Protein AF-A0A7V7VFS4-F1 (afdb_monomer_lite)

pLDDT: mean 72.61, std 21.03, range [24.39, 92.25]

Sequence (638 aa):
MSKTALDINALDLDYALAGETEIYIVPIVAPILRAGYSRGDAVENFKQILGSAKIVQSFDVTIDHNDDHEPFKIFEDKEYCITDLTSLRNIKENKRLDCNFGLRVYIPSEDEFKLKVINNDVLQEPGMPDLGITDLSKGLSFDKLQPLKDAIFTQIHERNNKNLAQQCSTEIKRKKVKSLHHKDDFSDISNLKDRLYNTLDALVDQVYLDDDNLTFRSIVSEQDYDDNVLPIYQKLEQLTVDNFNQAKRDKLNILQKKREDMIQSIFNQLVSDLWSKNVEADAMRNYKAEDSRYHPSFKEIEQSFQQTLETIPKKVKTETQQLEKAFEEDKQYRADKARRDMAEKIEREERPLLHNRIADYEKSLTNKAKHAYHNQIKVLDAEVKANYDLQLSKIVDDVISNHQQIITKKKADLQAIMEKDTTALLEKRSEDVDKLRHEISKLEQELIQNEKTFNERLDLAVNQKVSDYELKDSQMTDEIHWLRVELEKAKRENVDKNEAIRSKEMELQNNRGQLDRLNQQLEQSNQTSLTISARALEIKQQALSFANHNSNNTQPSEIVSPQNIDINNLLGEDADKAKRYERRKKPTFFTWLGGLLFCAVLGTGTLFGSHVANADEQHTNTDQETHTEQSDKNKASN

Structure (mmCIF, N/CA/C/O backbone):
data_AF-A0A7V7VFS4-F1
#
_entry.id   AF-A0A7V7VFS4-F1
#
loop_
_atom_site.group_PDB
_atom_site.id
_atom_site.type_symbol
_atom_site.label_atom_id
_atom_site.label_alt_id
_atom_site.label_comp_id
_atom_site.label_asym_id
_atom_site.label_entity_id
_atom_site.label_seq_id
_atom_site.pdbx_PDB_ins_code
_atom_site.Cartn_x
_atom_site.Cartn_y
_atom_site.Cartn_z
_atom_site.occupancy
_atom_site.B_iso_or_equiv
_atom_site.auth_seq_id
_atom_site.auth_comp_id
_atom_site.auth_asym_id
_atom_site.auth_atom_id
_atom_site.pdbx_PDB_model_num
ATOM 1 N N . MET A 1 1 ? -21.922 37.553 13.239 1.00 32.28 1 MET A N 1
ATOM 2 C CA . MET A 1 1 ? -21.954 36.076 13.215 1.00 32.28 1 MET A CA 1
ATOM 3 C C . MET A 1 1 ? -20.677 35.601 12.550 1.00 32.28 1 MET A C 1
ATOM 5 O O . MET A 1 1 ? -20.498 35.864 11.370 1.00 32.28 1 MET A O 1
ATOM 9 N N . SER A 1 2 ? -19.764 35.028 13.333 1.00 24.97 2 SER A N 1
ATOM 10 C CA . SER A 1 2 ? -18.497 34.467 12.855 1.00 24.97 2 SER A CA 1
ATOM 11 C C . SER A 1 2 ? -18.803 33.243 11.985 1.00 24.97 2 SER A C 1
ATOM 13 O O . SER A 1 2 ? -19.272 32.233 12.503 1.00 24.97 2 SER A O 1
ATOM 15 N N . LYS A 1 3 ? -18.646 33.366 10.663 1.00 34.81 3 LYS A N 1
ATOM 16 C CA . LYS A 1 3 ? -18.630 32.220 9.750 1.00 34.81 3 LYS A CA 1
ATOM 17 C C . LYS A 1 3 ? -17.175 31.785 9.646 1.00 34.81 3 LYS A C 1
ATOM 19 O O . LYS A 1 3 ? -16.390 32.465 8.996 1.00 34.81 3 LYS A O 1
ATOM 24 N N . THR A 1 4 ? -16.818 30.696 10.310 1.00 36.94 4 THR A N 1
ATOM 25 C CA . THR A 1 4 ? -15.606 29.937 9.995 1.00 36.94 4 THR A CA 1
ATOM 26 C C . THR A 1 4 ? -15.744 29.453 8.554 1.00 36.94 4 THR A C 1
ATOM 28 O O . THR A 1 4 ? -16.502 28.523 8.290 1.00 36.94 4 THR A O 1
ATOM 31 N N . ALA A 1 5 ? -15.114 30.157 7.613 1.00 41.97 5 ALA A N 1
ATOM 32 C CA . ALA A 1 5 ? -14.852 29.612 6.290 1.00 41.97 5 ALA A CA 1
ATOM 33 C C . ALA A 1 5 ? -13.862 28.463 6.499 1.00 41.97 5 ALA A C 1
ATOM 35 O O . ALA A 1 5 ? -12.786 28.680 7.056 1.00 41.97 5 ALA A O 1
ATOM 36 N N . LEU A 1 6 ? -14.298 27.245 6.201 1.00 51.41 6 LEU A N 1
ATOM 37 C CA . LEU A 1 6 ? -13.481 26.047 6.314 1.00 51.41 6 LEU A CA 1
ATOM 38 C C . LEU A 1 6 ? -12.903 25.740 4.936 1.00 51.41 6 LEU A C 1
ATOM 40 O O . LEU A 1 6 ? -13.637 25.742 3.944 1.00 51.41 6 LEU A O 1
ATOM 44 N N . ASP A 1 7 ? -11.598 25.478 4.918 1.00 64.44 7 ASP A N 1
ATOM 45 C CA . ASP A 1 7 ? -10.899 24.898 3.775 1.00 64.44 7 ASP A CA 1
ATOM 46 C C . ASP A 1 7 ? -11.614 23.607 3.351 1.00 64.44 7 ASP A C 1
ATOM 48 O O . ASP A 1 7 ? -12.167 22.898 4.197 1.00 64.44 7 ASP A O 1
ATOM 52 N N . ILE A 1 8 ? -11.648 23.299 2.053 1.00 71.69 8 ILE A N 1
ATOM 53 C CA . ILE A 1 8 ? -12.177 22.016 1.572 1.00 71.69 8 ILE A CA 1
ATOM 54 C C . ILE A 1 8 ? -11.462 20.838 2.256 1.00 71.69 8 ILE A C 1
ATOM 56 O O . ILE A 1 8 ? -12.095 19.829 2.555 1.00 71.69 8 ILE A O 1
ATOM 60 N N . ASN A 1 9 ? -10.188 21.017 2.624 1.00 70.12 9 ASN A N 1
ATOM 61 C CA . ASN A 1 9 ? -9.394 20.054 3.394 1.00 70.12 9 ASN A CA 1
ATOM 62 C C . ASN A 1 9 ? -9.898 19.827 4.830 1.00 70.12 9 ASN A C 1
ATOM 64 O O . ASN A 1 9 ? -9.468 18.890 5.497 1.00 70.12 9 ASN A O 1
ATOM 68 N N . ALA A 1 10 ? -10.778 20.693 5.336 1.00 71.81 10 ALA A N 1
ATOM 69 C CA . ALA A 1 10 ? -11.396 20.552 6.649 1.00 71.81 10 ALA A CA 1
ATOM 70 C C . ALA A 1 10 ? -12.756 19.829 6.603 1.00 71.81 10 ALA A C 1
ATOM 72 O O . ALA A 1 10 ? -13.374 19.643 7.654 1.00 71.81 10 ALA A O 1
ATOM 73 N N . LEU A 1 11 ? -13.234 19.446 5.412 1.00 79.25 11 LEU A N 1
ATOM 74 C CA . LEU A 1 11 ? -14.392 18.568 5.243 1.00 79.25 11 LEU A CA 1
ATOM 75 C C . LEU A 1 11 ? -13.968 17.099 5.389 1.00 79.25 11 LEU A C 1
ATOM 77 O O . LEU A 1 11 ? -12.895 16.712 4.931 1.00 79.25 11 LEU A O 1
ATOM 81 N N . ASP A 1 12 ? -14.833 16.272 5.981 1.00 80.06 12 ASP A N 1
ATOM 82 C CA . ASP A 1 12 ? -14.616 14.824 6.099 1.00 80.06 12 ASP A CA 1
ATOM 83 C C . ASP A 1 12 ? -14.913 14.133 4.754 1.00 80.06 12 ASP A C 1
ATOM 85 O O . ASP A 1 12 ? -16.000 13.593 4.515 1.00 80.06 12 ASP A O 1
ATOM 89 N N . LEU A 1 13 ? -13.971 14.266 3.816 1.00 82.31 13 LEU A N 1
ATOM 90 C CA . LEU A 1 13 ? -14.072 13.760 2.451 1.00 82.31 13 LEU A CA 1
ATOM 91 C C . LEU A 1 13 ? -13.179 12.537 2.260 1.00 82.31 13 LEU A C 1
ATOM 93 O O . LEU A 1 13 ? -11.958 12.603 2.383 1.00 82.31 13 LEU A O 1
ATOM 97 N N . ASP A 1 14 ? -13.804 11.434 1.862 1.00 78.62 14 ASP A N 1
ATOM 98 C CA . ASP A 1 14 ? -13.081 10.267 1.370 1.00 78.62 14 ASP A CA 1
ATOM 99 C C . ASP A 1 14 ? -12.411 10.583 0.022 1.00 78.62 14 ASP A C 1
ATOM 101 O O . ASP A 1 14 ? -12.955 11.328 -0.807 1.00 78.62 14 ASP A O 1
ATOM 105 N N . TYR A 1 15 ? -11.262 9.957 -0.227 1.00 81.94 15 TYR A N 1
ATOM 106 C CA . TYR A 1 15 ? -10.541 10.039 -1.494 1.00 81.94 15 TYR A CA 1
ATOM 107 C C . TYR A 1 15 ? -10.163 8.651 -2.007 1.00 81.94 15 TYR A C 1
ATOM 109 O O . TYR A 1 15 ? -9.989 7.705 -1.238 1.00 81.94 15 TYR A O 1
ATOM 117 N N . ALA A 1 16 ? -9.998 8.541 -3.322 1.00 77.88 16 ALA A N 1
ATOM 118 C CA . ALA A 1 16 ? -9.365 7.399 -3.961 1.00 77.88 16 ALA A CA 1
ATOM 119 C C . ALA A 1 16 ? -8.150 7.860 -4.760 1.00 77.88 16 ALA A C 1
ATOM 121 O O . ALA A 1 16 ? -8.167 8.900 -5.414 1.00 77.88 16 ALA A O 1
ATOM 122 N N . LEU A 1 17 ? -7.097 7.053 -4.724 1.00 73.00 17 LEU A N 1
ATOM 123 C CA . LEU A 1 17 ? -5.915 7.256 -5.552 1.00 73.00 17 LEU A CA 1
ATOM 124 C C . LEU A 1 17 ? -6.167 6.663 -6.931 1.00 73.00 17 LEU A C 1
ATOM 126 O O . LEU A 1 17 ? -6.674 5.551 -7.010 1.00 73.00 17 LEU A O 1
ATOM 130 N N . ALA A 1 18 ? -5.790 7.353 -8.002 1.00 68.56 18 ALA A N 1
ATOM 131 C CA . ALA A 1 18 ? -5.699 6.825 -9.362 1.00 68.56 18 ALA A CA 1
ATOM 132 C C . ALA A 1 18 ? -4.264 7.022 -9.868 1.00 68.56 18 ALA A C 1
ATOM 134 O O . ALA A 1 18 ? -3.895 8.097 -10.336 1.00 68.56 18 ALA A O 1
ATOM 135 N N . GLY A 1 19 ? -3.423 5.994 -9.721 1.00 69.00 19 GLY A N 1
ATOM 136 C CA . GLY A 1 19 ? -1.972 6.162 -9.846 1.00 69.00 19 GLY A CA 1
ATOM 137 C C . GLY A 1 19 ? -1.430 7.026 -8.702 1.00 69.00 19 GLY A C 1
ATOM 138 O O . GLY A 1 19 ? -1.578 6.648 -7.544 1.00 69.00 19 GLY A O 1
ATOM 139 N N . GLU A 1 20 ? -0.840 8.176 -9.032 1.00 68.31 20 GLU A N 1
ATOM 140 C CA . GLU A 1 20 ? -0.333 9.174 -8.068 1.00 68.31 20 GLU A CA 1
ATOM 141 C C . GLU A 1 20 ? -1.330 10.323 -7.810 1.00 68.31 20 GLU A C 1
ATOM 143 O O . GLU A 1 20 ? -1.049 11.224 -7.026 1.00 68.31 20 GLU A O 1
ATOM 148 N N . THR A 1 21 ? -2.494 10.317 -8.470 1.00 72.06 21 THR A N 1
ATOM 149 C CA . THR A 1 21 ? -3.478 11.404 -8.388 1.00 72.06 21 THR A CA 1
ATOM 150 C C . THR A 1 21 ? -4.557 11.111 -7.347 1.00 72.06 21 THR A C 1
ATOM 152 O O . THR A 1 21 ? -5.211 10.069 -7.404 1.00 72.06 21 THR A O 1
ATOM 155 N N . GLU A 1 22 ? -4.787 12.051 -6.431 1.00 80.19 22 GLU A N 1
ATOM 156 C CA . GLU A 1 22 ? -5.880 12.009 -5.454 1.00 80.19 22 GLU A CA 1
ATOM 157 C C . GLU A 1 22 ? -7.192 12.513 -6.072 1.00 80.19 22 GLU A C 1
ATOM 159 O O . GLU A 1 22 ? -7.255 13.605 -6.643 1.00 80.19 22 GLU A O 1
ATOM 164 N N . ILE A 1 23 ? -8.244 11.701 -5.963 1.00 81.00 23 ILE A N 1
ATOM 165 C CA . ILE A 1 23 ? -9.587 11.995 -6.465 1.00 81.00 23 ILE A CA 1
ATOM 166 C C . ILE A 1 23 ? -10.562 11.986 -5.289 1.00 81.00 23 ILE A C 1
ATOM 168 O O . ILE A 1 23 ? -10.772 10.951 -4.655 1.00 81.00 23 ILE A O 1
ATOM 172 N N . TYR A 1 24 ? -11.213 13.118 -5.045 1.00 86.12 24 TYR A N 1
ATOM 173 C CA . TYR A 1 24 ? -12.226 13.279 -4.005 1.00 86.12 24 TYR A CA 1
ATOM 174 C C . TYR A 1 24 ? -13.623 13.292 -4.623 1.00 86.12 24 TYR A C 1
ATOM 176 O O . TYR A 1 24 ? -13.840 13.895 -5.678 1.00 86.12 24 TYR A O 1
ATOM 184 N N . ILE A 1 25 ? -14.592 12.664 -3.951 1.00 87.56 25 ILE A N 1
ATOM 185 C CA . ILE A 1 25 ? -16.009 12.742 -4.331 1.00 87.56 25 ILE A CA 1
ATOM 186 C C . ILE A 1 25 ? -16.734 13.635 -3.328 1.00 87.56 25 ILE A C 1
ATOM 188 O O . ILE A 1 25 ? -16.960 13.255 -2.180 1.00 87.56 25 ILE A O 1
ATOM 192 N N . VAL A 1 26 ? -17.119 14.823 -3.783 1.00 88.88 26 VAL A N 1
ATOM 193 C CA . VAL A 1 26 ? -17.632 15.905 -2.945 1.00 88.88 26 VAL A CA 1
ATOM 194 C C . VAL A 1 26 ? -19.144 16.050 -3.130 1.00 88.88 26 VAL A C 1
ATOM 196 O O . VAL A 1 26 ? -19.606 16.256 -4.258 1.00 88.88 26 VAL A O 1
ATOM 199 N N . PRO A 1 27 ? -19.954 15.948 -2.062 1.00 90.31 27 PRO A N 1
ATOM 200 C CA . PRO A 1 27 ? -21.382 16.190 -2.151 1.00 90.31 27 PRO A CA 1
ATOM 201 C C . PRO A 1 27 ? -21.715 17.688 -2.187 1.00 90.31 27 PRO A C 1
ATOM 203 O O . PRO A 1 27 ? -21.134 18.514 -1.483 1.00 90.31 27 PRO A O 1
ATOM 206 N N . ILE A 1 28 ? -22.721 18.019 -2.995 1.00 90.38 28 ILE A N 1
ATOM 207 C CA . ILE A 1 28 ? -23.282 19.365 -3.136 1.00 90.38 28 ILE A CA 1
ATOM 208 C C . ILE A 1 28 ? -24.776 19.316 -2.860 1.00 90.38 28 ILE A C 1
ATOM 210 O O . ILE A 1 28 ? -25.465 18.382 -3.277 1.00 90.38 28 ILE A O 1
ATOM 214 N N . VAL A 1 29 ? -25.289 20.348 -2.192 1.00 90.75 29 VAL A N 1
ATOM 215 C CA . VAL A 1 29 ? -26.724 20.526 -1.957 1.00 90.75 29 VAL A CA 1
ATOM 216 C C . VAL A 1 29 ? -27.179 21.894 -2.418 1.00 90.75 29 VAL A C 1
ATOM 218 O O . VAL A 1 29 ? -26.560 22.907 -2.106 1.00 90.75 29 VAL A O 1
ATOM 221 N N . ALA A 1 30 ? -28.294 21.913 -3.134 1.00 89.75 30 ALA A N 1
ATOM 222 C CA . ALA A 1 30 ? -28.915 23.106 -3.677 1.00 89.75 30 ALA A CA 1
ATOM 223 C C . ALA A 1 30 ? -30.423 23.143 -3.351 1.00 89.75 30 ALA A C 1
ATOM 225 O O . ALA A 1 30 ? -31.019 22.109 -3.028 1.00 89.75 30 ALA A O 1
ATOM 226 N N . PRO A 1 31 ? -31.077 24.311 -3.447 1.00 88.62 31 PRO A N 1
ATOM 227 C CA . PRO A 1 31 ? -32.524 24.432 -3.317 1.00 88.62 31 PRO A CA 1
ATOM 228 C C . PRO A 1 31 ? -33.255 23.646 -4.410 1.00 88.62 31 PRO A C 1
ATOM 230 O O . PRO A 1 31 ? -32.829 23.621 -5.567 1.00 88.62 31 PRO A O 1
ATOM 233 N N . ILE A 1 32 ? -34.408 23.057 -4.084 1.00 85.62 32 ILE A N 1
ATOM 234 C CA . ILE A 1 32 ? -35.286 22.482 -5.108 1.00 85.62 32 ILE A CA 1
ATOM 235 C C . ILE A 1 32 ? -36.199 23.563 -5.710 1.00 85.62 32 ILE A C 1
ATOM 237 O O . ILE A 1 32 ? -36.891 24.287 -4.994 1.00 85.62 32 ILE A O 1
ATOM 241 N N . LEU A 1 33 ? -36.243 23.663 -7.041 1.00 82.62 33 LEU A N 1
ATOM 242 C CA . LEU A 1 33 ? -37.177 24.551 -7.739 1.00 82.62 33 LEU A CA 1
ATOM 243 C C . LEU A 1 33 ? -38.432 23.769 -8.131 1.00 82.62 33 LEU A C 1
ATOM 245 O O . LEU A 1 33 ? -38.404 22.943 -9.042 1.00 82.62 33 LEU A O 1
ATOM 249 N N . ARG A 1 34 ? -39.543 24.021 -7.432 1.00 77.19 34 ARG A N 1
ATOM 250 C CA . ARG A 1 34 ? -40.852 23.436 -7.757 1.00 77.19 34 ARG A CA 1
ATOM 251 C C . ARG A 1 34 ? -41.662 24.387 -8.630 1.00 77.19 34 ARG A C 1
ATOM 253 O O . ARG A 1 34 ? -41.625 25.602 -8.443 1.00 77.19 34 ARG A O 1
ATOM 260 N N . ALA A 1 35 ? -42.434 23.823 -9.556 1.00 70.44 35 ALA A N 1
ATOM 261 C CA . ALA A 1 35 ? -43.355 24.591 -10.384 1.00 70.44 35 ALA A CA 1
ATOM 262 C C . ALA A 1 35 ? -44.322 25.401 -9.497 1.00 70.44 35 ALA A C 1
ATOM 264 O O . ALA A 1 35 ? -44.997 24.835 -8.639 1.00 70.44 35 ALA A O 1
ATOM 265 N N . GLY A 1 36 ? -44.363 26.722 -9.697 1.00 65.06 36 GLY A N 1
ATOM 266 C CA . GLY A 1 36 ? -45.224 27.644 -8.945 1.00 65.06 36 GLY A CA 1
ATOM 267 C C . GLY A 1 36 ? -44.566 28.380 -7.768 1.00 65.06 36 GLY A C 1
ATOM 268 O O . GLY A 1 36 ? -45.214 29.251 -7.199 1.00 65.06 36 GLY A O 1
ATOM 269 N N . TYR A 1 37 ? -43.303 28.093 -7.427 1.00 70.19 37 TYR A N 1
ATOM 270 C CA . TYR A 1 37 ? -42.547 28.813 -6.389 1.00 70.19 37 TYR A CA 1
ATOM 271 C C . TYR A 1 37 ? -41.499 29.748 -7.001 1.00 70.19 37 TYR A C 1
ATOM 273 O O . TYR A 1 37 ? -40.884 29.416 -8.017 1.00 70.19 37 TYR A O 1
ATOM 281 N N . SER A 1 38 ? -41.276 30.916 -6.385 1.00 79.00 38 SER A N 1
ATOM 282 C CA . SER A 1 38 ? -40.208 31.816 -6.822 1.00 79.00 38 SER A CA 1
ATOM 283 C C . SER A 1 38 ? -38.838 31.272 -6.394 1.00 79.00 38 SER A C 1
ATOM 285 O O . SER A 1 38 ? -38.698 30.633 -5.349 1.00 79.00 38 SER A O 1
ATOM 287 N N . ARG A 1 39 ? -37.800 31.538 -7.197 1.00 81.69 39 ARG A N 1
ATOM 288 C CA . ARG A 1 39 ? -36.413 31.169 -6.861 1.00 81.69 39 ARG A CA 1
ATOM 289 C C . ARG A 1 39 ? -35.974 31.776 -5.524 1.00 81.69 39 ARG A C 1
ATOM 291 O O . ARG A 1 39 ? -35.291 31.104 -4.760 1.00 81.69 39 ARG A O 1
ATOM 298 N N . GLY A 1 40 ? -36.390 33.013 -5.240 1.00 80.69 40 GLY A N 1
ATOM 299 C CA . GLY A 1 40 ? -36.073 33.700 -3.985 1.00 80.69 40 GLY A CA 1
ATOM 300 C C . GLY A 1 40 ? -36.605 32.948 -2.765 1.00 80.69 40 GLY A C 1
ATOM 301 O O . GLY A 1 40 ? -35.842 32.679 -1.839 1.00 80.69 40 GLY A O 1
ATOM 302 N N . ASP A 1 41 ? -37.866 32.512 -2.815 1.00 82.38 41 ASP A N 1
ATOM 303 C CA . ASP A 1 41 ? -38.495 31.764 -1.717 1.00 82.38 41 ASP A CA 1
ATOM 304 C C . ASP A 1 41 ? -37.818 30.402 -1.495 1.00 82.38 41 ASP A C 1
ATOM 306 O O . ASP A 1 41 ? -37.618 29.971 -0.357 1.00 82.38 41 ASP A O 1
ATOM 310 N N . ALA A 1 42 ? -37.427 29.723 -2.581 1.00 83.69 42 ALA A N 1
ATOM 311 C CA . ALA A 1 42 ? -36.718 28.447 -2.506 1.00 83.69 42 ALA A CA 1
ATOM 312 C C . ALA A 1 42 ? -35.335 28.597 -1.848 1.00 83.69 42 ALA A C 1
ATOM 314 O O . ALA A 1 42 ? -34.974 27.803 -0.977 1.00 83.69 42 ALA A O 1
ATOM 315 N N . VAL A 1 43 ? -34.582 29.639 -2.215 1.00 86.25 43 VAL A N 1
ATOM 316 C CA . VAL A 1 43 ? -33.265 29.947 -1.632 1.00 86.25 43 VAL A CA 1
ATOM 317 C C . VAL A 1 43 ? -33.389 30.354 -0.161 1.00 86.25 43 VAL A C 1
ATOM 319 O O . VAL A 1 43 ? -32.557 29.965 0.660 1.00 86.25 43 VAL A O 1
ATOM 322 N N . GLU A 1 44 ? -34.417 31.119 0.207 1.00 84.25 44 GLU A N 1
ATOM 323 C CA . GLU A 1 44 ? -34.638 31.523 1.597 1.00 84.25 44 GLU A CA 1
ATOM 324 C C . GLU A 1 44 ? -35.006 30.329 2.488 1.00 84.25 44 GLU A C 1
ATOM 326 O O . GLU A 1 44 ? -34.403 30.146 3.550 1.00 84.25 44 GLU A O 1
ATOM 331 N N . ASN A 1 45 ? -35.914 29.461 2.029 1.00 85.19 45 ASN A N 1
ATOM 332 C CA . ASN A 1 45 ? -36.242 28.214 2.724 1.00 85.19 45 ASN A CA 1
ATOM 333 C C . ASN A 1 45 ? -35.000 27.314 2.861 1.00 85.19 45 ASN A C 1
ATOM 335 O O . ASN A 1 45 ? -34.719 26.796 3.942 1.00 85.19 45 ASN A O 1
ATOM 339 N N . PHE A 1 46 ? -34.187 27.198 1.807 1.00 88.00 46 PHE A N 1
ATOM 340 C CA . PHE A 1 46 ? -32.932 26.448 1.853 1.00 88.00 46 PHE A CA 1
ATOM 341 C C . PHE A 1 46 ? -31.952 27.005 2.898 1.00 88.00 46 PHE A C 1
ATOM 343 O O . PHE A 1 46 ? -31.427 26.249 3.715 1.00 88.00 46 PHE A O 1
ATOM 350 N N . LYS A 1 47 ? -31.770 28.330 2.970 1.00 85.25 47 LYS A N 1
ATOM 351 C CA . LYS A 1 47 ? -30.934 28.974 4.002 1.00 85.25 47 LYS A CA 1
ATOM 352 C C . LYS A 1 47 ? -31.434 28.693 5.421 1.00 85.25 47 LYS A C 1
ATOM 354 O O . LYS A 1 47 ? -30.616 28.486 6.318 1.00 85.25 47 LYS A O 1
ATOM 359 N N . GLN A 1 48 ? -32.751 28.649 5.635 1.00 84.75 48 GLN A N 1
ATOM 360 C CA . GLN A 1 48 ? -33.332 28.264 6.927 1.00 84.75 48 GLN A CA 1
ATOM 361 C C . GLN A 1 48 ? -33.036 26.796 7.267 1.00 84.75 48 GLN A C 1
ATOM 363 O O . GLN A 1 48 ? -32.673 26.492 8.406 1.00 84.75 48 GLN A O 1
ATOM 368 N N . ILE A 1 49 ? -33.126 25.894 6.283 1.00 84.56 49 ILE A N 1
ATOM 369 C CA . ILE A 1 49 ? -32.779 24.475 6.445 1.00 84.56 49 ILE A CA 1
ATOM 370 C C . ILE A 1 49 ? -31.304 24.335 6.839 1.00 84.56 49 ILE A C 1
ATOM 372 O O . ILE A 1 49 ? -31.022 23.737 7.880 1.00 84.56 49 ILE A O 1
ATOM 376 N N . LEU A 1 50 ? -30.382 24.952 6.090 1.00 83.38 50 LEU A N 1
ATOM 377 C CA . LEU A 1 50 ? -28.943 24.931 6.383 1.00 83.38 50 LEU A CA 1
ATOM 378 C C . LEU A 1 50 ? -28.624 25.495 7.775 1.00 83.38 50 LEU A C 1
ATOM 380 O O . LEU A 1 50 ? -27.877 24.884 8.541 1.00 83.38 50 LEU A O 1
ATOM 384 N N . GLY A 1 51 ? -29.234 26.631 8.132 1.00 78.12 51 GLY A N 1
ATOM 385 C CA . GLY A 1 51 ? -29.052 27.266 9.439 1.00 78.12 51 GLY A CA 1
ATOM 386 C C . GLY A 1 51 ? -29.543 26.403 10.604 1.00 78.12 51 GLY A C 1
ATOM 387 O O . GLY A 1 51 ? -28.945 26.421 11.678 1.00 78.12 51 GLY A O 1
ATOM 388 N N . SER A 1 52 ? -30.596 25.608 10.388 1.00 81.38 52 SER A N 1
ATOM 389 C CA . SER A 1 52 ? -31.126 24.681 11.395 1.00 81.38 52 SER A CA 1
ATOM 390 C C . SER A 1 52 ? -30.325 23.379 11.519 1.00 81.38 52 SER A C 1
ATOM 392 O O . SER A 1 52 ? -30.246 22.820 12.612 1.00 81.38 52 SER A O 1
ATOM 394 N N . ALA A 1 53 ? -29.722 22.909 10.423 1.00 78.88 53 ALA A N 1
ATOM 395 C CA . ALA A 1 53 ? -29.016 21.630 10.343 1.00 78.88 53 ALA A CA 1
ATOM 396 C C . ALA A 1 53 ? -27.530 21.712 10.745 1.00 78.88 53 ALA A C 1
ATOM 398 O O . ALA A 1 53 ? -26.890 20.673 10.866 1.00 78.88 53 ALA A O 1
ATOM 399 N N . LYS A 1 54 ? -26.985 22.920 10.980 1.00 78.25 54 LYS A N 1
ATOM 400 C CA . LYS A 1 54 ? -25.568 23.154 11.338 1.00 78.25 54 LYS A CA 1
ATOM 401 C C . LYS A 1 54 ? -24.599 22.416 10.398 1.00 78.25 54 LYS A C 1
ATOM 403 O O . LYS A 1 54 ? -23.743 21.660 10.844 1.00 78.25 54 LYS A O 1
ATOM 408 N N . ILE A 1 55 ? -24.774 22.619 9.095 1.00 80.31 55 ILE A N 1
ATOM 409 C CA . ILE A 1 55 ? -23.963 21.965 8.061 1.00 80.31 55 ILE A CA 1
ATOM 410 C C . ILE A 1 55 ? -22.567 22.594 8.008 1.00 80.31 55 ILE A C 1
ATOM 412 O O . ILE A 1 55 ? -22.439 23.822 8.022 1.00 80.31 55 ILE A O 1
ATOM 416 N N . VAL A 1 56 ? -21.535 21.753 7.937 1.00 80.06 56 VAL A N 1
ATOM 417 C CA . VAL A 1 56 ? -20.152 22.168 7.686 1.00 80.06 56 VAL A CA 1
ATOM 418 C C . VAL A 1 56 ? -20.009 22.469 6.195 1.00 80.06 56 VAL A C 1
ATOM 420 O O . VAL A 1 56 ? -20.329 21.616 5.378 1.00 80.06 56 VAL A O 1
ATOM 423 N N . GLN A 1 57 ? -19.586 23.675 5.818 1.00 81.06 57 GLN A N 1
ATOM 424 C CA . GLN A 1 57 ? -19.536 24.094 4.412 1.00 81.06 57 GLN A CA 1
ATOM 425 C C . GLN A 1 57 ? -18.160 24.641 4.037 1.00 81.06 57 GLN A C 1
ATOM 427 O O . GLN A 1 57 ? -17.563 25.378 4.828 1.00 81.06 57 GLN A O 1
ATOM 432 N N . SER A 1 58 ? -17.713 24.332 2.821 1.00 78.69 58 SER A N 1
ATOM 433 C CA . SER A 1 58 ? -16.534 24.952 2.212 1.00 78.69 58 SER A CA 1
ATOM 434 C C . SER A 1 58 ? -16.939 26.057 1.232 1.00 78.69 58 SER A C 1
ATOM 436 O O . SER A 1 58 ? -18.002 25.988 0.612 1.00 78.69 58 SER A O 1
ATOM 438 N N . PHE A 1 59 ? -16.092 27.083 1.122 1.00 78.75 59 PHE A N 1
ATOM 439 C CA . PHE A 1 59 ? -16.222 28.190 0.165 1.00 78.75 59 PHE A CA 1
ATOM 440 C C . PHE A 1 59 ? -15.018 28.311 -0.779 1.00 78.75 59 PHE A C 1
ATOM 442 O O . PHE A 1 59 ? -14.993 29.221 -1.606 1.00 78.75 59 PHE A O 1
ATOM 449 N N . ASP A 1 60 ? -14.028 27.429 -0.637 1.00 75.88 60 ASP A N 1
ATOM 450 C CA . ASP A 1 60 ? -12.736 27.552 -1.320 1.00 75.88 60 ASP A CA 1
ATOM 451 C C . ASP A 1 60 ? -12.776 26.963 -2.733 1.00 75.88 60 ASP A C 1
ATOM 453 O O . ASP A 1 60 ? -11.990 27.348 -3.596 1.00 75.88 60 ASP A O 1
ATOM 457 N N . VAL A 1 61 ? -13.750 26.089 -2.987 1.00 81.25 61 VAL A N 1
ATOM 458 C CA . VAL A 1 61 ? -14.041 25.538 -4.308 1.00 81.25 61 VAL A CA 1
ATOM 459 C C . VAL A 1 61 ? -15.453 25.903 -4.747 1.00 81.25 61 VAL A C 1
ATOM 461 O O . VAL A 1 61 ? -16.349 26.098 -3.925 1.00 81.25 61 VAL A O 1
ATOM 464 N N . THR A 1 62 ? -15.659 25.986 -6.057 1.00 85.69 62 THR A N 1
ATOM 465 C CA . THR A 1 62 ? -16.945 26.340 -6.679 1.00 85.69 62 THR A CA 1
ATOM 466 C C . THR A 1 62 ? -17.300 25.357 -7.791 1.00 85.69 62 THR A C 1
ATOM 468 O O . THR A 1 62 ? -16.447 24.612 -8.280 1.00 85.69 62 THR A O 1
ATOM 471 N N . ILE A 1 63 ? -18.573 25.312 -8.183 1.00 85.81 63 ILE A N 1
ATOM 472 C CA . ILE A 1 63 ? -18.986 24.582 -9.390 1.00 85.81 63 ILE A CA 1
ATOM 473 C C . ILE A 1 63 ? -18.575 25.359 -10.644 1.00 85.81 63 ILE A C 1
ATOM 475 O O . ILE A 1 63 ? -18.502 26.588 -10.631 1.00 85.81 63 ILE A O 1
ATOM 479 N N . ASP A 1 64 ? -18.352 24.669 -11.763 1.00 84.50 64 ASP A N 1
ATOM 480 C CA . ASP A 1 64 ? -18.089 25.363 -13.023 1.00 84.50 64 ASP A CA 1
ATOM 481 C C . ASP A 1 64 ? -19.391 25.849 -13.677 1.00 84.50 64 ASP A C 1
ATOM 483 O O . ASP A 1 64 ? -20.087 25.101 -14.361 1.00 84.50 64 ASP A O 1
ATOM 487 N N . HIS A 1 65 ? -19.717 27.134 -13.507 1.00 82.50 65 HIS A N 1
ATOM 488 C CA . HIS A 1 65 ? -20.903 27.751 -14.121 1.00 82.50 65 HIS A CA 1
ATOM 489 C C . HIS A 1 65 ? -20.905 27.722 -15.658 1.00 82.50 65 HIS A C 1
ATOM 491 O O . HIS A 1 65 ? -21.961 27.916 -16.265 1.00 82.50 65 HIS A O 1
ATOM 497 N N . ASN A 1 66 ? -19.744 27.496 -16.282 1.00 81.75 66 ASN A N 1
ATOM 498 C CA . ASN A 1 66 ? -19.611 27.399 -17.734 1.00 81.75 66 ASN A CA 1
ATOM 499 C C . ASN A 1 66 ? -19.809 25.971 -18.268 1.00 81.75 66 ASN A C 1
ATOM 501 O O . ASN A 1 66 ? -19.858 25.802 -19.485 1.00 81.75 66 ASN A O 1
ATOM 505 N N . ASP A 1 67 ? -19.914 24.956 -17.402 1.00 81.69 67 ASP A N 1
ATOM 506 C CA . ASP A 1 67 ? -20.189 23.584 -17.831 1.00 81.69 67 ASP A CA 1
ATOM 507 C C . ASP A 1 67 ? -21.677 23.428 -18.176 1.00 81.69 67 ASP A C 1
ATOM 509 O O . ASP A 1 67 ? -22.582 23.683 -17.371 1.00 81.69 67 ASP A O 1
ATOM 513 N N . ASP A 1 68 ? -21.950 22.982 -19.401 1.00 79.56 68 ASP A N 1
ATOM 514 C CA . ASP A 1 68 ? -23.310 22.752 -19.867 1.00 79.56 68 ASP A CA 1
ATOM 515 C C . ASP A 1 68 ? -24.035 21.663 -19.067 1.00 79.56 68 ASP A C 1
ATOM 517 O O . ASP A 1 68 ? -25.262 21.752 -18.924 1.00 79.56 68 ASP A O 1
ATOM 521 N N . HIS A 1 69 ? -23.287 20.715 -18.493 1.00 81.62 69 HIS A N 1
ATOM 522 C CA . HIS A 1 69 ? -23.789 19.567 -17.736 1.00 81.62 69 HIS A CA 1
ATOM 523 C C . HIS A 1 69 ? -23.905 19.821 -16.228 1.00 81.62 69 HIS A C 1
ATOM 525 O O . HIS A 1 69 ? -24.287 18.909 -15.497 1.00 81.62 69 HIS A O 1
ATOM 531 N N . GLU A 1 70 ? -23.604 21.027 -15.738 1.00 86.38 70 GLU A N 1
ATOM 532 C CA . GLU A 1 70 ? -23.718 21.363 -14.316 1.00 86.38 70 GLU A CA 1
ATOM 533 C C . GLU A 1 70 ? -25.191 21.653 -13.930 1.00 86.38 70 GLU A C 1
ATOM 535 O O . GLU A 1 70 ? -25.723 22.714 -14.284 1.00 86.38 70 GLU A O 1
ATOM 540 N N . PRO A 1 71 ? -25.893 20.755 -13.193 1.00 81.31 71 PRO A N 1
ATOM 541 C CA . PRO A 1 71 ? -27.302 20.943 -12.822 1.00 81.31 71 PRO A CA 1
ATOM 542 C C . PRO A 1 71 ? -27.560 22.174 -11.962 1.00 81.31 71 PRO A C 1
ATOM 544 O O . PRO A 1 71 ? -28.680 22.689 -11.945 1.00 81.31 71 PRO A O 1
ATOM 547 N N . PHE A 1 72 ? -26.562 22.618 -11.202 1.00 86.00 72 PHE A N 1
ATOM 548 C CA . PHE A 1 72 ? -26.703 23.700 -10.239 1.00 86.00 72 PHE A CA 1
ATOM 549 C C . PHE A 1 72 ? -26.191 25.038 -10.771 1.00 86.00 72 PHE A C 1
ATOM 551 O O . PHE A 1 72 ? -26.252 26.023 -10.042 1.00 86.00 72 PHE A O 1
ATOM 558 N N . LYS A 1 73 ? -25.808 25.126 -12.057 1.00 85.00 73 LYS A N 1
ATOM 559 C CA . LYS A 1 73 ? -25.276 26.353 -12.682 1.00 85.00 73 LYS A CA 1
ATOM 560 C C . LYS A 1 73 ? -26.207 27.560 -12.592 1.00 85.00 73 LYS A C 1
ATOM 562 O O . LYS A 1 73 ? -25.764 28.696 -12.721 1.00 85.00 73 LYS A O 1
ATOM 567 N N . ILE A 1 74 ? -27.502 27.306 -12.393 1.00 82.69 74 ILE A N 1
ATOM 568 C CA . ILE A 1 74 ? -28.528 28.333 -12.228 1.00 82.69 74 ILE A CA 1
ATOM 569 C C . ILE A 1 74 ? -28.411 29.088 -10.900 1.00 82.69 74 ILE A C 1
ATOM 571 O O . ILE A 1 74 ? -28.901 30.210 -10.841 1.00 82.69 74 ILE A O 1
ATOM 575 N N . PHE A 1 75 ? -27.815 28.494 -9.863 1.00 85.19 75 PHE A N 1
ATOM 576 C CA . PHE A 1 75 ? -27.658 29.067 -8.523 1.00 85.19 75 PHE A CA 1
ATOM 577 C C . PHE A 1 75 ? -26.326 29.805 -8.408 1.00 85.19 75 PHE A C 1
ATOM 579 O O . PHE A 1 75 ? -25.349 29.376 -9.001 1.00 85.19 75 PHE A O 1
ATOM 586 N N . GLU A 1 76 ? -26.268 30.902 -7.654 1.00 83.75 76 GLU A N 1
ATOM 587 C CA . GLU A 1 76 ? -24.988 31.576 -7.370 1.00 83.75 76 GLU A CA 1
ATOM 588 C C . GLU A 1 76 ? -24.176 30.806 -6.308 1.00 83.75 76 GLU A C 1
ATOM 590 O O . GLU A 1 76 ? -24.752 30.047 -5.529 1.00 83.75 76 GLU A O 1
ATOM 595 N N . ASP A 1 77 ? -22.867 31.064 -6.185 1.00 80.06 77 ASP A N 1
ATOM 596 C CA . ASP A 1 77 ? -21.949 30.407 -5.222 1.00 80.06 77 ASP A CA 1
ATOM 597 C C . ASP A 1 77 ? -22.407 30.417 -3.755 1.00 80.06 77 ASP A C 1
ATOM 599 O O . ASP A 1 77 ? -21.976 29.610 -2.938 1.00 80.06 77 ASP A O 1
ATOM 603 N N . LYS A 1 78 ? -23.302 31.340 -3.391 1.00 78.50 78 LYS A N 1
ATOM 604 C CA . LYS A 1 78 ? -23.864 31.467 -2.033 1.00 78.50 78 LYS A CA 1
ATOM 605 C C . LYS A 1 78 ? -25.244 30.825 -1.877 1.00 78.50 78 LYS A C 1
ATOM 607 O O . LYS A 1 78 ? -25.854 30.938 -0.808 1.00 78.50 78 LYS A O 1
ATOM 612 N N . GLU A 1 79 ? -25.772 30.248 -2.947 1.00 83.12 79 GLU A N 1
ATOM 613 C CA . GLU A 1 79 ? -27.104 29.653 -3.024 1.00 83.12 79 GLU A CA 1
ATOM 614 C C . GLU A 1 79 ? -27.069 28.122 -3.054 1.00 83.12 79 GLU A C 1
ATOM 616 O O . GLU A 1 79 ? -28.110 27.512 -2.835 1.00 83.12 79 GLU A O 1
ATOM 621 N N . TYR A 1 80 ? -25.898 27.510 -3.238 1.00 87.50 80 TYR A N 1
ATOM 622 C CA . TYR A 1 80 ? -25.648 26.087 -3.006 1.00 87.50 80 TYR A CA 1
ATOM 623 C C . TYR A 1 80 ? -24.627 25.896 -1.872 1.00 87.50 80 TYR A C 1
ATOM 625 O O . TYR A 1 80 ? -24.028 26.852 -1.381 1.00 87.50 80 TYR A O 1
ATOM 633 N N . CYS A 1 81 ? -24.479 24.663 -1.395 1.00 87.31 81 CYS A N 1
ATOM 634 C CA . CYS A 1 81 ? -23.596 24.311 -0.288 1.00 87.31 81 CYS A CA 1
ATOM 635 C C . CYS A 1 81 ? -22.742 23.099 -0.664 1.00 87.31 81 CYS A C 1
ATOM 637 O O . CYS A 1 81 ? -23.282 22.048 -1.013 1.00 87.31 81 CYS A O 1
ATOM 639 N N . ILE A 1 82 ? -21.421 23.258 -0.579 1.00 88.12 82 ILE A N 1
ATOM 640 C CA . ILE A 1 82 ? -20.428 22.188 -0.709 1.00 88.12 82 ILE A CA 1
ATOM 641 C C . ILE A 1 82 ? -20.069 21.722 0.697 1.00 88.12 82 ILE A C 1
ATOM 643 O O . ILE A 1 82 ? -19.746 22.544 1.555 1.00 88.12 82 ILE A O 1
ATOM 647 N N . THR A 1 83 ? -20.169 20.424 0.953 1.00 87.62 83 THR A N 1
ATOM 648 C CA . THR A 1 83 ? -20.121 19.871 2.313 1.00 87.62 83 THR A CA 1
ATOM 649 C C . THR A 1 83 ? -19.628 18.424 2.294 1.00 87.62 83 THR A C 1
ATOM 651 O O . THR A 1 83 ? -19.177 17.945 1.259 1.00 87.62 83 THR A O 1
ATOM 654 N N . ASP A 1 84 ? -19.694 17.727 3.425 1.00 87.38 84 ASP A N 1
ATOM 655 C CA . ASP A 1 84 ? -19.429 16.298 3.565 1.00 87.38 84 ASP A CA 1
ATOM 656 C C . ASP A 1 84 ? -20.737 15.500 3.742 1.00 87.38 84 ASP A C 1
ATOM 658 O O . ASP A 1 84 ? -21.808 16.023 4.067 1.00 87.38 84 ASP A O 1
ATOM 662 N N . LEU A 1 85 ? -20.684 14.187 3.494 1.00 85.25 85 LEU A N 1
ATOM 663 C CA . LEU A 1 85 ? -21.874 13.331 3.608 1.00 85.25 85 LEU A CA 1
ATOM 664 C C . LEU A 1 85 ? -22.365 13.200 5.056 1.00 85.25 85 LEU A C 1
ATOM 666 O O . LEU A 1 85 ? -23.557 12.970 5.284 1.00 85.25 85 LEU A O 1
ATOM 670 N N . THR A 1 86 ? -21.467 13.337 6.031 1.00 84.44 86 THR A N 1
ATOM 671 C CA . THR A 1 86 ? -21.766 13.273 7.465 1.00 84.44 86 THR A CA 1
ATOM 672 C C . THR A 1 86 ? -22.627 14.458 7.895 1.00 84.44 86 THR A C 1
ATOM 674 O O . THR A 1 86 ? -23.674 14.243 8.513 1.00 84.44 86 THR A O 1
ATOM 677 N N . SER A 1 87 ? -22.300 15.686 7.480 1.00 84.44 87 SER A N 1
ATOM 678 C CA . SER A 1 87 ? -23.102 16.879 7.782 1.00 84.44 87 SER A CA 1
ATOM 679 C C . SER A 1 87 ? -24.478 16.850 7.130 1.00 84.44 87 SER A C 1
ATOM 681 O O . SER A 1 87 ? -25.450 17.334 7.714 1.00 84.44 87 SER A O 1
ATOM 683 N N . LEU A 1 88 ? -24.613 16.241 5.948 1.00 85.94 88 LEU A N 1
ATOM 684 C CA . LEU A 1 88 ? -25.913 16.128 5.282 1.00 85.94 88 LEU A CA 1
ATOM 685 C C . LEU A 1 88 ? -26.920 15.258 6.035 1.00 85.94 88 LEU A C 1
ATOM 687 O O . LEU A 1 88 ? -28.130 15.476 5.914 1.00 85.94 88 LEU A O 1
ATOM 691 N N . ARG A 1 89 ? -26.454 14.328 6.877 1.00 85.44 89 ARG A N 1
ATOM 692 C CA . ARG A 1 89 ? -27.335 13.527 7.743 1.00 85.44 89 ARG A CA 1
ATOM 693 C C . ARG A 1 89 ? -28.064 14.385 8.782 1.00 85.44 89 ARG A C 1
ATOM 695 O O . ARG A 1 89 ? -29.159 13.999 9.192 1.00 85.44 89 ARG A O 1
ATOM 702 N N . ASN A 1 90 ? -27.532 15.561 9.131 1.00 85.81 90 ASN A N 1
ATOM 703 C CA . ASN A 1 90 ? -28.148 16.495 10.082 1.00 85.81 90 ASN A CA 1
ATOM 704 C C . ASN A 1 90 ? -29.397 17.200 9.522 1.00 85.81 90 ASN A C 1
ATOM 706 O O . ASN A 1 90 ? -30.189 17.763 10.284 1.00 85.81 90 ASN A O 1
ATOM 710 N N . ILE A 1 91 ? -29.618 17.159 8.202 1.00 86.06 91 ILE A N 1
ATOM 711 C CA . ILE A 1 91 ? -30.868 17.633 7.604 1.00 86.06 91 ILE A CA 1
ATOM 712 C C . ILE A 1 91 ? -31.984 16.652 7.973 1.00 86.06 91 ILE A C 1
ATOM 714 O O . ILE A 1 91 ? -31.941 15.473 7.603 1.00 86.06 91 ILE A O 1
ATOM 718 N N . LYS A 1 92 ? -33.016 17.155 8.666 1.00 83.81 92 LYS A N 1
ATOM 719 C CA . LYS A 1 92 ? -34.213 16.376 9.017 1.00 83.81 92 LYS A CA 1
ATOM 720 C C . LYS A 1 92 ? -34.855 15.780 7.765 1.00 83.81 92 LYS A C 1
ATOM 722 O O . LYS A 1 92 ? -35.014 16.470 6.763 1.00 83.81 92 LYS A O 1
ATOM 727 N N . GLU A 1 93 ? -35.278 14.525 7.848 1.00 82.31 93 GLU A N 1
ATOM 728 C CA . GLU A 1 93 ? -35.812 13.750 6.721 1.00 82.31 93 GLU A CA 1
ATOM 729 C C . GLU A 1 93 ? -36.950 14.466 5.973 1.00 82.31 93 GLU A C 1
ATOM 731 O O . GLU A 1 93 ? -36.914 14.599 4.753 1.00 82.31 93 GLU A O 1
ATOM 736 N N . ASN A 1 94 ? -37.892 15.064 6.708 1.00 81.31 94 ASN A N 1
ATOM 737 C CA . ASN A 1 94 ? -39.003 15.834 6.141 1.00 81.31 94 ASN A CA 1
ATOM 738 C C . ASN A 1 94 ? -38.580 17.112 5.392 1.00 81.31 94 ASN A C 1
ATOM 740 O O . ASN A 1 94 ? -39.363 17.645 4.610 1.00 81.31 94 ASN A O 1
ATOM 744 N N . LYS A 1 95 ? -37.367 17.618 5.637 1.00 84.50 95 LYS A N 1
ATOM 745 C CA . LYS A 1 95 ? -36.786 18.786 4.961 1.00 84.50 95 LYS A CA 1
ATOM 746 C C . LYS A 1 95 ? -35.900 18.410 3.777 1.00 84.50 95 LYS A C 1
ATOM 748 O O . LYS A 1 95 ? -35.645 19.264 2.938 1.00 84.50 95 LYS A O 1
ATOM 753 N N . ARG A 1 96 ? -35.489 17.142 3.648 1.00 83.62 96 ARG A N 1
ATOM 754 C CA . ARG A 1 96 ? -34.684 16.668 2.507 1.00 83.62 96 ARG A CA 1
ATOM 755 C C . ARG A 1 96 ? -35.434 16.764 1.178 1.00 83.62 96 ARG A C 1
ATOM 757 O O . ARG A 1 96 ? -34.800 16.953 0.152 1.00 83.62 96 ARG A O 1
ATOM 764 N N . LEU A 1 97 ? -36.768 16.702 1.199 1.00 81.12 97 LEU A N 1
ATOM 765 C CA . LEU A 1 97 ? -37.622 16.876 0.014 1.00 81.12 97 LEU A CA 1
ATOM 766 C C . LEU A 1 97 ? -37.555 18.291 -0.585 1.00 81.12 97 LEU A C 1
ATOM 768 O O . LEU A 1 97 ? -37.923 18.485 -1.746 1.00 81.12 97 LEU A O 1
ATOM 772 N N . ASP A 1 98 ? -37.131 19.279 0.206 1.00 83.81 98 ASP A N 1
ATOM 773 C CA . ASP A 1 98 ? -36.964 20.673 -0.216 1.00 83.81 98 ASP A CA 1
ATOM 774 C C . ASP A 1 98 ? -35.522 20.970 -0.686 1.00 83.81 98 ASP A C 1
ATOM 776 O O . ASP A 1 98 ? -35.204 22.097 -1.069 1.00 83.81 98 ASP A O 1
ATOM 780 N N . CYS A 1 99 ? -34.659 19.950 -0.694 1.00 87.31 99 CYS A N 1
ATOM 781 C CA . CYS A 1 99 ? -33.275 20.024 -1.135 1.00 87.31 99 CYS A CA 1
ATOM 782 C C . CYS A 1 99 ? -33.059 19.149 -2.368 1.00 87.31 99 CYS A C 1
ATOM 784 O O . CYS A 1 99 ? -33.702 18.117 -2.557 1.00 87.31 99 CYS A O 1
ATOM 786 N N . ASN A 1 100 ? -32.101 19.557 -3.185 1.00 88.88 100 ASN A N 1
ATOM 787 C CA . ASN A 1 100 ? -31.593 18.786 -4.295 1.00 88.88 100 ASN A CA 1
ATOM 788 C C . ASN A 1 100 ? -30.119 18.460 -4.048 1.00 88.88 100 ASN A C 1
ATOM 790 O O . ASN A 1 100 ? -29.369 19.342 -3.637 1.00 88.88 100 ASN A O 1
ATOM 794 N N . PHE A 1 101 ? -29.706 17.216 -4.275 1.00 90.19 101 PHE A N 1
ATOM 795 C CA . PHE A 1 101 ? -28.359 16.756 -3.941 1.00 90.19 101 PHE A CA 1
ATOM 796 C C . PHE A 1 101 ? -27.576 16.380 -5.198 1.00 90.19 101 PHE A C 1
ATOM 798 O O . PHE A 1 101 ? -28.156 16.051 -6.226 1.00 90.19 101 PHE A O 1
ATOM 805 N N . GLY A 1 102 ? -26.253 16.405 -5.137 1.00 88.94 102 GLY A N 1
ATOM 806 C CA . GLY A 1 102 ? -25.387 15.965 -6.226 1.00 88.94 102 GLY A CA 1
ATOM 807 C C . GLY A 1 102 ? -24.024 15.532 -5.711 1.00 88.94 102 GLY A C 1
ATOM 808 O O . GLY A 1 102 ? -23.661 15.845 -4.580 1.00 88.94 102 GLY A O 1
ATOM 809 N N . LEU A 1 103 ? -23.277 14.811 -6.544 1.00 89.25 103 LEU A N 1
ATOM 810 C CA . LEU A 1 103 ? -21.878 14.464 -6.300 1.00 89.25 103 LEU A CA 1
ATOM 811 C C . LEU A 1 103 ? -21.005 15.092 -7.387 1.00 89.25 103 LEU A C 1
ATOM 813 O O . LEU A 1 103 ? -21.384 15.103 -8.563 1.00 89.25 103 LEU A O 1
ATOM 817 N N . ARG A 1 104 ? -19.843 15.607 -6.998 1.00 88.56 104 ARG A N 1
ATOM 818 C CA . ARG A 1 104 ? -18.813 16.131 -7.896 1.00 88.56 104 ARG A CA 1
ATOM 819 C C . ARG A 1 104 ? -17.485 15.463 -7.639 1.00 88.56 104 ARG A C 1
ATOM 821 O O . ARG A 1 104 ? -17.249 14.938 -6.557 1.00 88.56 104 ARG A O 1
ATOM 828 N N . VAL A 1 105 ? -16.629 15.509 -8.644 1.00 87.25 105 VAL A N 1
ATOM 829 C CA . VAL A 1 105 ? -15.239 15.091 -8.523 1.00 87.25 105 VAL A CA 1
ATOM 830 C C . VAL A 1 105 ? -14.376 16.324 -8.307 1.00 87.25 105 VAL A C 1
ATOM 832 O O . VAL A 1 105 ? -14.520 17.325 -9.011 1.00 87.25 105 VAL A O 1
ATOM 835 N N . TYR A 1 106 ? -13.487 16.235 -7.327 1.00 85.94 106 TYR A N 1
ATOM 836 C CA . TYR A 1 106 ? -12.459 17.224 -7.059 1.00 85.94 106 TYR A CA 1
ATOM 837 C C . TYR A 1 106 ? -11.090 16.568 -7.192 1.00 85.94 106 TYR A C 1
ATOM 839 O O . TYR A 1 106 ? -10.835 15.520 -6.597 1.00 85.94 106 TYR A O 1
ATOM 847 N N . ILE A 1 107 ? -10.236 17.170 -8.015 1.00 82.44 107 ILE A N 1
ATOM 848 C CA . ILE A 1 107 ? -8.875 16.705 -8.275 1.00 82.44 107 ILE A CA 1
ATOM 849 C C . ILE A 1 107 ? -7.965 17.924 -8.095 1.00 82.44 107 ILE A C 1
ATOM 851 O O . ILE A 1 107 ? -7.837 18.713 -9.035 1.00 82.44 107 ILE A O 1
ATOM 855 N N . PRO A 1 108 ? -7.327 18.085 -6.918 1.00 77.12 108 PRO A N 1
ATOM 856 C CA . PRO A 1 108 ? -6.514 19.264 -6.615 1.00 77.12 108 PRO A CA 1
ATOM 857 C C . PRO A 1 108 ? -5.402 19.505 -7.643 1.00 77.12 108 PRO A C 1
ATOM 859 O O . PRO A 1 108 ? -5.086 20.640 -7.971 1.00 77.12 108 PRO A O 1
ATOM 862 N N . SER A 1 109 ? -4.835 18.424 -8.191 1.00 74.19 109 SER A N 1
ATOM 863 C CA . SER A 1 109 ? -3.756 18.497 -9.186 1.00 74.19 109 SER A CA 1
ATOM 864 C C . SER A 1 109 ? -4.179 19.034 -10.562 1.00 74.19 109 SER A C 1
ATOM 866 O O . SER A 1 109 ? -3.314 19.431 -11.340 1.00 74.19 109 SER A O 1
ATOM 868 N N . GLU A 1 110 ? -5.479 19.041 -10.882 1.00 74.19 110 GLU A N 1
ATOM 869 C CA . GLU A 1 110 ? -5.988 19.548 -12.162 1.00 74.19 110 GLU A CA 1
ATOM 870 C C . GLU A 1 110 ? -6.532 20.975 -12.052 1.00 74.19 110 GLU A C 1
ATOM 872 O O . GLU A 1 110 ? -6.258 21.796 -12.926 1.00 74.19 110 GLU A O 1
ATOM 877 N N . ASP A 1 111 ? -7.329 21.257 -11.019 1.00 76.31 111 ASP A N 1
ATOM 878 C CA . ASP A 1 111 ? -7.882 22.587 -10.751 1.00 76.31 111 ASP A CA 1
ATOM 879 C C . ASP A 1 111 ? -8.158 22.740 -9.248 1.00 76.31 111 ASP A C 1
ATOM 881 O O . ASP A 1 111 ? -9.055 22.099 -8.700 1.00 76.31 111 ASP A O 1
ATOM 885 N N . GLU A 1 112 ? -7.377 23.595 -8.586 1.00 76.75 112 GLU A N 1
ATOM 886 C CA . GLU A 1 112 ? -7.423 23.806 -7.132 1.00 76.75 112 GLU A CA 1
ATOM 887 C C . GLU A 1 112 ? -8.728 24.469 -6.654 1.00 76.75 112 GLU A C 1
ATOM 889 O O . GLU A 1 112 ? -9.040 24.415 -5.469 1.00 76.75 112 GLU A O 1
ATOM 894 N N . PHE A 1 113 ? -9.511 25.089 -7.548 1.00 78.81 113 PHE A N 1
ATOM 895 C CA . PHE A 1 113 ? -10.663 25.917 -7.155 1.00 78.81 113 PHE A CA 1
ATOM 896 C C . PHE A 1 113 ? -12.006 25.437 -7.713 1.00 78.81 113 PHE A C 1
ATOM 898 O O . PHE A 1 113 ? -13.046 26.039 -7.414 1.00 78.81 113 PHE A O 1
ATOM 905 N N . LYS A 1 114 ? -12.025 24.378 -8.533 1.00 83.31 114 LYS A N 1
ATOM 906 C CA . LYS A 1 114 ? -13.238 23.950 -9.242 1.00 83.31 114 LYS A CA 1
ATOM 907 C C . LYS A 1 114 ? -13.596 22.484 -9.054 1.00 83.31 114 LYS A C 1
ATOM 909 O O . LYS A 1 114 ? -12.768 21.582 -9.142 1.00 83.31 114 LYS A O 1
ATOM 914 N N . LEU A 1 115 ? -14.895 22.257 -8.891 1.00 85.50 115 LEU A N 1
ATOM 915 C CA . LEU A 1 115 ? -15.524 20.943 -8.867 1.00 85.50 115 LEU A CA 1
ATOM 916 C C . LEU A 1 115 ? -16.021 20.561 -10.267 1.00 85.50 115 LEU A C 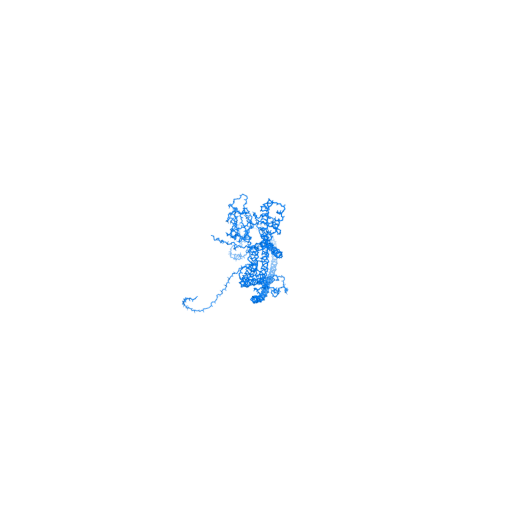1
ATOM 918 O O . LEU A 1 115 ? -16.648 21.372 -10.949 1.00 85.50 115 LEU A O 1
ATOM 922 N N . LYS A 1 116 ? -15.789 19.309 -10.676 1.00 84.12 116 LYS A N 1
ATOM 923 C CA . LYS A 1 116 ? -16.187 18.782 -11.992 1.00 84.12 116 LYS A CA 1
ATOM 924 C C . LYS A 1 116 ? -17.393 17.850 -11.894 1.00 84.12 116 LYS A C 1
ATOM 926 O O . LYS A 1 116 ? -17.530 17.074 -10.941 1.00 84.12 116 LYS A O 1
ATOM 931 N N . VAL A 1 117 ? -18.271 17.907 -12.896 1.00 84.44 117 VAL A N 1
ATOM 932 C CA . VAL A 1 117 ? 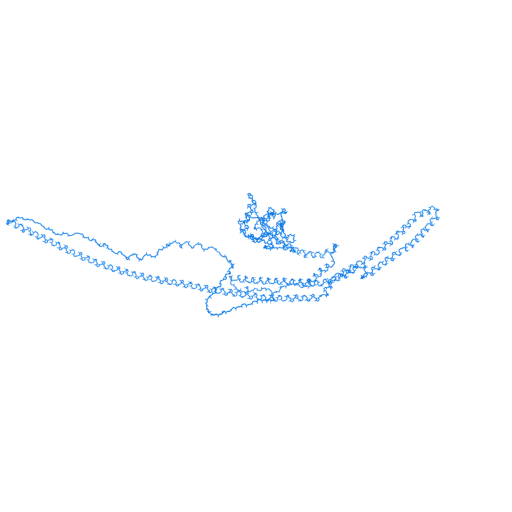-19.424 17.005 -13.016 1.00 84.44 117 VAL A CA 1
ATOM 933 C C . VAL A 1 117 ? -18.944 15.595 -13.366 1.00 84.44 117 VAL A C 1
ATOM 935 O O . VAL A 1 117 ? -18.067 15.405 -14.206 1.00 84.44 117 VAL A O 1
ATOM 938 N N . ILE A 1 118 ? -19.521 14.590 -12.706 1.00 83.44 118 ILE A N 1
ATOM 939 C CA . ILE A 1 118 ? -19.217 13.181 -12.973 1.00 83.44 118 ILE A CA 1
ATOM 940 C C . ILE A 1 118 ? -19.885 12.773 -14.286 1.00 83.44 118 ILE A C 1
ATOM 942 O O . ILE A 1 118 ? -21.087 12.977 -14.458 1.00 83.44 118 ILE A O 1
ATOM 946 N N . ASN A 1 119 ? -19.119 12.176 -15.200 1.00 79.31 119 ASN A N 1
ATOM 947 C CA . ASN A 1 119 ? -19.649 11.706 -16.476 1.00 79.31 119 ASN A CA 1
ATOM 948 C C . ASN A 1 119 ? -20.676 10.572 -16.266 1.00 79.31 119 ASN A C 1
ATOM 950 O O . ASN A 1 119 ? -20.446 9.632 -15.505 1.00 79.31 119 ASN A O 1
ATOM 954 N N . ASN A 1 120 ? -21.794 10.648 -16.990 1.00 79.25 120 ASN A N 1
ATOM 955 C CA . ASN A 1 120 ? -22.854 9.641 -17.011 1.00 79.25 120 ASN A CA 1
ATOM 956 C C . ASN A 1 120 ? -22.381 8.256 -17.469 1.00 79.25 120 ASN A C 1
ATOM 958 O O . ASN A 1 120 ? -23.011 7.263 -17.107 1.00 79.25 120 ASN A O 1
ATOM 962 N N . ASP A 1 121 ? -21.276 8.171 -18.214 1.00 76.12 121 ASP A N 1
ATOM 963 C CA . ASP A 1 121 ? -20.695 6.897 -18.659 1.00 76.12 121 ASP A CA 1
ATOM 964 C C . ASP A 1 121 ? -20.382 5.950 -17.485 1.00 76.12 121 ASP A C 1
ATOM 966 O O . ASP A 1 121 ? -20.509 4.735 -17.626 1.00 76.12 121 ASP A O 1
ATOM 970 N N . VAL A 1 122 ? -20.082 6.500 -16.300 1.00 75.94 122 VAL A N 1
ATOM 971 C CA . VAL A 1 122 ? -19.824 5.742 -15.060 1.00 75.94 122 VAL A CA 1
ATOM 972 C C . VAL A 1 122 ? -21.027 4.878 -14.653 1.00 75.94 122 VAL A C 1
ATOM 974 O O . VAL A 1 122 ? -20.864 3.792 -14.098 1.00 75.94 122 VAL A O 1
ATOM 977 N N . LEU A 1 123 ? -22.250 5.314 -14.975 1.00 76.06 123 LEU A N 1
ATOM 978 C CA . LEU A 1 123 ? -23.474 4.561 -14.684 1.00 76.06 123 LEU A CA 1
ATOM 979 C C . LEU A 1 123 ? -23.646 3.321 -15.574 1.00 76.06 123 LEU A C 1
ATOM 981 O O . LEU A 1 123 ? -24.399 2.420 -15.216 1.00 76.06 123 LEU A O 1
ATOM 985 N N . GLN A 1 124 ? -22.982 3.277 -16.733 1.00 76.50 124 GLN A N 1
ATOM 986 C CA . GLN A 1 124 ? -23.074 2.168 -17.693 1.00 76.50 124 GLN A CA 1
ATOM 987 C C . GLN A 1 124 ? -21.966 1.124 -17.499 1.00 76.50 124 GLN A C 1
ATOM 989 O O . GLN A 1 124 ? -21.891 0.144 -18.245 1.00 76.50 124 GLN A O 1
ATOM 994 N N . GLU A 1 125 ? -21.092 1.319 -16.512 1.00 72.81 125 GLU A N 1
ATOM 995 C CA . GLU A 1 125 ? -19.953 0.443 -16.289 1.00 72.81 125 GLU A CA 1
ATOM 996 C C . GLU A 1 125 ? -20.334 -0.899 -15.643 1.00 72.81 125 GLU A C 1
ATOM 998 O O . GLU A 1 125 ? -21.181 -0.963 -14.745 1.00 72.81 125 GLU A O 1
ATOM 1003 N N . PRO A 1 126 ? -19.683 -2.003 -16.057 1.00 64.56 126 PRO A N 1
ATOM 1004 C CA . PRO A 1 126 ? -19.919 -3.314 -15.467 1.00 64.56 126 PRO A CA 1
ATOM 1005 C C . PRO A 1 126 ? -19.510 -3.321 -13.988 1.00 64.56 126 PRO A C 1
ATOM 1007 O O . PRO A 1 126 ? -18.360 -3.043 -13.660 1.00 64.56 126 PRO A O 1
ATOM 1010 N N . GLY A 1 127 ? -20.452 -3.674 -13.107 1.00 66.38 127 GLY A N 1
ATOM 1011 C CA . GLY A 1 127 ? -20.272 -3.656 -11.649 1.00 66.38 127 GLY A CA 1
ATOM 1012 C C . GLY A 1 127 ? -20.966 -2.486 -10.946 1.00 66.38 127 GLY A C 1
ATOM 1013 O O . GLY A 1 127 ? -21.010 -2.468 -9.719 1.00 66.38 127 GLY A O 1
ATOM 1014 N N . MET A 1 128 ? -21.553 -1.542 -11.693 1.00 76.88 128 MET A N 1
ATOM 1015 C CA . MET A 1 128 ? -22.337 -0.459 -11.104 1.00 76.88 128 MET A CA 1
ATOM 1016 C C . MET A 1 128 ? -23.713 -0.961 -10.621 1.00 76.88 128 MET A C 1
ATOM 1018 O O . MET A 1 128 ? -24.418 -1.618 -11.392 1.00 76.88 128 MET A O 1
ATOM 1022 N N . PRO A 1 129 ? -24.121 -0.694 -9.363 1.00 77.44 129 PRO A N 1
ATOM 1023 C CA . PRO A 1 129 ? -25.438 -1.087 -8.875 1.00 77.44 129 PRO A CA 1
ATOM 1024 C C . PRO A 1 129 ? -26.542 -0.304 -9.597 1.00 77.44 129 PRO A C 1
ATOM 1026 O O . PRO A 1 129 ? -26.407 0.897 -9.839 1.00 77.44 129 PRO A O 1
ATOM 1029 N N . ASP A 1 130 ? -27.664 -0.965 -9.902 1.00 79.94 130 ASP A N 1
ATOM 1030 C CA . ASP A 1 130 ? -28.847 -0.283 -10.435 1.00 79.94 130 ASP A CA 1
ATOM 1031 C C . ASP A 1 130 ? -29.515 0.541 -9.325 1.00 79.94 130 ASP A C 1
ATOM 1033 O O . ASP A 1 130 ? -30.344 0.063 -8.551 1.00 79.94 130 ASP A O 1
ATOM 1037 N N . LEU A 1 131 ? -29.104 1.804 -9.228 1.00 78.44 131 LEU A N 1
ATOM 1038 C CA . LEU A 1 131 ? -29.640 2.779 -8.280 1.00 78.44 131 LEU A CA 1
ATOM 1039 C C . LEU A 1 131 ? -30.866 3.520 -8.847 1.00 78.44 131 LEU A C 1
ATOM 1041 O O . LEU A 1 131 ? -31.340 4.492 -8.244 1.00 78.44 131 LEU A O 1
ATOM 1045 N N . GLY A 1 132 ? -31.369 3.132 -10.028 1.00 74.56 132 GLY A N 1
ATOM 1046 C CA . GLY A 1 132 ? -32.421 3.858 -10.741 1.00 74.56 132 GLY A CA 1
ATOM 1047 C C . GLY A 1 132 ? -32.043 5.320 -11.011 1.00 74.56 132 GLY A C 1
ATOM 1048 O O . GLY A 1 132 ? -32.877 6.216 -10.855 1.00 74.56 132 GLY A O 1
ATOM 1049 N N . ILE A 1 133 ? -30.761 5.583 -11.282 1.00 79.44 133 ILE A N 1
ATOM 1050 C CA . ILE A 1 133 ? -30.227 6.894 -11.668 1.00 79.44 133 ILE A CA 1
ATOM 1051 C C . ILE A 1 133 ? -30.012 6.846 -13.173 1.00 79.44 133 ILE A C 1
ATOM 1053 O O . ILE A 1 133 ? -29.233 6.038 -13.660 1.00 79.44 133 ILE A O 1
ATOM 1057 N N . THR A 1 134 ? -30.711 7.700 -13.910 1.00 73.25 134 THR A N 1
ATOM 1058 C CA . THR A 1 134 ? -30.568 7.768 -15.370 1.00 73.25 134 THR A CA 1
ATOM 1059 C C . THR A 1 134 ? -29.569 8.833 -15.811 1.00 73.25 134 THR A C 1
ATOM 1061 O O . THR A 1 134 ? -29.152 8.823 -16.963 1.00 73.25 134 THR A O 1
ATOM 1064 N N . ASP A 1 135 ? -29.266 9.798 -14.936 1.00 77.06 135 ASP A N 1
ATOM 1065 C CA . ASP A 1 135 ? -28.525 11.010 -15.286 1.00 77.06 135 ASP A CA 1
ATOM 1066 C C . ASP A 1 135 ? -27.948 11.704 -14.033 1.00 77.06 135 ASP A C 1
ATOM 1068 O O . ASP A 1 135 ? -28.703 12.156 -13.171 1.00 77.06 135 ASP A O 1
ATOM 1072 N N . LEU A 1 136 ? -26.618 11.780 -13.936 1.00 76.75 136 LEU A N 1
ATOM 1073 C CA . LEU A 1 136 ? -25.841 12.482 -12.901 1.00 76.75 136 LEU A CA 1
ATOM 1074 C C . LEU A 1 136 ? -25.760 13.993 -13.140 1.00 76.75 136 LEU A C 1
ATOM 1076 O O . LEU A 1 136 ? -25.463 14.743 -12.209 1.00 76.75 136 LEU A O 1
ATOM 1080 N N . SER A 1 137 ? -26.084 14.450 -14.355 1.00 72.44 137 SER A N 1
ATOM 1081 C CA . SER A 1 137 ? -26.263 15.876 -14.658 1.00 72.44 137 SER A CA 1
ATOM 1082 C C . SER A 1 137 ? -27.588 16.424 -14.117 1.00 72.44 137 SER A C 1
ATOM 1084 O O . SER A 1 137 ? -27.945 17.574 -14.360 1.00 72.44 137 SER A O 1
ATOM 1086 N N . LYS A 1 138 ? -28.333 15.609 -13.360 1.00 76.44 138 LYS A N 1
ATOM 1087 C CA . LYS A 1 138 ? -29.543 15.994 -12.641 1.00 76.44 138 LYS A CA 1
ATOM 1088 C C . LYS A 1 138 ? -29.367 15.804 -11.145 1.00 76.44 138 LYS A C 1
ATOM 1090 O O . LYS A 1 138 ? -28.525 15.059 -10.657 1.00 76.44 138 LYS A O 1
ATOM 1095 N N . GLY A 1 139 ? -30.243 16.488 -10.427 1.00 76.75 139 GLY A N 1
ATOM 1096 C CA . GLY A 1 139 ? -30.428 16.313 -9.002 1.00 76.75 139 GLY A CA 1
ATOM 1097 C C . GLY A 1 139 ? -30.649 14.866 -8.564 1.00 76.75 139 GLY A C 1
ATOM 1098 O O . GLY A 1 139 ? -31.488 14.165 -9.130 1.00 76.75 139 GLY A O 1
ATOM 1099 N N . LEU A 1 140 ? -29.933 14.445 -7.529 1.00 84.25 140 LEU A N 1
ATOM 1100 C CA . LEU A 1 140 ? -30.002 13.135 -6.899 1.00 84.25 140 LEU A CA 1
ATOM 1101 C C . LEU A 1 140 ? -30.811 13.197 -5.598 1.00 84.25 140 LEU A C 1
ATOM 1103 O O . LEU A 1 140 ? -30.842 14.204 -4.890 1.00 84.25 140 LEU A O 1
ATOM 1107 N N . SER A 1 141 ? -31.444 12.077 -5.254 1.00 83.94 141 SER A N 1
ATOM 1108 C CA . SER A 1 141 ? -32.050 11.879 -3.936 1.00 83.94 141 SER A CA 1
ATOM 1109 C C . SER A 1 141 ? -30.983 11.532 -2.900 1.00 83.94 141 SER A C 1
ATOM 1111 O O . SER A 1 141 ? -30.060 10.773 -3.200 1.00 83.94 141 SER A O 1
ATOM 1113 N N . PHE A 1 142 ? -31.161 12.005 -1.666 1.00 85.62 142 PHE A N 1
ATOM 1114 C CA . PHE A 1 142 ? -30.219 11.792 -0.563 1.00 85.62 142 PHE A CA 1
ATOM 1115 C C . PHE A 1 142 ? -29.809 10.319 -0.375 1.00 85.62 142 PHE A C 1
ATOM 1117 O O . PHE A 1 142 ? -28.621 10.018 -0.282 1.00 85.62 142 PHE A O 1
ATOM 1124 N N . ASP A 1 143 ? -30.772 9.394 -0.420 1.00 84.31 143 ASP A N 1
ATOM 1125 C CA . ASP A 1 143 ? -30.537 7.963 -0.162 1.00 84.31 143 ASP A CA 1
ATOM 1126 C C . ASP A 1 143 ? -29.633 7.290 -1.207 1.00 84.31 143 ASP A C 1
ATOM 1128 O O . ASP A 1 143 ? -29.097 6.210 -0.974 1.00 84.31 143 ASP A O 1
ATOM 1132 N N . LYS A 1 144 ? -29.436 7.937 -2.363 1.00 84.69 144 LYS A N 1
ATOM 1133 C CA . LYS A 1 144 ? -28.603 7.429 -3.457 1.00 84.69 144 LYS A CA 1
ATOM 1134 C C . LYS A 1 144 ? -27.162 7.934 -3.406 1.00 84.69 144 LYS A C 1
ATOM 1136 O O . LYS A 1 144 ? -26.324 7.376 -4.103 1.00 84.69 144 LYS A O 1
ATOM 1141 N N . LEU A 1 145 ? -26.855 8.950 -2.595 1.00 85.69 145 LEU A N 1
ATOM 1142 C CA . LEU A 1 145 ? -25.529 9.580 -2.569 1.00 85.69 145 LEU A CA 1
ATOM 1143 C C . LEU A 1 145 ? -24.446 8.636 -2.041 1.00 85.69 145 LEU A C 1
ATOM 1145 O O . LEU A 1 145 ? -23.409 8.481 -2.677 1.00 85.69 145 LEU A O 1
ATOM 1149 N N . GLN A 1 146 ? -24.694 7.992 -0.896 1.00 86.56 146 GLN A N 1
ATOM 1150 C CA . GLN A 1 146 ? -23.720 7.090 -0.276 1.00 86.56 146 GLN A CA 1
ATOM 1151 C C . GLN A 1 146 ? -23.472 5.837 -1.141 1.00 86.56 146 GLN A C 1
ATOM 1153 O O . GLN A 1 146 ? -22.314 5.600 -1.476 1.00 86.56 146 GLN A O 1
ATOM 1158 N N . PRO A 1 147 ? -24.505 5.095 -1.604 1.00 85.88 147 PRO A N 1
ATOM 1159 C CA . PRO A 1 147 ? -24.283 3.932 -2.466 1.00 85.88 147 PRO A CA 1
ATOM 1160 C C . PRO A 1 147 ? -23.581 4.277 -3.784 1.00 85.88 147 PRO A C 1
ATOM 1162 O O . PRO A 1 147 ? -22.755 3.504 -4.263 1.00 85.88 147 PRO A O 1
ATOM 1165 N N . LEU A 1 148 ? -23.893 5.440 -4.371 1.00 85.25 148 LEU A N 1
ATOM 1166 C CA . LEU A 1 148 ? -23.241 5.912 -5.591 1.00 85.25 148 LEU A CA 1
ATOM 1167 C C . LEU A 1 148 ? -21.761 6.229 -5.345 1.00 85.25 148 LEU A C 1
ATOM 1169 O O . LEU A 1 148 ? -20.920 5.789 -6.122 1.00 85.25 148 LEU A O 1
ATOM 1173 N N . LYS A 1 149 ? -21.438 6.949 -4.262 1.00 87.56 149 LYS A N 1
ATOM 1174 C CA . LYS A 1 149 ? -20.052 7.262 -3.888 1.00 87.56 149 LYS A CA 1
ATOM 1175 C C . LYS A 1 149 ? -19.221 5.988 -3.718 1.00 87.56 149 LYS A C 1
ATOM 1177 O O . LYS A 1 149 ? -18.158 5.863 -4.323 1.00 87.56 149 LYS A O 1
ATOM 1182 N N . ASP A 1 150 ? -19.729 5.038 -2.939 1.00 85.56 150 ASP A N 1
ATOM 1183 C CA . ASP A 1 150 ? -19.010 3.805 -2.605 1.00 85.56 150 ASP A CA 1
ATOM 1184 C C . ASP A 1 150 ? -18.768 2.941 -3.856 1.00 85.56 150 ASP A C 1
ATOM 1186 O O . ASP A 1 150 ? -17.694 2.358 -4.032 1.00 85.56 150 ASP A O 1
ATOM 1190 N N . ALA A 1 151 ? -19.734 2.913 -4.779 1.00 83.62 151 ALA A N 1
ATOM 1191 C CA . ALA A 1 151 ? -19.598 2.208 -6.048 1.00 83.62 151 ALA A CA 1
ATOM 1192 C C . ALA A 1 151 ? -18.560 2.863 -6.982 1.00 83.62 151 ALA A C 1
ATOM 1194 O O . ALA A 1 151 ? -17.752 2.151 -7.581 1.00 83.62 151 ALA A O 1
ATOM 1195 N N . ILE A 1 152 ? -18.511 4.200 -7.051 1.00 82.75 152 ILE A N 1
ATOM 1196 C CA . ILE A 1 152 ? -17.489 4.921 -7.829 1.00 82.75 152 ILE A CA 1
ATOM 1197 C C . ILE A 1 152 ? -16.089 4.641 -7.264 1.00 82.75 152 ILE A C 1
ATOM 1199 O O . ILE A 1 152 ? -15.171 4.334 -8.026 1.00 82.75 152 ILE A O 1
ATOM 1203 N N . PHE A 1 153 ? -15.910 4.669 -5.939 1.00 83.38 153 PHE A N 1
ATOM 1204 C CA . PHE A 1 153 ? -14.618 4.329 -5.332 1.00 83.38 153 PHE A CA 1
ATOM 1205 C C . PHE A 1 153 ? -14.204 2.884 -5.588 1.00 83.38 153 PHE A C 1
ATOM 1207 O O . PHE A 1 153 ? -13.048 2.625 -5.928 1.00 83.38 153 PHE A O 1
ATOM 1214 N N . THR A 1 154 ? -15.148 1.947 -5.502 1.00 82.81 154 THR A N 1
ATOM 1215 C CA . THR A 1 154 ? -14.888 0.539 -5.821 1.00 82.81 154 THR A CA 1
ATOM 1216 C C . THR A 1 154 ? -14.403 0.389 -7.265 1.00 82.81 154 THR A C 1
ATOM 1218 O O . THR A 1 154 ? -13.413 -0.298 -7.509 1.00 82.81 154 THR A O 1
ATOM 1221 N N . GLN A 1 155 ? -15.013 1.097 -8.221 1.00 78.38 155 GLN A N 1
ATOM 1222 C CA . GLN A 1 155 ? -14.574 1.086 -9.620 1.00 78.38 155 GLN A CA 1
ATOM 1223 C C . GLN A 1 155 ? -13.184 1.693 -9.826 1.00 78.38 155 GLN A C 1
ATOM 1225 O O . GLN A 1 155 ? -12.387 1.138 -10.587 1.00 78.38 155 GLN A O 1
ATOM 1230 N N . ILE A 1 156 ? -12.869 2.808 -9.158 1.00 77.00 156 ILE A N 1
ATOM 1231 C CA . ILE A 1 156 ? -11.534 3.422 -9.224 1.00 77.00 156 ILE A CA 1
ATOM 1232 C C . ILE A 1 156 ? -10.484 2.427 -8.707 1.00 77.00 156 ILE A C 1
ATOM 1234 O O . ILE A 1 156 ? -9.493 2.160 -9.391 1.00 77.00 156 ILE A O 1
ATOM 1238 N N . HIS A 1 157 ? -10.737 1.789 -7.562 1.00 76.00 157 HIS A N 1
ATOM 1239 C CA . HIS A 1 157 ? -9.843 0.772 -7.009 1.00 76.00 157 HIS A CA 1
ATOM 1240 C C . HIS A 1 157 ? -9.712 -0.462 -7.907 1.00 76.00 157 HIS A C 1
ATOM 1242 O O . HIS A 1 157 ? -8.598 -0.927 -8.154 1.00 76.00 157 HIS A O 1
ATOM 1248 N N . GLU A 1 158 ? -10.812 -0.980 -8.455 1.00 76.12 158 GLU A N 1
ATOM 1249 C CA . GLU A 1 158 ? -10.773 -2.108 -9.386 1.00 76.12 158 GLU A CA 1
ATOM 1250 C C . GLU A 1 158 ? -10.003 -1.785 -10.667 1.00 76.12 158 GLU A C 1
ATOM 1252 O O . GLU A 1 158 ? -9.264 -2.636 -11.168 1.00 76.12 158 GLU A O 1
ATOM 1257 N N . ARG A 1 159 ? -10.150 -0.570 -11.205 1.00 69.31 159 ARG A N 1
ATOM 1258 C CA . ARG A 1 159 ? -9.392 -0.116 -12.375 1.00 69.31 159 ARG A CA 1
ATOM 1259 C C . ARG A 1 159 ? -7.913 0.005 -12.079 1.00 69.31 159 ARG A C 1
ATOM 1261 O O . ARG A 1 159 ? -7.120 -0.424 -12.908 1.00 69.31 159 ARG A O 1
ATOM 1268 N N . ASN A 1 160 ? -7.532 0.512 -10.913 1.00 65.62 160 ASN A N 1
ATOM 1269 C CA . ASN A 1 160 ? -6.127 0.542 -10.518 1.00 65.62 160 ASN A CA 1
ATOM 1270 C C . ASN A 1 160 ? -5.560 -0.860 -10.341 1.00 65.62 160 ASN A C 1
ATOM 1272 O O . ASN A 1 160 ? -4.482 -1.137 -10.851 1.00 65.62 160 ASN A O 1
ATOM 1276 N N . ASN A 1 161 ? -6.306 -1.774 -9.722 1.00 62.81 161 ASN A N 1
ATOM 1277 C CA . ASN A 1 161 ? -5.881 -3.162 -9.556 1.00 62.81 161 ASN A CA 1
ATOM 1278 C C . ASN A 1 161 ? -5.782 -3.897 -10.904 1.00 62.81 161 ASN A C 1
ATOM 1280 O O . ASN A 1 161 ? -4.829 -4.641 -11.138 1.00 62.81 161 ASN A O 1
ATOM 1284 N N . LYS A 1 162 ? -6.713 -3.646 -11.835 1.00 60.47 162 LYS A N 1
ATOM 1285 C CA . LYS A 1 162 ? -6.638 -4.140 -13.220 1.00 60.47 162 LYS A CA 1
ATOM 1286 C C . LYS A 1 162 ? -5.480 -3.501 -13.985 1.00 60.47 162 LYS A C 1
ATOM 1288 O O . LYS A 1 162 ? -4.807 -4.225 -14.705 1.00 60.47 162 LYS A O 1
ATOM 1293 N N . ASN A 1 163 ? -5.193 -2.212 -13.792 1.00 52.28 163 ASN A N 1
ATOM 1294 C CA . ASN A 1 163 ? -4.049 -1.516 -14.385 1.00 52.28 163 ASN A CA 1
ATOM 1295 C C . ASN A 1 163 ? -2.712 -1.991 -13.805 1.00 52.28 163 ASN A C 1
ATOM 1297 O O . ASN A 1 163 ? -1.772 -2.128 -14.571 1.00 52.28 163 ASN A O 1
ATOM 1301 N N . LEU A 1 164 ? -2.629 -2.337 -12.520 1.00 51.53 164 LEU A N 1
ATOM 1302 C CA . LEU A 1 164 ? -1.467 -2.976 -11.889 1.00 51.53 164 LEU A CA 1
ATOM 1303 C C . LEU A 1 164 ? -1.267 -4.406 -12.418 1.00 51.53 164 LEU A C 1
ATOM 1305 O O . LEU A 1 164 ? -0.160 -4.785 -12.798 1.00 51.53 164 LEU A O 1
ATOM 1309 N N . ALA A 1 165 ? -2.343 -5.187 -12.561 1.00 45.72 165 ALA A N 1
ATOM 1310 C CA . ALA A 1 165 ? -2.296 -6.521 -13.168 1.00 45.72 165 ALA A CA 1
ATOM 1311 C C . ALA A 1 165 ? -1.987 -6.475 -14.683 1.00 45.72 165 ALA A C 1
ATOM 1313 O O . ALA A 1 165 ? -1.282 -7.343 -15.215 1.00 45.72 165 ALA A O 1
ATOM 1314 N N . GLN A 1 166 ? -2.461 -5.445 -15.395 1.00 46.09 166 GLN A N 1
ATOM 1315 C CA . GLN A 1 166 ? -2.114 -5.165 -16.788 1.00 46.09 166 GLN A CA 1
ATOM 1316 C C . GLN A 1 166 ? -0.726 -4.554 -16.934 1.00 46.09 166 GLN A C 1
ATOM 1318 O O . GLN A 1 166 ? -0.092 -4.857 -17.931 1.00 46.09 166 GLN A O 1
ATOM 1323 N N . GLN A 1 167 ? -0.193 -3.790 -15.982 1.00 44.53 167 GLN A N 1
ATOM 1324 C CA . GLN A 1 167 ? 1.205 -3.344 -15.956 1.00 44.53 167 GLN A CA 1
ATOM 1325 C C . GLN A 1 167 ? 2.132 -4.537 -15.719 1.00 44.53 167 GLN A C 1
ATOM 1327 O O . GLN A 1 167 ? 3.065 -4.725 -16.491 1.00 44.53 167 GLN A O 1
ATOM 1332 N N . CYS A 1 168 ? 1.785 -5.448 -14.809 1.00 35.62 168 CYS A N 1
ATOM 1333 C CA . CYS A 1 168 ? 2.534 -6.686 -14.588 1.00 35.62 168 CYS A CA 1
ATOM 1334 C C . CYS A 1 168 ? 2.537 -7.604 -15.836 1.00 35.62 168 CYS A C 1
ATOM 1336 O O . CYS A 1 168 ? 3.551 -8.203 -16.192 1.00 35.62 168 CYS A O 1
ATOM 1338 N N . SER A 1 169 ? 1.432 -7.661 -16.593 1.00 35.28 169 SER A N 1
ATOM 1339 C CA . SER A 1 169 ? 1.346 -8.457 -17.833 1.00 35.28 169 SER A CA 1
ATOM 1340 C C . SER A 1 169 ? 1.778 -7.713 -19.113 1.00 35.28 169 SER A C 1
ATOM 1342 O O . SER A 1 169 ? 2.213 -8.352 -20.080 1.00 35.28 169 SER A O 1
ATOM 1344 N N . THR A 1 170 ? 1.755 -6.376 -19.137 1.00 37.44 170 THR A N 1
ATOM 1345 C CA . THR A 1 170 ? 2.329 -5.552 -20.215 1.00 37.44 170 THR A CA 1
ATOM 1346 C C . THR A 1 170 ? 3.813 -5.283 -20.025 1.00 37.44 170 THR A C 1
ATOM 1348 O O . THR A 1 170 ? 4.463 -5.070 -21.035 1.00 37.44 170 THR A O 1
ATOM 1351 N N . GLU A 1 171 ? 4.405 -5.404 -18.837 1.00 38.34 171 GLU A N 1
ATOM 1352 C CA . GLU A 1 171 ? 5.865 -5.470 -18.666 1.00 38.34 171 GLU A CA 1
ATOM 1353 C C . GLU A 1 171 ? 6.436 -6.789 -19.196 1.00 38.34 171 GLU A C 1
ATOM 1355 O O . GLU A 1 171 ? 7.466 -6.788 -19.875 1.00 38.34 171 GLU A O 1
ATOM 1360 N N . ILE A 1 172 ? 5.711 -7.903 -19.030 1.00 41.31 172 ILE A N 1
ATOM 1361 C CA . ILE A 1 172 ? 6.074 -9.197 -19.634 1.00 41.31 172 ILE A CA 1
ATOM 1362 C C . ILE A 1 172 ? 5.956 -9.149 -21.171 1.00 41.31 172 ILE A C 1
ATOM 1364 O O . ILE A 1 172 ? 6.776 -9.744 -21.875 1.00 41.31 172 ILE A O 1
ATOM 1368 N N . LYS A 1 173 ? 4.988 -8.400 -21.728 1.00 36.09 173 LYS A N 1
ATOM 1369 C CA . LYS A 1 173 ? 4.840 -8.226 -23.191 1.00 36.09 173 LYS A CA 1
ATOM 1370 C C . LYS A 1 173 ? 5.686 -7.081 -23.781 1.00 36.09 173 LYS A C 1
ATOM 1372 O O . LYS A 1 173 ? 6.146 -7.208 -24.915 1.00 36.09 173 LYS A O 1
ATOM 1377 N N . ARG A 1 174 ? 5.982 -6.006 -23.039 1.00 33.53 174 ARG A N 1
ATOM 1378 C CA . ARG A 1 174 ? 6.860 -4.891 -23.465 1.00 33.53 174 ARG A CA 1
ATOM 1379 C C . ARG A 1 174 ? 8.339 -5.268 -23.414 1.00 33.53 174 ARG A C 1
ATOM 1381 O O . ARG A 1 174 ? 9.069 -4.808 -24.291 1.00 33.53 174 ARG A O 1
ATOM 1388 N N . LYS A 1 175 ? 8.755 -6.202 -22.544 1.00 37.00 175 LYS A N 1
ATOM 1389 C CA . LYS A 1 175 ? 10.080 -6.854 -22.627 1.00 37.00 175 LYS A CA 1
ATOM 1390 C C . LYS A 1 175 ? 10.285 -7.696 -23.898 1.00 37.00 175 LYS A C 1
ATOM 1392 O O . LYS A 1 175 ? 11.414 -8.078 -24.180 1.00 37.00 175 LYS A O 1
ATOM 1397 N N . LYS A 1 176 ? 9.240 -7.952 -24.700 1.00 36.53 176 LYS A N 1
ATOM 1398 C CA . LYS A 1 176 ? 9.349 -8.687 -25.976 1.00 36.53 176 LYS A CA 1
ATOM 1399 C C . LYS A 1 176 ? 9.161 -7.851 -27.248 1.00 36.53 176 LYS A C 1
ATOM 1401 O O . LYS A 1 176 ? 9.421 -8.383 -28.320 1.00 36.53 176 LYS A O 1
ATOM 1406 N N . VAL A 1 177 ? 8.732 -6.584 -27.171 1.00 33.12 177 VAL A N 1
ATOM 1407 C CA . VAL A 1 177 ? 8.391 -5.796 -28.385 1.00 33.12 177 VAL A CA 1
ATOM 1408 C C . VAL A 1 177 ? 9.075 -4.419 -28.476 1.00 33.12 177 VAL A C 1
ATOM 1410 O O . VAL A 1 177 ? 9.146 -3.856 -29.563 1.00 33.12 177 VAL A O 1
ATOM 1413 N N . LYS A 1 178 ? 9.707 -3.887 -27.419 1.00 30.19 178 LYS A N 1
ATOM 1414 C CA . LYS A 1 178 ? 10.515 -2.647 -27.511 1.00 30.19 178 LYS A CA 1
ATOM 1415 C C . LYS A 1 178 ? 11.985 -2.883 -27.915 1.00 30.19 178 LYS A C 1
ATOM 1417 O O . LYS A 1 178 ? 12.880 -2.237 -27.390 1.00 30.19 178 LYS A O 1
ATOM 1422 N N . SER A 1 179 ? 12.248 -3.775 -28.873 1.00 34.44 179 SER A N 1
ATOM 1423 C CA . SER A 1 179 ? 13.566 -3.849 -29.533 1.00 34.44 179 SER A CA 1
ATOM 1424 C C . SER A 1 179 ? 13.623 -3.119 -30.879 1.00 34.44 179 SER A C 1
ATOM 1426 O O . SER A 1 179 ? 14.672 -3.128 -31.510 1.00 34.44 179 SER A O 1
ATOM 1428 N N . LEU A 1 180 ? 12.539 -2.488 -31.349 1.00 40.56 180 LEU A N 1
ATOM 1429 C CA . LEU A 1 180 ? 12.489 -1.879 -32.686 1.00 40.56 180 LEU A CA 1
ATOM 1430 C C . LEU A 1 180 ? 11.557 -0.654 -32.741 1.00 40.56 180 LEU A C 1
ATOM 1432 O O . LEU A 1 180 ? 10.459 -0.742 -33.270 1.00 40.56 180 LEU A O 1
ATOM 1436 N N . HIS A 1 181 ? 12.004 0.484 -32.200 1.00 28.50 181 HIS A N 1
ATOM 1437 C CA . HIS A 1 181 ? 11.930 1.823 -32.821 1.00 28.50 181 HIS A CA 1
ATOM 1438 C C . HIS A 1 181 ? 12.390 2.880 -31.806 1.00 28.50 181 HIS A C 1
ATOM 1440 O O . HIS A 1 181 ? 11.634 3.298 -30.934 1.00 28.50 181 HIS A O 1
ATOM 1446 N N . HIS A 1 182 ? 13.650 3.300 -31.931 1.00 30.23 182 HIS A N 1
ATOM 1447 C CA . HIS A 1 182 ? 14.169 4.507 -31.297 1.00 30.23 182 HIS A CA 1
ATOM 1448 C C . HIS A 1 182 ? 13.921 5.699 -32.217 1.00 30.23 182 HIS A C 1
ATOM 1450 O O . HIS A 1 182 ? 14.540 5.806 -33.276 1.00 30.23 182 HIS A O 1
ATOM 1456 N N . LYS A 1 183 ? 13.059 6.601 -31.765 1.00 38.09 183 LYS A N 1
ATOM 1457 C CA . LYS A 1 183 ? 13.250 8.043 -31.876 1.00 38.09 183 LYS A CA 1
ATOM 1458 C C . LYS A 1 183 ? 12.703 8.618 -30.584 1.00 38.09 183 LYS A C 1
ATOM 1460 O O . LYS A 1 183 ? 11.507 8.514 -30.361 1.00 38.09 183 LYS A O 1
ATOM 1465 N N . ASP A 1 184 ? 13.622 8.985 -29.703 1.00 31.75 184 ASP A N 1
ATOM 1466 C CA . ASP A 1 184 ? 13.605 10.188 -28.871 1.00 31.75 184 ASP A CA 1
ATOM 1467 C C . ASP A 1 184 ? 14.808 10.080 -27.927 1.00 31.75 184 ASP A C 1
ATOM 1469 O O . ASP A 1 184 ? 15.025 9.039 -27.305 1.00 31.75 184 ASP A O 1
ATOM 1473 N N . ASP A 1 185 ? 15.628 11.129 -27.909 1.00 35.66 185 ASP A N 1
ATOM 1474 C CA . ASP A 1 185 ? 16.877 11.277 -27.158 1.00 35.66 185 ASP A CA 1
ATOM 1475 C C . ASP A 1 185 ? 16.642 11.288 -25.629 1.00 35.66 185 ASP A C 1
ATOM 1477 O O . ASP A 1 185 ? 16.901 12.277 -24.945 1.00 35.66 185 ASP A O 1
ATOM 1481 N N . PHE A 1 186 ? 16.155 10.183 -25.060 1.00 42.59 186 PHE A N 1
ATOM 1482 C CA . PHE A 1 186 ? 16.353 9.889 -23.642 1.00 42.59 186 PHE A CA 1
ATOM 1483 C C . PHE A 1 186 ? 17.792 9.406 -23.484 1.00 42.59 186 PHE A C 1
ATOM 1485 O O . PHE A 1 186 ? 18.152 8.345 -23.990 1.00 42.59 186 PHE A O 1
ATOM 1492 N N . SER A 1 187 ? 18.628 10.225 -22.848 1.00 69.19 187 SER A N 1
ATOM 1493 C CA . SER A 1 187 ? 20.065 9.981 -22.733 1.00 69.19 187 SER A CA 1
ATOM 1494 C C . SER A 1 187 ? 20.352 8.600 -22.134 1.00 69.19 187 SER A C 1
ATOM 1496 O O . SER A 1 187 ? 19.687 8.177 -21.189 1.00 69.19 187 SER A O 1
ATOM 1498 N N . ASP A 1 188 ? 21.353 7.895 -22.667 1.00 75.50 188 ASP A N 1
ATOM 1499 C CA . ASP A 1 188 ? 21.751 6.550 -22.222 1.00 75.50 188 ASP A CA 1
ATOM 1500 C C . ASP A 1 188 ? 21.977 6.478 -20.698 1.00 75.50 188 ASP A C 1
ATOM 1502 O O . ASP A 1 188 ? 21.654 5.486 -20.044 1.00 75.50 188 ASP A O 1
ATOM 1506 N N . ILE A 1 189 ? 22.397 7.595 -20.099 1.00 80.06 189 ILE A N 1
ATOM 1507 C CA . ILE A 1 189 ? 22.516 7.769 -18.651 1.00 80.06 189 ILE A CA 1
ATOM 1508 C C . ILE A 1 189 ? 21.184 7.671 -17.884 1.00 80.06 189 ILE A C 1
ATOM 1510 O O . ILE A 1 189 ? 21.184 7.186 -16.756 1.00 80.06 189 ILE A O 1
ATOM 1514 N N . SER A 1 190 ? 20.047 8.090 -18.449 1.00 80.75 190 SER A N 1
ATOM 1515 C CA . SER A 1 190 ? 18.731 7.897 -17.820 1.00 80.75 190 SER A CA 1
ATOM 1516 C C . SER A 1 190 ? 18.414 6.408 -17.693 1.00 80.75 190 SER A C 1
ATOM 1518 O O . SER A 1 190 ? 18.088 5.939 -16.607 1.00 80.75 190 SER A O 1
ATOM 1520 N N . ASN A 1 191 ? 18.632 5.642 -18.766 1.00 85.31 191 ASN A N 1
ATOM 1521 C CA . ASN A 1 191 ? 18.427 4.192 -18.763 1.00 85.31 191 ASN A CA 1
ATOM 1522 C C . ASN A 1 191 ? 19.366 3.486 -17.771 1.00 85.31 191 ASN A C 1
ATOM 1524 O O . ASN A 1 191 ? 18.970 2.537 -17.092 1.00 85.31 191 ASN A O 1
ATOM 1528 N N . LEU A 1 192 ? 20.614 3.954 -17.666 1.00 86.06 192 LEU A N 1
ATOM 1529 C CA . LEU A 1 192 ? 21.571 3.450 -16.684 1.00 86.06 192 LEU A CA 1
ATOM 1530 C C . LEU A 1 192 ? 21.150 3.767 -15.244 1.00 86.06 192 LEU A C 1
ATOM 1532 O O . LEU A 1 192 ? 21.299 2.907 -14.378 1.00 86.06 192 LEU A O 1
ATOM 1536 N N . LYS A 1 193 ? 20.618 4.967 -14.978 1.00 85.88 193 LYS A N 1
ATOM 1537 C CA . LYS A 1 193 ? 20.099 5.351 -13.656 1.00 85.88 193 LYS A CA 1
ATOM 1538 C C . LYS A 1 193 ? 18.910 4.487 -13.252 1.00 85.88 193 LYS A C 1
ATOM 1540 O O . LYS A 1 193 ? 18.918 3.943 -12.151 1.00 85.88 193 LYS A O 1
ATOM 1545 N N . ASP A 1 194 ? 17.949 4.292 -14.148 1.00 86.69 194 ASP A N 1
ATOM 1546 C CA . ASP A 1 194 ? 16.782 3.447 -13.881 1.00 86.69 194 ASP A CA 1
ATOM 1547 C C . ASP A 1 194 ? 17.208 2.002 -13.619 1.00 86.69 194 ASP A C 1
ATOM 1549 O O . ASP A 1 194 ? 16.743 1.353 -12.679 1.00 86.69 194 ASP A O 1
ATOM 1553 N N . ARG A 1 195 ? 18.152 1.485 -14.416 1.00 87.94 195 ARG A N 1
ATOM 1554 C CA . ARG A 1 195 ? 18.710 0.152 -14.190 1.00 87.94 195 ARG A CA 1
ATOM 1555 C C . ARG A 1 195 ? 19.430 0.079 -12.844 1.00 87.94 195 ARG A C 1
ATOM 1557 O O . ARG A 1 195 ? 19.187 -0.870 -12.107 1.00 87.94 195 ARG A O 1
ATOM 1564 N N . LEU A 1 196 ? 20.260 1.060 -12.494 1.00 88.69 196 LEU A N 1
ATOM 1565 C CA . LEU A 1 196 ? 20.953 1.109 -11.205 1.00 88.69 196 LEU A CA 1
ATOM 1566 C C . LEU A 1 196 ? 19.963 1.080 -10.034 1.00 88.69 196 LEU A C 1
ATOM 1568 O O . LEU A 1 196 ? 20.121 0.252 -9.140 1.00 88.69 196 LEU A O 1
ATOM 1572 N N . TYR A 1 197 ? 18.926 1.920 -10.063 1.00 89.75 197 TYR A N 1
ATOM 1573 C CA . TYR A 1 197 ? 17.910 1.968 -9.010 1.00 89.75 197 TYR A CA 1
ATOM 1574 C C . TYR A 1 197 ? 17.179 0.628 -8.863 1.00 89.75 197 TYR A C 1
ATOM 1576 O O . TYR A 1 197 ? 17.139 0.071 -7.770 1.00 89.75 197 TYR A O 1
ATOM 1584 N N . ASN A 1 198 ? 16.705 0.048 -9.969 1.00 87.62 198 ASN A N 1
ATOM 1585 C CA . ASN A 1 198 ? 16.022 -1.251 -9.960 1.00 87.62 198 ASN A CA 1
ATOM 1586 C C . ASN A 1 198 ? 16.916 -2.390 -9.449 1.00 87.62 198 ASN A C 1
ATOM 1588 O O . ASN A 1 198 ? 16.449 -3.314 -8.786 1.00 87.62 198 ASN A O 1
ATOM 1592 N N . THR A 1 199 ? 18.214 -2.341 -9.759 1.00 88.62 199 THR A N 1
ATOM 1593 C CA . THR A 1 199 ? 19.158 -3.363 -9.291 1.00 88.62 199 THR A CA 1
ATOM 1594 C C . THR A 1 199 ? 19.415 -3.213 -7.790 1.00 88.62 199 THR A C 1
ATOM 1596 O O . THR A 1 199 ? 19.469 -4.214 -7.082 1.00 88.62 199 THR A O 1
ATOM 1599 N N . LEU A 1 200 ? 19.522 -1.979 -7.282 1.00 88.81 200 LEU A N 1
ATOM 1600 C CA . LEU A 1 200 ? 19.631 -1.710 -5.844 1.00 88.81 200 LEU A CA 1
ATOM 1601 C C . LEU A 1 200 ? 18.369 -2.125 -5.086 1.00 88.81 200 LEU A C 1
ATOM 1603 O O . LEU A 1 200 ? 18.482 -2.743 -4.030 1.00 88.81 200 LEU A O 1
ATOM 1607 N N . ASP A 1 201 ? 17.192 -1.834 -5.636 1.00 89.00 201 ASP A N 1
ATOM 1608 C CA . ASP A 1 201 ? 15.915 -2.247 -5.058 1.00 89.00 201 ASP A CA 1
ATOM 1609 C C . ASP A 1 201 ? 15.802 -3.777 -4.971 1.00 89.00 201 ASP A C 1
ATOM 1611 O O . ASP A 1 201 ? 15.394 -4.310 -3.945 1.00 89.00 201 ASP A O 1
ATOM 1615 N N . ALA A 1 202 ? 16.269 -4.508 -5.985 1.00 87.00 202 ALA A N 1
ATOM 1616 C CA . ALA A 1 202 ? 16.302 -5.970 -5.943 1.00 87.00 202 ALA A CA 1
ATOM 1617 C C . ALA A 1 202 ? 17.355 -6.544 -4.970 1.00 87.00 202 ALA A C 1
ATOM 1619 O O . ALA A 1 202 ? 17.178 -7.646 -4.452 1.00 87.00 202 ALA A O 1
ATOM 1620 N N . LEU A 1 203 ? 18.469 -5.838 -4.744 1.00 86.81 203 LEU A N 1
ATOM 1621 C CA . LEU A 1 203 ? 19.565 -6.289 -3.873 1.00 86.81 203 LEU A CA 1
ATOM 1622 C C . LEU A 1 203 ? 19.293 -6.049 -2.382 1.00 86.81 203 LEU A C 1
ATOM 1624 O O . LEU A 1 203 ? 19.813 -6.777 -1.530 1.00 86.81 203 LEU A O 1
ATOM 1628 N N . VAL A 1 204 ? 18.532 -5.004 -2.061 1.00 86.06 204 VAL A N 1
ATOM 1629 C CA . VAL A 1 204 ? 18.154 -4.661 -0.692 1.00 86.06 204 VAL A CA 1
ATOM 1630 C C . VAL A 1 204 ? 16.891 -5.424 -0.311 1.00 86.06 204 VAL A C 1
ATOM 1632 O O . VAL A 1 204 ? 15.840 -5.241 -0.926 1.00 86.06 204 VAL A O 1
ATOM 1635 N N . ASP A 1 205 ? 16.985 -6.230 0.747 1.00 85.31 205 ASP A N 1
ATOM 1636 C CA . ASP A 1 205 ? 15.874 -7.061 1.212 1.00 85.31 205 ASP A CA 1
ATOM 1637 C C . ASP A 1 205 ? 14.621 -6.220 1.471 1.00 85.31 205 ASP A C 1
ATOM 1639 O O . ASP A 1 205 ? 14.681 -5.078 1.943 1.00 85.31 205 ASP A O 1
ATOM 1643 N N . GLN A 1 206 ? 13.470 -6.783 1.122 1.00 84.19 206 GLN A N 1
ATOM 1644 C CA . GLN A 1 206 ? 12.191 -6.167 1.432 1.00 84.19 206 GLN A CA 1
ATOM 1645 C C . GLN A 1 206 ? 11.908 -6.280 2.933 1.00 84.19 206 GLN A C 1
ATOM 1647 O O . GLN A 1 206 ? 12.291 -7.248 3.592 1.00 84.19 206 GLN A O 1
ATOM 1652 N N . VAL A 1 207 ? 11.251 -5.258 3.477 1.00 84.88 207 VAL A N 1
ATOM 1653 C CA . VAL A 1 207 ? 10.905 -5.212 4.896 1.00 84.88 207 VAL A CA 1
ATOM 1654 C C . VAL A 1 207 ? 9.616 -5.988 5.121 1.00 84.88 207 VAL A C 1
ATOM 1656 O O . VAL A 1 207 ? 8.582 -5.648 4.549 1.00 84.88 207 VAL A O 1
ATOM 1659 N N . TYR A 1 208 ? 9.672 -6.957 6.031 1.00 76.88 208 TYR A N 1
ATOM 1660 C CA . TYR A 1 208 ? 8.517 -7.716 6.497 1.00 76.88 208 TYR A CA 1
ATOM 1661 C C . TYR A 1 208 ? 8.541 -7.843 8.018 1.00 76.88 208 TYR A C 1
ATOM 1663 O O . TYR A 1 208 ? 9.608 -7.926 8.624 1.00 76.88 208 TYR A O 1
ATOM 1671 N N . LEU A 1 209 ? 7.355 -7.875 8.629 1.00 77.62 209 LEU A N 1
ATOM 1672 C CA . LEU A 1 209 ? 7.158 -8.096 10.068 1.00 77.62 209 LEU A CA 1
ATOM 1673 C C . LEU A 1 209 ? 6.255 -9.318 10.310 1.00 77.62 209 LEU A C 1
ATOM 1675 O O . LEU A 1 209 ? 5.433 -9.327 11.225 1.00 77.62 209 LEU A O 1
ATOM 1679 N N . ASP A 1 210 ? 6.368 -10.338 9.463 1.00 66.50 210 ASP A N 1
ATOM 1680 C CA . ASP A 1 210 ? 5.505 -11.527 9.467 1.00 66.50 210 ASP A CA 1
ATOM 1681 C C . ASP A 1 210 ? 6.140 -12.692 10.227 1.00 66.50 210 ASP A C 1
ATOM 1683 O O . ASP A 1 210 ? 6.209 -13.818 9.747 1.00 66.50 210 ASP A O 1
ATOM 1687 N N . ASP A 1 211 ? 6.634 -12.400 11.428 1.00 75.06 211 ASP A N 1
ATOM 1688 C CA . ASP A 1 211 ? 7.045 -13.432 12.374 1.00 75.06 211 ASP A CA 1
ATOM 1689 C C . ASP A 1 211 ? 5.792 -14.035 13.031 1.00 75.06 211 ASP A C 1
ATOM 1691 O O . ASP A 1 211 ? 4.941 -13.304 13.548 1.00 75.06 211 ASP A O 1
ATOM 1695 N N . ASP A 1 212 ? 5.686 -15.364 13.058 1.00 71.25 212 ASP A N 1
ATOM 1696 C CA . ASP A 1 212 ? 4.634 -16.088 13.781 1.00 71.25 212 ASP A CA 1
ATOM 1697 C C . ASP A 1 212 ? 4.598 -15.695 15.266 1.00 71.25 212 ASP A C 1
ATOM 1699 O O . ASP A 1 212 ? 3.536 -15.686 15.893 1.00 71.25 212 ASP A O 1
ATOM 1703 N N . ASN A 1 213 ? 5.734 -15.298 15.843 1.00 72.94 213 ASN A N 1
ATOM 1704 C CA . ASN A 1 213 ? 5.810 -14.796 17.215 1.00 72.94 213 ASN A CA 1
ATOM 1705 C C . ASN A 1 213 ? 5.120 -13.435 17.397 1.00 72.94 213 ASN A C 1
ATOM 1707 O O . ASN A 1 213 ? 4.753 -13.078 18.518 1.00 72.94 213 ASN A O 1
ATOM 1711 N N . LEU A 1 214 ? 4.902 -12.682 16.319 1.00 76.25 214 LEU A N 1
ATOM 1712 C CA . LEU A 1 214 ? 4.139 -11.434 16.322 1.00 76.25 214 LEU A CA 1
ATOM 1713 C C . LEU A 1 214 ? 2.634 -11.675 16.136 1.00 76.25 214 LEU A C 1
ATOM 1715 O O . LEU A 1 214 ? 1.863 -10.722 16.184 1.00 76.25 214 LEU A O 1
ATOM 1719 N N . THR A 1 215 ? 2.179 -12.918 15.955 1.00 77.12 215 THR A N 1
ATOM 1720 C CA . THR A 1 215 ? 0.740 -13.214 15.927 1.00 77.12 215 THR A CA 1
ATOM 1721 C C . THR A 1 215 ? 0.150 -13.146 17.332 1.00 77.12 215 THR A C 1
ATOM 1723 O O . THR A 1 215 ? 0.673 -13.732 18.285 1.00 77.12 215 THR A O 1
ATOM 1726 N N . PHE A 1 216 ? -0.953 -12.414 17.486 1.00 78.50 216 PHE A N 1
ATOM 1727 C CA . PHE A 1 216 ? -1.661 -12.349 18.757 1.00 78.50 216 PHE A CA 1
ATOM 1728 C C . PHE A 1 216 ? -2.424 -13.660 18.977 1.00 78.50 216 PHE A C 1
ATOM 1730 O O . PHE A 1 216 ? -3.414 -13.936 18.304 1.00 78.50 216 PHE A O 1
ATOM 1737 N N . ARG A 1 217 ? -1.938 -14.498 19.898 1.00 79.31 217 ARG A N 1
ATOM 1738 C CA . ARG A 1 217 ? -2.651 -15.705 20.339 1.00 79.31 217 ARG A CA 1
ATOM 1739 C C . ARG A 1 217 ? -3.771 -15.315 21.291 1.00 79.31 217 ARG A C 1
ATOM 1741 O O . ARG A 1 217 ? -3.515 -14.553 22.222 1.00 79.31 217 ARG A O 1
ATOM 1748 N N . SER A 1 218 ? -4.969 -15.832 21.036 1.00 77.75 218 SER A N 1
ATOM 1749 C CA . SER A 1 218 ? -6.130 -15.517 21.859 1.00 77.75 218 SER A CA 1
ATOM 1750 C C . SER A 1 218 ? -5.990 -16.124 23.254 1.00 77.75 218 SER A C 1
ATOM 1752 O O . SER A 1 218 ? -5.511 -17.242 23.404 1.00 77.75 218 SER A O 1
ATOM 1754 N N . ILE A 1 219 ? -6.390 -15.362 24.265 1.00 80.38 219 ILE A N 1
ATOM 1755 C CA . ILE A 1 219 ? -6.382 -15.746 25.682 1.00 80.38 219 ILE A CA 1
ATOM 1756 C C . ILE A 1 219 ? -7.814 -16.012 26.153 1.00 80.38 219 ILE A C 1
ATOM 1758 O O . ILE A 1 219 ? -8.024 -16.786 27.083 1.00 80.38 219 ILE A O 1
ATOM 1762 N N . VAL A 1 220 ? -8.802 -15.394 25.497 1.00 77.50 220 VAL A N 1
ATOM 1763 C CA . VAL A 1 220 ? -10.219 -15.529 25.851 1.00 77.50 220 VAL A CA 1
ATOM 1764 C C . VAL A 1 220 ? -10.811 -16.825 25.299 1.00 77.50 220 VAL A C 1
ATOM 1766 O O . VAL A 1 220 ? -11.586 -17.481 25.983 1.00 77.50 220 VAL A O 1
ATOM 1769 N N . SER A 1 221 ? -10.427 -17.227 24.083 1.00 69.75 221 SER A N 1
ATOM 1770 C CA . SER A 1 221 ? -10.939 -18.456 23.450 1.00 69.75 221 SER A CA 1
ATOM 1771 C C . SER A 1 221 ? -10.431 -19.755 24.084 1.00 69.75 221 SER A C 1
ATOM 1773 O O . SER A 1 221 ? -10.997 -20.815 23.831 1.00 69.75 221 SER A O 1
ATOM 1775 N N . GLU A 1 222 ? -9.381 -19.683 24.904 1.00 68.38 222 GLU A N 1
ATOM 1776 C CA . GLU A 1 222 ? -8.817 -20.836 25.613 1.00 68.38 222 GLU A CA 1
ATOM 1777 C C . GLU A 1 222 ? -9.540 -21.132 26.946 1.00 68.38 222 GLU A C 1
ATOM 1779 O O . GLU A 1 222 ? -9.214 -22.125 27.597 1.00 68.38 222 GLU A O 1
ATOM 1784 N N . GLN A 1 223 ? -10.506 -20.299 27.366 1.00 73.62 223 GLN A N 1
ATOM 1785 C CA . GLN A 1 223 ? -11.224 -20.436 28.640 1.00 73.62 223 GLN A CA 1
ATOM 1786 C C . GLN A 1 223 ? -12.748 -20.563 28.466 1.00 73.62 223 GLN A C 1
ATOM 1788 O O . GLN A 1 223 ? -13.354 -19.905 27.621 1.00 73.62 223 GLN A O 1
ATOM 1793 N N . ASP A 1 224 ? -13.371 -21.379 29.324 1.00 75.69 224 ASP A N 1
ATOM 1794 C CA . ASP A 1 224 ? -14.819 -21.638 29.344 1.00 75.69 224 ASP A CA 1
ATOM 1795 C C . ASP A 1 224 ? -15.575 -20.535 30.114 1.00 75.69 224 ASP A C 1
ATOM 1797 O O . ASP A 1 224 ? -16.030 -20.732 31.244 1.00 75.69 224 ASP A O 1
ATOM 1801 N N . TYR A 1 225 ? -15.678 -19.344 29.521 1.00 79.06 225 TYR A N 1
ATOM 1802 C CA . TYR A 1 225 ? -16.450 -18.230 30.086 1.00 79.06 225 TYR A CA 1
ATOM 1803 C C . TYR A 1 225 ? -17.965 -18.390 29.876 1.00 79.06 225 TYR A C 1
ATOM 1805 O O . TYR A 1 225 ? -18.406 -18.954 28.878 1.00 79.06 225 TYR A O 1
ATOM 1813 N N . ASP A 1 226 ? -18.764 -17.833 30.795 1.00 76.38 226 ASP A N 1
ATOM 1814 C CA . ASP A 1 226 ? -20.229 -17.779 30.669 1.00 76.38 226 ASP A CA 1
ATOM 1815 C C . ASP A 1 226 ? -20.667 -16.945 29.448 1.00 76.38 226 ASP A C 1
ATOM 1817 O O . ASP A 1 226 ? -20.057 -15.917 29.125 1.00 76.38 226 ASP A O 1
ATOM 1821 N N . ASP A 1 227 ? -21.772 -17.346 28.811 1.00 77.62 227 ASP A N 1
ATOM 1822 C CA . ASP A 1 227 ? -22.286 -16.785 27.549 1.00 77.62 227 ASP A CA 1
ATOM 1823 C C . ASP A 1 227 ? -22.579 -15.277 27.643 1.00 77.62 227 ASP A C 1
ATOM 1825 O O . ASP A 1 227 ? -22.539 -14.553 26.646 1.00 77.62 227 ASP A O 1
ATOM 1829 N N . ASN A 1 228 ? -22.859 -14.781 28.851 1.00 77.81 228 ASN A N 1
ATOM 1830 C CA . ASN A 1 228 ? -23.153 -13.370 29.100 1.00 77.81 228 ASN A CA 1
ATOM 1831 C C . ASN A 1 228 ? -21.894 -12.490 29.150 1.00 77.81 228 ASN A C 1
ATOM 1833 O O . ASN A 1 228 ? -21.970 -11.291 28.875 1.00 77.81 228 ASN A O 1
ATOM 1837 N N . VAL A 1 229 ? -20.744 -13.064 29.515 1.00 81.75 229 VAL A N 1
ATOM 1838 C CA . VAL A 1 229 ? -19.493 -12.327 29.768 1.00 81.75 229 VAL A CA 1
ATOM 1839 C C . VAL A 1 229 ? -18.498 -12.508 28.622 1.00 81.75 229 VAL A C 1
ATOM 1841 O O . VAL A 1 229 ? -17.766 -11.576 28.279 1.00 81.75 229 VAL A O 1
ATOM 1844 N N . LEU A 1 230 ? -18.544 -13.663 27.952 1.00 82.62 230 LEU A N 1
ATOM 1845 C CA . LEU A 1 230 ? -17.730 -13.990 26.783 1.00 82.62 230 LEU A CA 1
ATOM 1846 C C . LEU A 1 230 ? -17.698 -12.875 25.709 1.00 82.62 230 LEU A C 1
ATOM 1848 O O . LEU A 1 230 ? -16.598 -12.527 25.271 1.00 82.62 230 LEU A O 1
ATOM 1852 N N . PRO A 1 231 ? -18.821 -12.230 25.317 1.00 84.38 231 PRO A N 1
ATOM 1853 C CA . PRO A 1 231 ? -18.797 -11.175 24.299 1.00 84.38 231 PRO A CA 1
ATOM 1854 C C . PRO A 1 231 ? -18.024 -9.925 24.739 1.00 84.38 231 PRO A C 1
ATOM 1856 O O . PRO A 1 231 ? -17.447 -9.222 23.909 1.00 84.38 231 PRO A O 1
ATOM 1859 N N . ILE A 1 232 ? -18.013 -9.628 26.044 1.00 84.31 232 ILE A N 1
ATOM 1860 C CA . ILE A 1 232 ? -17.310 -8.469 26.606 1.00 84.31 232 ILE A CA 1
ATOM 1861 C C . ILE A 1 232 ? -15.801 -8.710 26.530 1.00 84.31 232 ILE A C 1
ATOM 1863 O O . ILE A 1 232 ? -15.070 -7.851 26.034 1.00 84.31 232 ILE A O 1
ATOM 1867 N N . TYR A 1 233 ? -15.340 -9.892 26.947 1.00 86.81 233 TYR A N 1
ATOM 1868 C CA . TYR A 1 233 ? -13.922 -10.254 26.899 1.00 86.81 233 TYR A CA 1
ATOM 1869 C C . TYR A 1 233 ? -13.405 -10.408 25.469 1.00 86.81 233 TYR A C 1
ATOM 1871 O O . TYR A 1 233 ? -12.325 -9.908 25.164 1.00 86.81 233 TYR A O 1
ATOM 1879 N N . GLN A 1 234 ? -14.197 -10.987 24.562 1.00 86.94 234 GLN A N 1
ATOM 1880 C CA . GLN A 1 234 ? -13.857 -11.041 23.135 1.00 86.94 234 GLN A CA 1
ATOM 1881 C C . GLN A 1 234 ? -13.692 -9.643 22.531 1.00 86.94 234 GLN A C 1
ATOM 1883 O O . GLN A 1 234 ? -12.777 -9.411 21.745 1.00 86.94 234 GLN A O 1
ATOM 1888 N N . LYS A 1 235 ? -14.544 -8.684 22.916 1.00 87.31 235 LYS A N 1
ATOM 1889 C CA . LYS A 1 235 ? -14.438 -7.301 22.438 1.00 87.31 235 LYS A CA 1
ATOM 1890 C C . LYS A 1 235 ? -13.194 -6.591 22.977 1.00 87.31 235 LYS A C 1
ATOM 1892 O O . LYS A 1 235 ? -12.558 -5.849 22.232 1.00 87.31 235 LYS A O 1
ATOM 1897 N N . LEU A 1 236 ? -12.852 -6.809 24.248 1.00 87.44 236 LEU A N 1
ATOM 1898 C CA . LEU A 1 236 ? -11.608 -6.313 24.850 1.00 87.44 236 LEU A CA 1
ATOM 1899 C C . LEU A 1 236 ? -10.386 -6.884 24.130 1.00 87.44 236 LEU A C 1
ATOM 1901 O O . LEU A 1 236 ? -9.523 -6.126 23.700 1.00 87.44 236 LEU A O 1
ATOM 1905 N N . GLU A 1 237 ? -10.364 -8.197 23.911 1.00 88.69 237 GLU A N 1
ATOM 1906 C CA . GLU A 1 237 ? -9.304 -8.862 23.158 1.00 88.69 237 GLU A CA 1
ATOM 1907 C C . GLU A 1 237 ? -9.181 -8.305 21.738 1.00 88.69 237 GLU A C 1
ATOM 1909 O O . GLU A 1 237 ? -8.081 -7.973 21.304 1.00 88.69 237 GLU A O 1
ATOM 1914 N N . GLN A 1 238 ? -10.299 -8.130 21.030 1.00 89.31 238 GLN A N 1
ATOM 1915 C CA . GLN A 1 238 ? -10.293 -7.576 19.680 1.00 89.31 238 GLN A CA 1
ATOM 1916 C C . GLN A 1 238 ? -9.721 -6.152 19.639 1.00 89.31 238 GLN A C 1
ATOM 1918 O O . GLN A 1 238 ? -8.902 -5.854 18.773 1.00 89.31 238 GLN A O 1
ATOM 1923 N N . LEU A 1 239 ? -10.067 -5.295 20.606 1.00 87.81 239 LEU A N 1
ATOM 1924 C CA . LEU A 1 239 ? -9.480 -3.956 20.728 1.00 87.81 239 LEU A CA 1
ATOM 1925 C C . LEU A 1 239 ? -7.963 -4.013 20.961 1.00 87.81 239 LEU A C 1
ATOM 1927 O O . LEU A 1 239 ? -7.216 -3.235 20.366 1.00 87.81 239 LEU A O 1
ATOM 1931 N N . THR A 1 240 ? -7.489 -4.938 21.798 1.00 88.00 240 THR A N 1
ATOM 1932 C CA . THR A 1 240 ? -6.052 -5.144 22.029 1.00 88.00 240 THR A CA 1
ATOM 1933 C C . THR A 1 240 ? -5.345 -5.639 20.765 1.00 88.00 240 THR A C 1
ATOM 1935 O O . THR A 1 240 ? -4.285 -5.117 20.413 1.00 88.00 240 THR A O 1
ATOM 1938 N N . VAL A 1 241 ? -5.945 -6.590 20.041 1.00 88.88 241 VAL A N 1
ATOM 1939 C CA . VAL A 1 241 ? -5.433 -7.101 18.759 1.00 88.88 241 VAL A CA 1
ATOM 1940 C C . VAL A 1 241 ? -5.344 -5.983 17.722 1.00 88.88 241 VAL A C 1
ATOM 1942 O O . VAL A 1 241 ? -4.316 -5.843 17.058 1.00 88.88 241 VAL A O 1
ATOM 1945 N N . ASP A 1 242 ? -6.384 -5.160 17.597 1.00 87.81 242 ASP A N 1
ATOM 1946 C CA . ASP A 1 242 ? -6.428 -4.055 16.640 1.00 87.81 242 ASP A CA 1
ATOM 1947 C C . ASP A 1 242 ? -5.367 -2.992 16.957 1.00 87.81 242 ASP A C 1
ATOM 1949 O O . ASP A 1 242 ? -4.634 -2.565 16.060 1.00 87.81 242 ASP A O 1
ATOM 1953 N N . ASN A 1 243 ? -5.201 -2.632 18.233 1.00 88.06 243 ASN A N 1
ATOM 1954 C CA . ASN A 1 243 ? -4.162 -1.701 18.685 1.00 88.06 243 ASN A CA 1
ATOM 1955 C C . ASN A 1 243 ? -2.744 -2.222 18.403 1.00 88.06 243 ASN A C 1
ATOM 1957 O O . ASN A 1 243 ? -1.869 -1.468 17.959 1.00 88.06 243 ASN A O 1
ATOM 1961 N N . PHE A 1 244 ? -2.508 -3.514 18.638 1.00 89.69 244 PHE A N 1
ATOM 1962 C CA . PHE A 1 244 ? -1.230 -4.149 18.336 1.00 89.69 244 PHE A CA 1
ATOM 1963 C C . PHE A 1 244 ? -0.960 -4.180 16.824 1.00 89.69 244 PHE A C 1
ATOM 1965 O O . PHE A 1 244 ? 0.119 -3.786 16.372 1.00 89.69 244 PHE A O 1
ATOM 1972 N N . ASN A 1 245 ? -1.957 -4.573 16.026 1.00 89.06 245 ASN A N 1
ATOM 1973 C CA . ASN A 1 245 ? -1.860 -4.604 14.568 1.00 89.06 245 ASN A CA 1
ATOM 1974 C C . ASN A 1 245 ? -1.609 -3.215 13.978 1.00 89.06 245 ASN A C 1
ATOM 1976 O O . ASN A 1 245 ? -0.814 -3.087 13.047 1.00 89.06 245 ASN A O 1
ATOM 1980 N N . GLN A 1 246 ? -2.231 -2.171 14.529 1.00 89.25 246 GLN A N 1
ATOM 1981 C CA . GLN A 1 246 ? -1.963 -0.798 14.117 1.00 89.25 246 GLN A CA 1
ATOM 1982 C C . GLN A 1 246 ? -0.502 -0.418 14.381 1.00 89.25 246 GLN A C 1
ATOM 1984 O O . GLN A 1 246 ? 0.183 0.052 13.477 1.00 89.25 246 GLN A O 1
ATOM 1989 N N . ALA A 1 247 ? 0.027 -0.731 15.566 1.00 88.19 247 ALA A N 1
ATOM 1990 C CA . ALA A 1 247 ? 1.431 -0.479 15.881 1.00 88.19 247 ALA A CA 1
ATOM 1991 C C . ALA A 1 247 ? 2.401 -1.269 14.982 1.00 88.19 247 ALA A C 1
ATOM 1993 O O . ALA A 1 247 ? 3.446 -0.740 14.594 1.00 88.19 247 ALA A O 1
ATOM 1994 N N . LYS A 1 248 ? 2.052 -2.511 14.613 1.00 90.12 248 LYS A N 1
ATOM 1995 C CA . LYS A 1 248 ? 2.798 -3.306 13.625 1.00 90.12 248 LYS A CA 1
ATOM 1996 C C . LYS A 1 248 ? 2.814 -2.611 12.256 1.00 90.12 248 LYS A C 1
ATOM 1998 O O . LYS A 1 248 ? 3.883 -2.506 11.658 1.00 90.12 248 LYS A O 1
ATOM 2003 N N . ARG A 1 249 ? 1.671 -2.105 11.773 1.00 88.81 249 ARG A N 1
ATOM 2004 C CA . ARG A 1 249 ? 1.582 -1.361 10.497 1.00 88.81 249 ARG A CA 1
ATOM 2005 C C . ARG A 1 249 ? 2.397 -0.069 10.527 1.00 88.81 249 ARG A C 1
ATOM 2007 O O . ARG A 1 249 ? 3.162 0.183 9.602 1.00 88.81 249 ARG A O 1
ATOM 2014 N N . ASP A 1 250 ? 2.295 0.710 11.601 1.00 88.19 250 ASP A N 1
ATOM 2015 C CA . ASP A 1 250 ? 3.035 1.968 11.737 1.00 88.19 250 ASP A CA 1
ATOM 2016 C C . ASP A 1 250 ? 4.552 1.723 11.702 1.00 88.19 250 ASP A C 1
ATOM 2018 O O . ASP A 1 250 ? 5.298 2.416 11.006 1.00 88.19 250 ASP A O 1
ATOM 2022 N N . LYS A 1 251 ? 5.021 0.682 12.403 1.00 89.94 251 LYS A N 1
ATOM 2023 C CA . LYS A 1 251 ? 6.426 0.254 12.369 1.00 89.94 251 LYS A CA 1
ATOM 2024 C C . LYS A 1 251 ? 6.857 -0.236 10.989 1.00 89.94 251 LYS A C 1
ATOM 2026 O O . LYS A 1 251 ? 7.950 0.123 10.551 1.00 89.94 251 LYS A O 1
ATOM 2031 N N . LEU A 1 252 ? 6.010 -0.999 10.296 1.00 90.69 252 LEU A N 1
ATOM 2032 C CA . LEU A 1 252 ? 6.275 -1.454 8.930 1.00 90.69 252 LEU A CA 1
ATOM 2033 C C . LEU A 1 252 ? 6.482 -0.266 7.981 1.00 90.69 252 LEU A C 1
ATOM 2035 O O . LEU A 1 252 ? 7.485 -0.232 7.272 1.00 90.69 252 LEU A O 1
ATOM 2039 N N . ASN A 1 253 ? 5.603 0.737 8.034 1.00 89.00 253 ASN A N 1
ATOM 2040 C CA . ASN A 1 253 ? 5.699 1.940 7.202 1.00 89.00 253 ASN A CA 1
ATOM 2041 C C . ASN A 1 253 ? 6.996 2.723 7.473 1.00 89.00 253 ASN A C 1
ATOM 2043 O O . ASN A 1 253 ? 7.673 3.170 6.548 1.00 89.00 253 ASN A O 1
ATOM 2047 N N . ILE A 1 254 ? 7.390 2.856 8.746 1.00 89.06 254 ILE A N 1
ATOM 2048 C CA . ILE A 1 254 ? 8.653 3.512 9.124 1.00 89.06 254 ILE A CA 1
ATOM 2049 C C . ILE A 1 254 ? 9.859 2.748 8.564 1.00 89.06 254 ILE A C 1
ATOM 2051 O O . ILE A 1 254 ? 10.808 3.363 8.075 1.00 89.06 254 ILE A O 1
ATOM 2055 N N . LEU A 1 255 ? 9.850 1.417 8.647 1.00 89.44 255 LEU A N 1
ATOM 2056 C CA . LEU A 1 255 ? 10.930 0.584 8.123 1.00 89.44 255 LEU A CA 1
ATOM 2057 C C . LEU A 1 255 ? 10.995 0.621 6.589 1.00 89.44 255 LEU A C 1
ATOM 2059 O O . LEU A 1 255 ? 12.095 0.698 6.042 1.00 89.44 255 LEU A O 1
ATOM 2063 N N . GLN A 1 256 ? 9.852 0.629 5.898 1.00 90.56 256 GLN A N 1
ATOM 2064 C CA . GLN A 1 256 ? 9.783 0.796 4.441 1.00 90.56 256 GLN A CA 1
ATOM 2065 C C . GLN A 1 256 ? 10.392 2.131 4.007 1.00 90.56 256 GLN A C 1
ATOM 2067 O O . GLN A 1 256 ? 11.295 2.148 3.173 1.00 90.56 256 GLN A O 1
ATOM 2072 N N . LYS A 1 257 ? 10.017 3.229 4.668 1.00 89.88 257 LYS A N 1
ATOM 2073 C CA . LYS A 1 257 ? 10.606 4.545 4.401 1.00 89.88 257 LYS A CA 1
ATOM 2074 C C . LYS A 1 257 ? 12.118 4.568 4.641 1.00 89.88 257 LYS A C 1
ATOM 2076 O O . LYS A 1 257 ? 12.872 5.083 3.825 1.00 89.88 257 LYS A O 1
ATOM 2081 N N . LYS A 1 258 ? 12.598 3.941 5.723 1.00 89.50 258 LYS A N 1
ATOM 2082 C CA . LYS A 1 258 ? 14.045 3.805 5.981 1.00 89.50 258 LYS A CA 1
ATOM 2083 C C . LYS A 1 258 ? 14.761 3.003 4.893 1.00 89.50 258 LYS A C 1
ATOM 2085 O O . LYS A 1 258 ? 15.899 3.332 4.557 1.00 89.50 258 LYS A O 1
ATOM 2090 N N . ARG A 1 259 ? 14.130 1.952 4.360 1.00 90.94 259 ARG A N 1
ATOM 2091 C CA . ARG A 1 259 ? 14.666 1.173 3.235 1.00 90.94 259 ARG A CA 1
ATOM 2092 C C . ARG A 1 259 ? 14.783 2.042 1.985 1.00 90.94 259 ARG A C 1
ATOM 2094 O O . ARG A 1 259 ? 15.839 2.038 1.358 1.00 90.94 259 ARG A O 1
ATOM 2101 N N . GLU A 1 260 ? 13.744 2.799 1.652 1.00 89.94 260 GLU A N 1
ATOM 2102 C CA . GLU A 1 260 ? 13.740 3.728 0.514 1.00 89.94 260 GLU A CA 1
ATOM 2103 C C . GLU A 1 260 ? 14.817 4.809 0.660 1.00 89.94 260 GLU A C 1
ATOM 2105 O O . GLU A 1 260 ? 15.640 4.981 -0.240 1.00 89.94 260 GLU A O 1
ATOM 2110 N N . ASP A 1 261 ? 14.902 5.459 1.824 1.00 87.25 261 ASP A N 1
ATOM 2111 C CA . ASP A 1 261 ? 15.930 6.461 2.132 1.00 87.25 261 ASP A CA 1
ATOM 2112 C C . ASP A 1 261 ? 17.347 5.873 2.009 1.00 87.25 261 ASP A C 1
ATOM 2114 O O . ASP A 1 261 ? 18.281 6.513 1.512 1.00 87.25 261 ASP A O 1
ATOM 2118 N N . MET A 1 262 ? 17.526 4.622 2.443 1.00 88.69 262 MET A N 1
ATOM 2119 C CA . MET A 1 262 ? 18.790 3.906 2.316 1.00 88.69 262 MET A CA 1
ATOM 2120 C C . MET A 1 262 ? 19.143 3.624 0.852 1.00 88.69 262 MET A C 1
ATOM 2122 O O . MET A 1 262 ? 20.288 3.879 0.465 1.00 88.69 262 MET A O 1
ATOM 2126 N N . ILE A 1 263 ? 18.192 3.131 0.050 1.00 88.81 263 ILE A N 1
ATOM 2127 C CA . ILE A 1 263 ? 18.371 2.896 -1.390 1.00 88.81 263 ILE A CA 1
ATOM 2128 C C . ILE A 1 263 ? 18.715 4.210 -2.085 1.00 88.81 263 ILE A C 1
ATOM 2130 O O . ILE A 1 263 ? 19.705 4.262 -2.811 1.00 88.81 263 ILE A O 1
ATOM 2134 N N . GLN A 1 264 ? 17.985 5.290 -1.801 1.00 88.50 264 GLN A N 1
ATOM 2135 C CA . GLN A 1 264 ? 18.237 6.603 -2.389 1.00 88.50 264 GLN A CA 1
ATOM 2136 C C . GLN A 1 264 ? 19.615 7.148 -2.000 1.00 88.50 264 GLN A C 1
ATOM 2138 O O . GLN A 1 264 ? 20.328 7.717 -2.827 1.00 88.50 264 GLN A O 1
ATOM 2143 N N . SER A 1 265 ? 20.029 6.945 -0.747 1.00 87.19 265 SER A N 1
ATOM 2144 C CA . SER A 1 265 ? 21.361 7.318 -0.272 1.00 87.19 265 SER A CA 1
ATOM 2145 C C . SER A 1 265 ? 22.466 6.565 -1.019 1.00 87.19 265 SER A C 1
ATOM 2147 O O . SER A 1 265 ? 23.450 7.190 -1.412 1.00 87.19 265 SER A O 1
ATOM 2149 N N . ILE A 1 266 ? 22.309 5.254 -1.231 1.00 88.00 266 ILE A N 1
ATOM 2150 C CA . ILE A 1 266 ? 23.260 4.441 -2.004 1.00 88.00 266 ILE A CA 1
ATOM 2151 C C . ILE A 1 266 ? 23.260 4.886 -3.468 1.00 88.00 266 ILE A C 1
ATOM 2153 O O . ILE A 1 266 ? 24.317 5.138 -4.038 1.00 88.00 266 ILE A O 1
ATOM 2157 N N . PHE A 1 267 ? 22.079 5.042 -4.060 1.00 89.38 267 PHE A N 1
ATOM 2158 C CA . PHE A 1 267 ? 21.905 5.487 -5.434 1.00 89.38 267 PHE A CA 1
ATOM 2159 C C . PHE A 1 267 ? 22.620 6.818 -5.685 1.00 89.38 267 PHE A C 1
ATOM 2161 O O . PHE A 1 267 ? 23.466 6.899 -6.569 1.00 89.38 267 PHE A O 1
ATOM 2168 N N . ASN A 1 268 ? 22.375 7.835 -4.855 1.00 86.38 268 ASN A N 1
ATOM 2169 C CA . ASN A 1 268 ? 23.007 9.147 -4.996 1.00 86.38 268 ASN A CA 1
ATOM 2170 C C . ASN A 1 268 ? 24.543 9.084 -4.903 1.00 86.38 268 ASN A C 1
ATOM 2172 O O . ASN A 1 268 ? 25.219 9.840 -5.598 1.00 86.38 268 ASN A O 1
ATOM 2176 N N . GLN A 1 269 ? 25.098 8.184 -4.081 1.00 87.00 269 GLN A N 1
ATOM 2177 C CA . GLN A 1 269 ? 26.549 7.964 -4.007 1.00 87.00 269 GLN A CA 1
ATOM 2178 C C . GLN A 1 269 ? 27.093 7.333 -5.297 1.00 87.00 269 GLN A C 1
ATOM 2180 O O . GLN A 1 269 ? 28.123 7.764 -5.806 1.00 87.00 269 GLN A O 1
ATOM 2185 N N . LEU A 1 270 ? 26.372 6.360 -5.856 1.00 88.44 270 LEU A N 1
ATOM 2186 C CA . LEU A 1 270 ? 26.779 5.611 -7.049 1.00 88.44 270 LEU A CA 1
ATOM 2187 C C . LEU A 1 270 ? 26.581 6.380 -8.356 1.00 88.44 270 LEU A C 1
ATOM 2189 O O . LEU A 1 270 ? 27.253 6.096 -9.345 1.00 88.44 270 LEU A O 1
ATOM 2193 N N . VAL A 1 271 ? 25.672 7.357 -8.382 1.00 87.12 271 VAL A N 1
ATOM 2194 C CA . VAL A 1 271 ? 25.363 8.143 -9.583 1.00 87.12 271 VAL A CA 1
ATOM 2195 C C . VAL A 1 271 ? 26.601 8.869 -10.115 1.00 87.12 271 VAL A C 1
ATOM 2197 O O . VAL A 1 271 ? 26.775 8.921 -11.328 1.00 87.12 271 VAL A O 1
ATOM 2200 N N . SER A 1 272 ? 27.479 9.394 -9.253 1.00 81.81 272 SER A N 1
ATOM 2201 C CA . SER A 1 272 ? 28.717 10.063 -9.693 1.00 81.81 272 SER A CA 1
ATOM 2202 C C . SER A 1 272 ? 29.627 9.120 -10.489 1.00 81.81 272 SER A C 1
ATOM 2204 O O . SER A 1 272 ? 30.106 9.467 -11.571 1.00 81.81 272 SER A O 1
ATOM 2206 N N . ASP A 1 273 ? 29.806 7.899 -9.996 1.00 83.25 273 ASP A N 1
ATOM 2207 C CA . ASP A 1 273 ? 30.649 6.892 -10.640 1.00 83.25 273 ASP A CA 1
ATOM 2208 C C . ASP A 1 273 ? 29.992 6.335 -11.908 1.00 83.25 273 ASP A C 1
ATOM 2210 O O . ASP A 1 273 ? 30.668 6.107 -12.913 1.00 83.25 273 ASP A O 1
ATOM 2214 N N . LEU A 1 274 ? 28.660 6.211 -11.904 1.00 86.75 274 LEU A N 1
ATOM 2215 C CA . LEU A 1 274 ? 27.859 5.889 -13.084 1.00 86.75 274 LEU A CA 1
ATOM 2216 C C . LEU A 1 274 ? 28.053 6.927 -14.199 1.00 86.75 274 LEU A C 1
ATOM 2218 O O . LEU A 1 274 ? 28.253 6.558 -15.355 1.00 86.75 274 LEU A O 1
ATOM 2222 N N . TRP A 1 275 ? 28.033 8.219 -13.857 1.00 82.75 275 TRP A N 1
ATOM 2223 C CA . TRP A 1 275 ? 28.306 9.300 -14.805 1.00 82.75 275 TRP A CA 1
ATOM 2224 C C . TRP A 1 275 ? 29.724 9.214 -15.358 1.00 82.75 275 TRP A C 1
ATOM 2226 O O . TRP A 1 275 ? 29.894 9.290 -16.573 1.00 82.75 275 TRP A O 1
ATOM 2236 N N . SER A 1 276 ? 30.726 9.015 -14.495 1.00 83.50 276 SER A N 1
ATOM 2237 C CA . SER A 1 276 ? 32.124 8.877 -14.923 1.00 83.50 276 SER A CA 1
ATOM 2238 C C . SER A 1 276 ? 32.282 7.737 -15.931 1.00 83.50 276 SER A C 1
ATOM 2240 O O . SER A 1 276 ? 32.863 7.920 -16.999 1.00 83.50 276 SER A O 1
ATOM 2242 N N . LYS A 1 277 ? 31.698 6.570 -15.635 1.00 84.69 277 LYS A N 1
ATOM 2243 C CA . LYS A 1 277 ? 31.749 5.396 -16.515 1.00 84.69 277 LYS A CA 1
ATOM 2244 C C . LYS A 1 277 ? 30.980 5.594 -17.820 1.00 84.69 277 LYS A C 1
ATOM 2246 O O . LYS A 1 277 ? 31.433 5.129 -18.863 1.00 84.69 277 LYS A O 1
ATOM 2251 N N . ASN A 1 278 ? 29.855 6.308 -17.788 1.00 84.44 278 ASN A N 1
ATOM 2252 C CA . ASN A 1 278 ? 29.114 6.644 -19.003 1.00 84.44 278 ASN A CA 1
ATOM 2253 C C . ASN A 1 278 ? 29.913 7.590 -19.913 1.00 84.44 278 ASN A C 1
ATOM 2255 O O . ASN A 1 278 ? 29.974 7.370 -21.117 1.00 84.44 278 ASN A O 1
ATOM 2259 N N . VAL A 1 279 ? 30.582 8.598 -19.344 1.00 82.19 279 VAL A N 1
ATOM 2260 C CA . VAL A 1 279 ? 31.448 9.513 -20.107 1.00 82.19 279 VAL A CA 1
ATOM 2261 C C . VAL A 1 279 ? 32.626 8.765 -20.743 1.00 82.19 279 VAL A C 1
ATOM 2263 O O . VAL A 1 279 ? 32.951 9.016 -21.903 1.00 82.19 279 VAL A O 1
ATOM 2266 N N . GLU A 1 280 ? 33.236 7.813 -20.027 1.00 79.19 280 GLU A N 1
ATOM 2267 C CA . GLU A 1 280 ? 34.274 6.930 -20.584 1.00 79.19 280 GLU A CA 1
ATOM 2268 C C . GLU A 1 280 ? 33.758 6.119 -21.788 1.00 79.19 280 GLU A C 1
ATOM 2270 O O . GLU A 1 280 ? 34.451 6.016 -22.802 1.00 79.19 280 GLU A O 1
ATOM 2275 N N . ALA A 1 281 ? 32.538 5.577 -21.708 1.00 80.50 281 ALA A N 1
ATOM 2276 C CA . ALA A 1 281 ? 31.918 4.831 -22.805 1.00 80.50 281 ALA A CA 1
ATOM 2277 C C . ALA A 1 281 ? 31.556 5.738 -23.998 1.00 80.50 281 ALA A C 1
ATOM 2279 O O . ALA A 1 281 ? 31.831 5.390 -25.150 1.00 80.50 281 ALA A O 1
ATOM 2280 N N . ASP A 1 282 ? 31.009 6.929 -23.741 1.00 79.06 282 ASP A N 1
ATOM 2281 C CA . ASP A 1 282 ? 30.662 7.914 -24.773 1.00 79.06 282 ASP A CA 1
ATOM 2282 C C . ASP A 1 282 ? 31.904 8.433 -25.516 1.00 79.06 282 ASP A C 1
ATOM 2284 O O . ASP A 1 282 ? 31.862 8.640 -26.733 1.00 79.06 282 ASP A O 1
ATOM 2288 N N . ALA A 1 283 ? 33.047 8.563 -24.835 1.00 75.75 283 ALA A N 1
ATOM 2289 C CA . ALA A 1 283 ? 34.315 8.905 -25.478 1.00 75.75 283 ALA A CA 1
ATOM 2290 C C . ALA A 1 283 ? 34.744 7.851 -26.520 1.00 75.75 283 ALA A C 1
ATOM 2292 O O . ALA A 1 283 ? 35.305 8.197 -27.564 1.00 75.75 283 ALA A O 1
ATOM 2293 N N . MET A 1 284 ? 34.418 6.569 -26.304 1.00 72.94 284 MET A N 1
ATOM 2294 C CA . MET A 1 284 ? 34.720 5.504 -27.272 1.00 72.94 284 MET A CA 1
ATOM 2295 C C . MET A 1 284 ? 33.871 5.592 -28.543 1.00 72.94 284 MET A C 1
ATOM 2297 O O . MET A 1 284 ? 34.318 5.150 -29.603 1.00 72.94 284 MET A O 1
ATOM 2301 N N . ARG A 1 285 ? 32.678 6.196 -28.467 1.00 79.06 285 ARG A N 1
ATOM 2302 C CA . ARG A 1 285 ? 31.775 6.388 -29.612 1.00 79.06 285 ARG A CA 1
ATOM 2303 C C . ARG A 1 285 ? 32.361 7.342 -30.655 1.00 79.06 285 ARG A C 1
ATOM 2305 O O . ARG A 1 285 ? 32.105 7.183 -31.848 1.00 79.06 285 ARG A O 1
ATOM 2312 N N . ASN A 1 286 ? 33.169 8.315 -30.232 1.00 81.38 286 ASN A N 1
ATOM 2313 C CA . ASN A 1 286 ? 33.796 9.278 -31.133 1.00 81.38 286 ASN A CA 1
ATOM 2314 C C . ASN A 1 286 ? 35.148 8.774 -31.665 1.00 81.38 286 ASN A C 1
ATOM 2316 O O . ASN A 1 286 ? 36.202 9.294 -31.312 1.00 81.38 286 ASN A O 1
ATOM 2320 N N . TYR A 1 287 ? 35.126 7.790 -32.565 1.00 80.31 287 TYR A N 1
ATOM 2321 C CA . TYR A 1 287 ? 36.339 7.225 -33.181 1.00 80.31 287 TYR A CA 1
ATOM 2322 C C . TYR A 1 287 ? 37.160 8.216 -34.024 1.00 80.31 287 TYR A C 1
ATOM 2324 O O . TYR A 1 287 ? 38.267 7.892 -34.443 1.00 80.31 287 TYR A O 1
ATOM 2332 N N . LYS A 1 288 ? 36.642 9.419 -34.300 1.00 80.88 288 LYS A N 1
ATOM 2333 C CA . LYS A 1 288 ? 37.374 10.473 -35.019 1.00 80.88 288 LYS A CA 1
ATOM 2334 C C . LYS A 1 288 ? 38.260 11.309 -34.096 1.00 80.88 288 LYS A C 1
ATOM 2336 O O . LYS A 1 288 ? 39.211 11.908 -34.587 1.00 80.88 288 LYS A O 1
ATOM 2341 N N . ALA A 1 289 ? 37.967 11.352 -32.797 1.00 81.88 289 ALA A N 1
ATOM 2342 C CA . ALA A 1 289 ? 38.791 12.053 -31.817 1.00 81.88 289 ALA A CA 1
ATOM 2343 C C . ALA A 1 289 ? 40.125 11.328 -31.600 1.00 81.88 289 ALA A C 1
ATOM 2345 O O . ALA A 1 289 ? 40.150 10.101 -31.598 1.00 81.88 289 ALA A O 1
ATOM 2346 N N . GLU A 1 290 ? 41.209 12.077 -31.383 1.00 76.25 290 GLU A N 1
ATOM 2347 C CA . GLU A 1 290 ? 42.559 11.517 -31.195 1.00 76.25 290 GLU A CA 1
ATOM 2348 C C . GLU A 1 290 ? 42.661 10.609 -29.959 1.00 76.25 290 GLU A C 1
ATOM 2350 O O . GLU A 1 290 ? 43.390 9.619 -29.979 1.00 76.25 290 GLU A O 1
ATOM 2355 N N . ASP A 1 291 ? 41.865 10.894 -28.928 1.00 73.00 291 ASP A N 1
ATOM 2356 C CA . ASP A 1 291 ? 41.842 10.148 -27.665 1.00 73.00 291 ASP A CA 1
ATOM 2357 C C . ASP A 1 291 ? 41.058 8.825 -27.752 1.00 73.00 291 ASP A C 1
ATOM 2359 O O . ASP A 1 291 ? 41.032 8.039 -26.802 1.00 73.00 291 ASP A O 1
ATOM 2363 N N . SER A 1 292 ? 40.394 8.550 -28.881 1.00 78.44 292 SER A N 1
ATOM 2364 C CA . SER A 1 292 ? 39.611 7.328 -29.043 1.00 78.44 292 SER A CA 1
ATOM 2365 C C . SER A 1 292 ? 40.489 6.131 -29.390 1.00 78.44 292 SER A C 1
ATOM 2367 O O . SER A 1 292 ? 41.326 6.170 -30.292 1.00 78.44 292 SER A O 1
ATOM 2369 N N . ARG A 1 293 ? 40.203 4.988 -28.759 1.00 79.94 293 ARG A N 1
ATOM 2370 C CA . ARG A 1 293 ? 40.851 3.701 -29.056 1.00 79.94 293 ARG A CA 1
ATOM 2371 C C . ARG A 1 293 ? 40.737 3.288 -30.532 1.00 79.94 293 ARG A C 1
ATOM 2373 O O . ARG A 1 293 ? 41.598 2.562 -31.022 1.00 79.94 293 ARG A O 1
ATOM 2380 N N . TYR A 1 294 ? 39.694 3.737 -31.230 1.00 83.81 294 TYR A N 1
ATOM 2381 C CA . TYR A 1 294 ? 39.427 3.401 -32.634 1.00 83.81 294 TYR A CA 1
ATOM 2382 C C . TYR A 1 294 ? 39.994 4.418 -33.634 1.00 83.81 294 TYR A C 1
ATOM 2384 O O . TYR A 1 294 ? 39.912 4.199 -34.845 1.00 83.81 294 TYR A O 1
ATOM 2392 N N . HIS A 1 295 ? 40.602 5.505 -33.148 1.00 85.81 295 HIS A N 1
ATOM 2393 C CA . HIS A 1 295 ? 41.209 6.533 -33.989 1.00 85.81 295 HIS A CA 1
ATOM 2394 C C . HIS A 1 295 ? 42.292 6.001 -34.943 1.00 85.81 295 HIS A C 1
ATOM 2396 O O . HIS A 1 295 ? 42.264 6.372 -36.120 1.00 85.81 295 HIS A O 1
ATOM 2402 N N . PRO A 1 296 ? 43.200 5.091 -34.527 1.00 87.38 296 PRO A N 1
ATOM 2403 C CA . PRO A 1 296 ? 44.182 4.510 -35.443 1.00 87.38 296 PRO A CA 1
ATOM 2404 C C . PRO A 1 296 ? 43.529 3.774 -36.620 1.00 87.38 296 PRO A C 1
ATOM 2406 O O . PRO A 1 296 ? 43.906 3.999 -37.767 1.00 87.38 296 PRO A O 1
ATOM 2409 N N . SER A 1 297 ? 42.496 2.967 -36.359 1.00 84.56 297 SER A N 1
ATOM 2410 C CA . SER A 1 297 ? 41.774 2.214 -37.394 1.00 84.56 297 SER A CA 1
ATOM 2411 C C . SER A 1 297 ? 41.012 3.129 -38.355 1.00 84.56 297 SER A C 1
ATOM 2413 O O . SER A 1 297 ? 41.023 2.903 -39.564 1.00 84.56 297 SER A O 1
ATOM 2415 N N . PHE A 1 298 ? 40.395 4.203 -37.849 1.00 88.44 298 PHE A N 1
ATOM 2416 C CA . PHE A 1 298 ? 39.784 5.230 -38.697 1.00 88.44 298 PHE A CA 1
ATOM 2417 C C . PHE A 1 298 ? 40.822 5.898 -39.611 1.00 88.44 298 PHE A C 1
ATOM 2419 O O . PHE A 1 298 ? 40.603 6.021 -40.819 1.00 88.44 298 PHE A O 1
ATOM 2426 N N . LYS A 1 299 ? 41.977 6.271 -39.050 1.00 89.50 299 LYS A N 1
ATOM 2427 C CA . LYS A 1 299 ? 43.072 6.917 -39.779 1.00 89.50 299 LYS A CA 1
ATOM 2428 C C . LYS A 1 299 ? 43.663 6.010 -40.860 1.00 89.50 299 LYS A C 1
ATOM 2430 O O . LYS A 1 299 ? 43.949 6.489 -41.953 1.00 89.50 299 LYS A O 1
ATOM 2435 N N . GLU A 1 300 ? 43.805 4.712 -40.600 1.00 88.94 300 GLU A N 1
ATOM 2436 C CA . GLU A 1 300 ? 44.240 3.724 -41.599 1.00 88.94 300 GLU A CA 1
ATOM 2437 C C . GLU A 1 300 ? 43.252 3.611 -42.771 1.00 88.94 300 GLU A C 1
ATOM 2439 O O . GLU A 1 300 ? 43.666 3.625 -43.934 1.00 88.94 300 GLU A O 1
ATOM 2444 N N . ILE A 1 301 ? 41.944 3.563 -42.489 1.00 86.25 301 ILE A N 1
ATOM 2445 C CA . ILE A 1 301 ? 40.894 3.536 -43.521 1.00 86.25 301 ILE A CA 1
ATOM 2446 C C . ILE A 1 301 ? 40.953 4.812 -44.371 1.00 86.25 301 ILE A C 1
ATOM 2448 O O . ILE A 1 301 ? 40.950 4.735 -45.603 1.00 86.25 301 ILE A O 1
ATOM 2452 N N . GLU A 1 302 ? 41.066 5.980 -43.734 1.00 87.38 302 GLU A N 1
ATOM 2453 C CA . GLU A 1 302 ? 41.162 7.270 -44.420 1.00 87.38 302 GLU A CA 1
ATOM 2454 C C . GLU A 1 302 ? 42.429 7.376 -45.280 1.00 87.38 302 GLU A C 1
ATOM 2456 O O . GLU A 1 302 ? 42.353 7.755 -46.451 1.00 87.38 302 GLU A O 1
ATOM 2461 N N . GLN A 1 303 ? 43.583 6.957 -44.756 1.00 88.50 303 GLN A N 1
ATOM 2462 C CA . GLN A 1 303 ? 44.838 6.917 -45.509 1.00 88.50 303 GLN A CA 1
ATOM 2463 C C . GLN A 1 303 ? 44.757 5.967 -46.708 1.00 88.50 303 GLN A C 1
ATOM 2465 O O . GLN A 1 303 ? 45.188 6.333 -47.802 1.00 88.50 303 GLN A O 1
ATOM 2470 N N . SER A 1 304 ? 44.164 4.779 -46.546 1.00 84.69 304 SER A N 1
ATOM 2471 C CA . SER A 1 304 ? 43.996 3.820 -47.647 1.00 84.69 304 SER A CA 1
ATOM 2472 C C . SER A 1 304 ? 43.092 4.366 -48.760 1.00 84.69 304 SER A C 1
ATOM 2474 O O . SER A 1 304 ? 43.352 4.157 -49.951 1.00 84.69 304 SER A O 1
ATOM 2476 N N . PHE A 1 305 ? 42.057 5.126 -48.390 1.00 86.94 305 PHE A N 1
ATOM 2477 C CA . PHE A 1 305 ? 41.161 5.776 -49.335 1.00 86.94 305 PHE A CA 1
ATOM 2478 C C . PHE A 1 305 ? 41.875 6.892 -50.099 1.00 86.94 305 PHE A C 1
ATOM 2480 O O . PHE A 1 305 ? 41.806 6.911 -51.329 1.00 86.94 305 PHE A O 1
ATOM 2487 N N . GLN A 1 306 ? 42.629 7.753 -49.407 1.00 85.88 306 GLN A N 1
ATOM 2488 C CA . GLN A 1 306 ? 43.414 8.815 -50.045 1.00 85.88 306 GLN A CA 1
ATOM 2489 C C . GLN A 1 306 ? 44.476 8.249 -50.994 1.00 85.88 306 GLN A C 1
ATOM 2491 O O . GLN A 1 306 ? 44.542 8.652 -52.153 1.00 85.88 306 GLN A O 1
ATOM 2496 N N . GLN A 1 307 ? 45.227 7.229 -50.569 1.00 85.12 307 GLN A N 1
ATOM 2497 C CA . GLN A 1 307 ? 46.188 6.540 -51.438 1.00 85.12 307 GLN A CA 1
ATOM 2498 C C . GLN A 1 307 ? 45.506 5.926 -52.668 1.00 85.12 307 GLN A C 1
ATOM 2500 O O . GLN A 1 307 ? 46.021 6.008 -53.785 1.00 85.12 307 GLN A O 1
ATOM 2505 N N . THR A 1 308 ? 44.317 5.341 -52.499 1.00 81.75 308 THR A N 1
ATOM 2506 C CA . THR A 1 308 ? 43.550 4.804 -53.628 1.00 81.75 308 THR A CA 1
ATOM 2507 C C . THR A 1 308 ? 43.161 5.921 -54.594 1.00 81.75 308 THR A C 1
ATOM 2509 O O . THR A 1 308 ? 43.402 5.768 -55.791 1.00 81.75 308 THR A O 1
ATOM 2512 N N . LEU A 1 309 ? 42.651 7.056 -54.104 1.00 82.44 309 LEU A N 1
ATOM 2513 C CA . LEU A 1 309 ? 42.321 8.219 -54.934 1.00 82.44 309 LEU A CA 1
ATOM 2514 C C . LEU A 1 309 ? 43.542 8.763 -55.687 1.00 82.44 309 LEU A C 1
ATOM 2516 O O . LEU A 1 309 ? 43.451 9.003 -56.888 1.00 82.44 309 LEU A O 1
ATOM 2520 N N . GLU A 1 310 ? 44.700 8.871 -55.038 1.00 85.88 310 GLU A N 1
ATOM 2521 C CA . GLU A 1 310 ? 45.947 9.32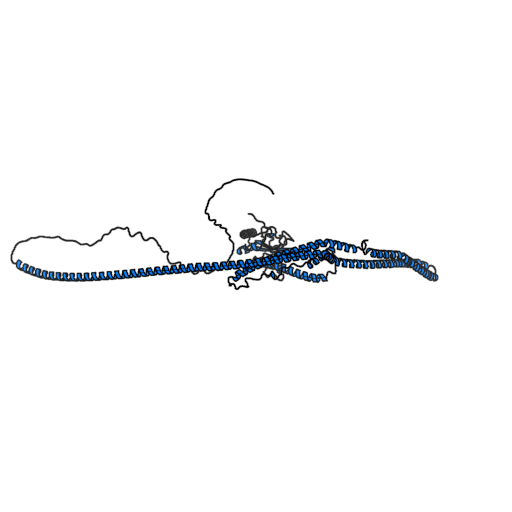1 -55.674 1.00 85.88 310 GLU A CA 1
ATOM 2522 C C . GLU A 1 310 ? 46.450 8.362 -56.769 1.00 85.88 310 GLU A C 1
ATOM 2524 O O . GLU A 1 310 ? 47.121 8.774 -57.722 1.00 85.88 310 GLU A O 1
ATOM 2529 N N . THR A 1 311 ? 46.128 7.068 -56.670 1.00 85.31 311 THR A N 1
ATOM 2530 C CA . THR A 1 311 ? 46.495 6.073 -57.694 1.00 85.31 311 THR A CA 1
ATOM 2531 C C . THR A 1 311 ? 45.528 6.013 -58.879 1.00 85.31 311 THR A C 1
ATOM 2533 O O . THR A 1 311 ? 45.928 5.518 -59.937 1.00 85.31 311 THR A O 1
ATOM 2536 N N . ILE A 1 312 ? 44.298 6.534 -58.758 1.00 82.19 312 ILE A N 1
ATOM 2537 C CA . ILE A 1 312 ? 43.305 6.534 -59.848 1.00 82.19 312 ILE A CA 1
ATOM 2538 C C . ILE A 1 312 ? 43.829 7.288 -61.081 1.00 82.19 312 ILE A C 1
ATOM 2540 O O . ILE A 1 312 ? 43.865 6.664 -62.141 1.00 82.19 312 ILE A O 1
ATOM 2544 N N . PRO A 1 313 ? 44.349 8.530 -60.992 1.00 81.19 313 PRO A N 1
ATOM 2545 C CA . PRO A 1 313 ? 44.897 9.235 -62.153 1.00 81.19 313 PRO A CA 1
ATOM 2546 C C . PRO A 1 313 ? 46.025 8.471 -62.855 1.00 81.19 313 PRO A C 1
ATOM 2548 O O . PRO A 1 313 ? 46.145 8.513 -64.078 1.00 81.19 313 PRO A O 1
ATOM 2551 N N . LYS A 1 314 ? 46.850 7.729 -62.100 1.00 85.25 314 LYS A N 1
ATOM 2552 C CA . LYS A 1 314 ? 47.938 6.912 -62.666 1.00 85.25 314 LYS A CA 1
ATOM 2553 C C . LYS A 1 314 ? 47.394 5.717 -63.453 1.00 85.25 314 LYS A C 1
ATOM 2555 O O . LYS A 1 314 ? 47.901 5.437 -64.540 1.00 85.25 314 LYS A O 1
ATOM 2560 N N . LYS A 1 315 ? 46.361 5.045 -62.929 1.00 82.38 315 LYS A N 1
ATOM 2561 C CA . LYS A 1 315 ? 45.660 3.935 -63.603 1.00 82.38 315 LYS A CA 1
ATOM 2562 C C . LYS A 1 315 ? 44.881 4.413 -64.828 1.00 82.38 315 LYS A C 1
ATOM 2564 O O . LYS A 1 315 ? 44.990 3.810 -65.887 1.00 82.38 315 LYS A O 1
ATOM 2569 N N . VAL A 1 316 ? 44.180 5.541 -64.708 1.00 82.19 316 VAL A N 1
ATOM 2570 C CA . VAL A 1 316 ? 43.488 6.194 -65.826 1.00 82.19 316 VAL A CA 1
ATOM 2571 C C . VAL A 1 316 ? 44.491 6.544 -66.918 1.00 82.19 316 VAL A C 1
ATOM 2573 O O . VAL A 1 316 ? 44.289 6.154 -68.054 1.00 82.19 316 VAL A O 1
ATOM 2576 N N . LYS A 1 317 ? 45.633 7.161 -66.590 1.00 82.62 317 LYS A N 1
ATOM 2577 C CA . LYS A 1 317 ? 46.671 7.489 -67.580 1.00 82.62 317 LYS A CA 1
ATOM 2578 C C . LYS A 1 317 ? 47.222 6.260 -68.310 1.00 82.62 317 LYS A C 1
ATOM 2580 O O . LYS A 1 317 ? 47.452 6.330 -69.514 1.00 82.62 317 LYS A O 1
ATOM 2585 N N . THR A 1 318 ? 47.453 5.153 -67.603 1.00 84.19 318 THR A N 1
ATOM 2586 C CA . THR A 1 318 ? 47.948 3.914 -68.229 1.00 84.19 318 THR A CA 1
ATOM 2587 C C . THR A 1 318 ? 46.900 3.284 -69.143 1.00 84.19 318 THR A C 1
ATOM 2589 O O . THR A 1 318 ? 47.242 2.838 -70.235 1.00 84.19 318 THR A O 1
ATOM 2592 N N . GLU A 1 319 ? 45.628 3.303 -68.750 1.00 82.56 319 GLU A N 1
ATOM 2593 C CA . GLU A 1 319 ? 44.527 2.812 -69.582 1.00 82.56 319 GLU A CA 1
ATOM 2594 C C . GLU A 1 319 ? 44.244 3.725 -70.779 1.00 82.56 319 GLU A C 1
ATOM 2596 O O . GLU A 1 319 ? 44.071 3.233 -71.890 1.00 82.56 319 GLU A O 1
ATOM 2601 N N . THR A 1 320 ? 44.308 5.046 -70.598 1.00 79.06 320 THR A N 1
ATOM 2602 C CA . THR A 1 320 ? 44.244 6.029 -71.685 1.00 79.06 320 THR A CA 1
ATOM 2603 C C . THR A 1 320 ? 45.317 5.746 -72.728 1.00 79.06 320 THR A C 1
ATOM 2605 O O . THR A 1 320 ? 44.995 5.665 -73.903 1.00 79.06 320 THR A O 1
ATOM 2608 N N . GLN A 1 321 ? 46.566 5.502 -72.320 1.00 84.56 321 GLN A N 1
ATOM 2609 C CA . GLN A 1 321 ? 47.649 5.172 -73.254 1.00 84.56 321 GLN A CA 1
ATOM 2610 C C . GLN A 1 321 ? 47.404 3.860 -74.013 1.00 84.56 321 GLN A C 1
ATOM 2612 O O . GLN A 1 321 ? 47.728 3.764 -75.195 1.00 84.56 321 GLN A O 1
ATOM 2617 N N . GLN A 1 322 ? 46.837 2.843 -73.357 1.00 84.06 322 GLN A N 1
ATOM 2618 C CA . GLN A 1 322 ? 46.489 1.580 -74.015 1.00 84.06 322 GLN A CA 1
ATOM 2619 C C . GLN A 1 322 ? 45.336 1.751 -75.007 1.00 84.06 322 GLN A C 1
ATOM 2621 O O . GLN A 1 322 ? 45.404 1.231 -76.118 1.00 84.06 322 GLN A O 1
ATOM 2626 N N . LEU A 1 323 ? 44.298 2.494 -74.621 1.00 81.38 323 LEU A N 1
ATOM 2627 C CA . LEU A 1 323 ? 43.138 2.760 -75.464 1.00 81.38 323 LEU A CA 1
ATOM 2628 C C . LEU A 1 323 ? 43.480 3.691 -76.636 1.00 81.38 323 LEU A C 1
ATOM 2630 O O . LEU A 1 323 ? 43.009 3.451 -77.741 1.00 81.38 323 LEU A O 1
ATOM 2634 N N . GLU A 1 324 ? 44.332 4.700 -76.433 1.00 81.69 324 GLU A N 1
ATOM 2635 C CA . GLU A 1 324 ? 44.878 5.549 -77.501 1.00 81.69 324 GLU A CA 1
ATOM 2636 C C . GLU A 1 324 ? 45.718 4.729 -78.479 1.00 81.69 324 GLU A C 1
ATOM 2638 O O . GLU A 1 324 ? 45.557 4.868 -79.687 1.00 81.69 324 GLU A O 1
ATOM 2643 N N . LYS A 1 325 ? 46.572 3.829 -77.977 1.00 84.81 325 LYS A N 1
ATOM 2644 C CA . LYS A 1 325 ? 47.364 2.945 -78.837 1.00 84.81 325 LYS A CA 1
ATOM 2645 C C . LYS A 1 325 ? 46.473 2.009 -79.659 1.00 84.81 325 LYS A C 1
ATOM 2647 O O . LYS A 1 325 ? 46.674 1.898 -80.861 1.00 84.81 325 LYS A O 1
ATOM 2652 N N . ALA A 1 326 ? 45.471 1.387 -79.037 1.00 80.94 326 ALA A N 1
ATOM 2653 C CA . ALA A 1 326 ? 44.510 0.531 -79.732 1.00 80.94 326 ALA A CA 1
ATOM 2654 C C . ALA A 1 326 ? 43.668 1.312 -80.758 1.00 80.94 326 ALA A C 1
ATOM 2656 O O . ALA A 1 326 ? 43.375 0.799 -81.835 1.00 80.94 326 ALA A O 1
ATOM 2657 N N . PHE A 1 327 ? 43.301 2.556 -80.440 1.00 81.44 327 PHE A N 1
ATOM 2658 C CA . PHE A 1 327 ? 42.598 3.449 -81.357 1.00 81.44 327 PHE A CA 1
ATOM 2659 C C . PHE A 1 327 ? 43.466 3.828 -82.559 1.00 81.44 327 PHE A C 1
ATOM 2661 O O . PHE A 1 327 ? 42.996 3.759 -83.688 1.00 81.44 327 PHE A O 1
ATOM 2668 N N . GLU A 1 328 ? 44.735 4.181 -82.347 1.00 78.12 328 GLU A N 1
ATOM 2669 C CA . GLU A 1 328 ? 45.664 4.495 -83.438 1.00 78.12 328 GLU A CA 1
ATOM 2670 C C . GLU A 1 328 ? 45.985 3.260 -84.301 1.00 78.12 328 GLU A C 1
ATOM 2672 O O . GLU A 1 328 ? 46.066 3.379 -85.522 1.00 78.12 328 GLU A O 1
ATOM 2677 N N . GLU A 1 329 ? 46.088 2.066 -83.708 1.00 80.69 329 GLU A N 1
ATOM 2678 C CA . GLU A 1 329 ? 46.236 0.800 -84.444 1.00 80.69 329 GLU A CA 1
ATOM 2679 C C . GLU A 1 329 ? 44.994 0.481 -85.308 1.00 80.69 329 GLU A C 1
ATOM 2681 O O . GLU A 1 329 ? 45.138 0.156 -86.489 1.00 80.69 329 GLU A O 1
ATOM 2686 N N . ASP A 1 330 ? 43.770 0.631 -84.780 1.00 73.31 330 ASP A N 1
ATOM 2687 C CA . ASP A 1 330 ? 42.520 0.446 -85.547 1.00 73.31 330 ASP A CA 1
ATOM 2688 C C . ASP A 1 330 ? 42.341 1.532 -86.625 1.00 73.31 330 ASP A C 1
ATOM 2690 O O . ASP A 1 330 ? 41.959 1.241 -87.762 1.00 73.31 330 ASP A O 1
ATOM 2694 N N . LYS A 1 331 ? 42.699 2.783 -86.312 1.00 74.69 331 LYS A N 1
ATOM 2695 C CA . LYS A 1 331 ? 42.713 3.910 -87.254 1.00 74.69 331 LYS A CA 1
ATOM 2696 C C . LYS A 1 331 ? 43.666 3.653 -88.416 1.00 74.69 331 LYS A C 1
ATOM 2698 O O . LYS A 1 331 ? 43.260 3.859 -89.557 1.00 74.69 331 LYS A O 1
ATOM 2703 N N . GLN A 1 332 ? 44.887 3.175 -88.164 1.00 71.38 332 GLN A N 1
ATOM 2704 C CA . GLN A 1 332 ? 45.841 2.800 -89.217 1.00 71.38 332 GLN A CA 1
ATOM 2705 C C . GLN A 1 332 ? 45.316 1.632 -90.061 1.00 71.38 332 GLN A C 1
ATOM 2707 O O . GLN A 1 332 ? 45.269 1.740 -91.286 1.00 71.38 332 GLN A O 1
ATOM 2712 N N . TYR A 1 333 ? 44.812 0.571 -89.421 1.00 68.38 333 TYR A N 1
ATOM 2713 C CA . TYR A 1 333 ? 44.239 -0.591 -90.107 1.00 68.38 333 TYR A CA 1
ATOM 2714 C C . TYR A 1 333 ? 43.065 -0.229 -91.040 1.00 68.38 333 TYR A C 1
ATOM 2716 O O . TYR A 1 333 ? 42.928 -0.791 -92.130 1.00 68.38 333 TYR A O 1
ATOM 2724 N N . ARG A 1 334 ? 42.213 0.729 -90.648 1.00 63.06 334 ARG A N 1
ATOM 2725 C CA . ARG A 1 334 ? 41.081 1.201 -91.468 1.00 63.06 334 ARG A CA 1
ATOM 2726 C C . ARG A 1 334 ? 41.477 2.266 -92.493 1.00 63.06 334 ARG A C 1
ATOM 2728 O O . ARG A 1 334 ? 40.923 2.268 -93.594 1.00 63.06 334 ARG A O 1
ATOM 2735 N N . ALA A 1 335 ? 42.443 3.131 -92.176 1.00 61.12 335 ALA A N 1
ATOM 2736 C CA . ALA A 1 335 ? 42.983 4.135 -93.096 1.00 61.12 335 ALA A CA 1
ATOM 2737 C C . ALA A 1 335 ? 43.721 3.500 -94.285 1.00 61.12 335 ALA A C 1
ATOM 2739 O O . ALA A 1 335 ? 43.591 3.990 -95.409 1.00 61.12 335 ALA A O 1
ATOM 2740 N N . ASP A 1 336 ? 44.396 2.367 -94.071 1.00 63.88 336 ASP A N 1
ATOM 2741 C CA . ASP A 1 336 ? 45.011 1.569 -95.139 1.00 63.88 336 ASP A CA 1
ATOM 2742 C C . ASP A 1 336 ? 43.972 0.972 -96.113 1.00 63.88 336 ASP A C 1
ATOM 2744 O O . ASP A 1 336 ? 44.316 0.576 -97.229 1.00 63.88 336 ASP A O 1
ATOM 2748 N N . LYS A 1 337 ? 42.680 0.956 -95.743 1.00 56.25 337 LYS A N 1
ATOM 2749 C CA . LYS A 1 337 ? 41.584 0.391 -96.546 1.00 56.25 337 LYS A CA 1
ATOM 2750 C C . LYS A 1 337 ? 40.723 1.430 -97.284 1.00 56.25 337 LYS A C 1
ATOM 2752 O O . LYS A 1 337 ? 40.080 1.061 -98.265 1.00 56.25 337 LYS A O 1
ATOM 2757 N N . ALA A 1 338 ? 40.716 2.712 -96.898 1.00 51.91 338 ALA A N 1
ATOM 2758 C CA . ALA A 1 338 ? 40.070 3.788 -97.668 1.00 51.91 338 ALA A CA 1
ATOM 2759 C C . ALA A 1 338 ? 40.555 5.198 -97.253 1.00 51.91 338 ALA A C 1
ATOM 2761 O O . ALA A 1 338 ? 40.537 5.568 -96.082 1.00 51.91 338 ALA A O 1
ATOM 2762 N N . ARG A 1 339 ? 40.956 6.004 -98.247 1.00 56.03 339 ARG A N 1
ATOM 2763 C CA . ARG A 1 339 ? 41.539 7.361 -98.147 1.00 56.03 339 ARG A CA 1
ATOM 2764 C C . ARG A 1 339 ? 40.730 8.366 -97.297 1.00 56.03 339 ARG A C 1
ATOM 2766 O O . ARG A 1 339 ? 39.522 8.447 -97.457 1.00 56.03 339 ARG A O 1
ATOM 2773 N N . ARG A 1 340 ? 41.467 9.207 -96.543 1.00 58.34 340 ARG A N 1
ATOM 2774 C CA . ARG A 1 340 ? 41.190 10.535 -95.912 1.00 58.34 340 ARG A CA 1
ATOM 2775 C C . ARG A 1 340 ? 39.812 10.814 -95.283 1.00 58.34 340 ARG A C 1
ATOM 2777 O O . ARG A 1 340 ? 39.786 11.237 -94.132 1.00 58.34 340 ARG A O 1
ATOM 2784 N N . ASP A 1 341 ? 38.705 10.550 -95.965 1.00 59.38 341 ASP A N 1
ATOM 2785 C CA . ASP A 1 341 ? 37.348 10.874 -95.498 1.00 59.38 341 ASP A CA 1
ATOM 2786 C C . ASP A 1 341 ? 36.951 10.036 -94.269 1.00 59.38 341 ASP A C 1
ATOM 2788 O O . ASP A 1 341 ? 36.250 10.511 -93.376 1.00 59.38 341 ASP A O 1
ATOM 2792 N N . MET A 1 342 ? 37.458 8.800 -94.162 1.00 61.19 342 MET A N 1
ATOM 2793 C CA . MET A 1 342 ? 37.272 7.971 -92.964 1.00 61.19 342 MET A CA 1
ATOM 2794 C C . MET A 1 342 ? 38.091 8.457 -91.762 1.00 61.19 342 MET A C 1
ATOM 2796 O O . MET A 1 342 ? 37.622 8.331 -90.636 1.00 61.19 342 MET A O 1
ATOM 2800 N N . ALA A 1 343 ? 39.277 9.038 -91.968 1.00 61.56 343 ALA A N 1
ATOM 2801 C CA . ALA A 1 343 ? 40.129 9.496 -90.869 1.00 61.56 343 ALA A CA 1
ATOM 2802 C C . ALA A 1 343 ? 39.537 10.728 -90.166 1.00 61.56 343 ALA A C 1
ATOM 2804 O O . ALA A 1 343 ? 39.518 10.783 -88.939 1.00 61.56 343 ALA A O 1
ATOM 2805 N N . GLU A 1 344 ? 38.991 11.682 -90.928 1.00 65.62 344 GLU A N 1
ATOM 2806 C CA . GLU A 1 344 ? 38.276 12.829 -90.351 1.00 65.62 344 GLU A CA 1
ATOM 2807 C C . GLU A 1 344 ? 36.980 12.409 -89.649 1.00 65.62 344 GLU A C 1
ATOM 2809 O O . GLU A 1 344 ? 36.624 12.982 -88.618 1.00 65.62 344 GLU A O 1
ATOM 2814 N N . LYS A 1 345 ? 36.293 11.382 -90.170 1.00 69.00 345 LYS A N 1
ATOM 2815 C CA . LYS A 1 345 ? 35.088 10.827 -89.547 1.00 69.00 345 LYS A CA 1
ATOM 2816 C C . LYS A 1 345 ? 35.396 10.133 -88.215 1.00 69.00 345 LYS A C 1
ATOM 2818 O O . LYS A 1 345 ? 34.731 10.417 -87.227 1.00 69.00 345 LYS A O 1
ATOM 2823 N N . ILE A 1 346 ? 36.439 9.305 -88.164 1.00 65.19 346 ILE A N 1
ATOM 2824 C CA . ILE A 1 346 ? 36.926 8.651 -86.937 1.00 65.19 346 ILE A CA 1
ATOM 2825 C C . ILE A 1 346 ? 37.346 9.699 -85.889 1.00 65.19 346 ILE A C 1
ATOM 2827 O O . ILE A 1 346 ? 36.983 9.602 -84.718 1.00 65.19 346 ILE A O 1
ATOM 2831 N N . GLU A 1 347 ? 38.034 10.765 -86.305 1.00 67.25 347 GLU A N 1
ATOM 2832 C CA . GLU A 1 347 ? 38.468 11.829 -85.392 1.00 67.25 347 GLU A CA 1
ATOM 2833 C C . GLU A 1 347 ? 37.292 12.658 -84.835 1.00 67.25 347 GLU A C 1
ATOM 2835 O O . GLU A 1 347 ? 37.315 13.049 -83.667 1.00 67.25 347 GLU A O 1
ATOM 2840 N N . ARG A 1 348 ? 36.249 12.921 -85.640 1.00 74.06 348 ARG A N 1
ATOM 2841 C CA . ARG A 1 348 ? 35.060 13.680 -85.204 1.00 74.06 348 ARG A CA 1
ATOM 2842 C C . ARG A 1 348 ? 34.059 12.850 -84.408 1.00 74.06 348 ARG A C 1
ATOM 2844 O O . ARG A 1 348 ? 33.441 13.392 -83.496 1.00 74.06 348 ARG A O 1
ATOM 2851 N N . GLU A 1 349 ? 33.864 11.584 -84.762 1.00 74.69 349 GLU A N 1
ATOM 2852 C CA . GLU A 1 349 ? 32.797 10.748 -84.200 1.00 74.69 349 GLU A CA 1
ATOM 2853 C C . GLU A 1 349 ? 33.307 9.791 -83.112 1.00 74.69 349 GLU A C 1
ATOM 2855 O O . GLU A 1 349 ? 32.643 9.630 -82.090 1.00 74.69 349 GLU A O 1
ATOM 2860 N N . GLU A 1 350 ? 34.492 9.192 -83.269 1.00 71.31 350 GLU A N 1
ATOM 2861 C CA . GLU A 1 350 ? 34.969 8.126 -82.373 1.00 71.31 350 GLU A CA 1
ATOM 2862 C C . GLU A 1 350 ? 35.897 8.632 -81.254 1.00 71.31 350 GLU A C 1
ATOM 2864 O O . GLU A 1 350 ? 35.859 8.105 -80.140 1.00 71.31 350 GLU A O 1
ATOM 2869 N N . ARG A 1 351 ? 36.669 9.708 -81.469 1.00 74.62 351 ARG A N 1
ATOM 2870 C CA . ARG A 1 351 ? 37.495 10.316 -80.403 1.00 74.62 351 ARG A CA 1
ATOM 2871 C C . ARG A 1 351 ? 36.674 10.837 -79.208 1.00 74.62 351 ARG A C 1
ATOM 2873 O O . ARG A 1 351 ? 37.100 10.626 -78.069 1.00 74.62 351 ARG A O 1
ATOM 2880 N N . PRO A 1 352 ? 35.490 11.454 -79.397 1.00 81.38 352 PRO A N 1
ATOM 2881 C CA . PRO A 1 352 ? 34.600 11.768 -78.280 1.00 81.38 352 PRO A CA 1
ATOM 2882 C C . PRO A 1 352 ? 34.109 10.519 -77.534 1.00 81.38 352 PRO A C 1
ATOM 2884 O O . PRO A 1 352 ? 34.001 10.548 -76.310 1.00 81.38 352 PRO A O 1
ATOM 2887 N N . LEU A 1 353 ? 33.864 9.404 -78.235 1.00 80.69 353 LEU A N 1
ATOM 2888 C CA . LEU A 1 353 ? 33.473 8.133 -77.607 1.00 80.69 353 LEU A CA 1
ATOM 2889 C C . LEU A 1 353 ? 34.608 7.548 -76.754 1.00 80.69 353 LEU A C 1
ATOM 2891 O O . LEU A 1 353 ? 34.351 7.039 -75.664 1.00 80.69 353 LEU A O 1
ATOM 2895 N N . LEU A 1 354 ? 35.861 7.672 -77.206 1.00 77.62 354 LEU A N 1
ATOM 2896 C CA . LEU A 1 354 ? 37.050 7.314 -76.429 1.00 77.62 354 LEU A CA 1
ATOM 2897 C C . LEU A 1 354 ? 37.157 8.150 -75.146 1.00 77.62 354 LEU A C 1
ATOM 2899 O O . LEU A 1 354 ? 37.363 7.601 -74.064 1.00 77.62 354 LEU A O 1
ATOM 2903 N N . HIS A 1 355 ? 36.974 9.469 -75.254 1.00 79.12 355 HIS A N 1
ATOM 2904 C CA . HIS A 1 355 ? 37.029 10.371 -74.104 1.00 79.12 355 HIS A CA 1
ATOM 2905 C C . HIS A 1 355 ? 35.916 10.075 -73.089 1.00 79.12 355 HIS A C 1
ATOM 2907 O O . HIS A 1 355 ? 36.184 9.985 -71.892 1.00 79.12 355 HIS A O 1
ATOM 2913 N N . ASN A 1 356 ? 34.695 9.818 -73.570 1.00 84.00 356 ASN A N 1
ATOM 2914 C CA . ASN A 1 356 ? 33.579 9.388 -72.726 1.00 84.00 356 ASN A CA 1
ATOM 2915 C C . ASN A 1 356 ? 33.883 8.060 -72.021 1.00 84.00 356 ASN A C 1
ATOM 2917 O O . ASN A 1 356 ? 33.638 7.936 -70.827 1.00 84.00 356 ASN A O 1
ATOM 2921 N N . ARG A 1 357 ? 34.494 7.092 -72.715 1.00 80.62 357 ARG A N 1
ATOM 2922 C CA . ARG A 1 357 ? 34.870 5.797 -72.128 1.00 80.62 357 ARG A CA 1
ATOM 2923 C C . ARG A 1 357 ? 35.934 5.927 -71.035 1.00 80.62 357 ARG A C 1
ATOM 2925 O O . ARG A 1 357 ? 35.848 5.231 -70.026 1.00 80.62 357 ARG A O 1
ATOM 2932 N N . ILE A 1 358 ? 36.909 6.820 -71.211 1.00 81.38 358 ILE A N 1
ATOM 2933 C CA . ILE A 1 358 ? 37.924 7.129 -70.190 1.00 81.38 358 ILE A CA 1
ATOM 2934 C C . ILE A 1 358 ? 37.271 7.800 -68.974 1.00 81.38 358 ILE A C 1
ATOM 2936 O O . ILE A 1 358 ? 37.526 7.390 -67.842 1.00 81.38 358 ILE A O 1
ATOM 2940 N N . ALA A 1 359 ? 36.386 8.777 -69.196 1.00 80.00 359 ALA A N 1
ATOM 2941 C CA . ALA A 1 359 ? 35.655 9.452 -68.124 1.00 80.00 359 ALA A CA 1
ATOM 2942 C C . ALA A 1 359 ? 34.734 8.487 -67.350 1.00 80.00 359 ALA A C 1
ATOM 2944 O O . ALA A 1 359 ? 34.688 8.515 -66.118 1.00 80.00 359 ALA A O 1
ATOM 2945 N N . ASP A 1 360 ? 34.045 7.582 -68.050 1.00 84.62 360 ASP A N 1
ATOM 2946 C CA . ASP A 1 360 ? 33.215 6.539 -67.442 1.00 84.62 360 ASP A CA 1
ATOM 2947 C C . ASP A 1 360 ? 34.053 5.547 -66.626 1.00 84.62 360 ASP A C 1
ATOM 2949 O O . ASP A 1 360 ? 33.635 5.112 -65.547 1.00 84.62 360 ASP A O 1
ATOM 2953 N N . TYR A 1 361 ? 35.259 5.218 -67.094 1.00 81.38 361 TYR A N 1
ATOM 2954 C CA . TYR A 1 361 ? 36.188 4.364 -66.364 1.00 81.38 361 TYR A CA 1
ATOM 2955 C C . TYR A 1 361 ? 36.724 5.033 -65.089 1.00 81.38 361 TYR A C 1
ATOM 2957 O O . TYR A 1 361 ? 36.680 4.430 -64.012 1.00 81.38 361 TYR A O 1
ATOM 2965 N N . GLU A 1 362 ? 37.144 6.299 -65.164 1.00 82.25 362 GLU A N 1
ATOM 2966 C CA . GLU A 1 362 ? 37.561 7.090 -63.999 1.00 82.25 362 GLU A CA 1
ATOM 2967 C C . GLU A 1 362 ? 36.430 7.208 -62.968 1.00 82.25 362 GLU A C 1
ATOM 2969 O O . GLU A 1 362 ? 36.631 6.983 -61.766 1.00 82.25 362 GLU A O 1
ATOM 2974 N N . LYS A 1 363 ? 35.207 7.474 -63.436 1.00 85.06 363 LYS A N 1
ATOM 2975 C CA . LYS A 1 363 ? 34.007 7.515 -62.597 1.00 85.06 363 LYS A CA 1
ATOM 2976 C C . LYS A 1 363 ? 33.725 6.156 -61.953 1.00 85.06 363 LYS A C 1
ATOM 2978 O O . LYS A 1 363 ? 33.405 6.103 -60.765 1.00 85.06 363 LYS A O 1
ATOM 2983 N N . SER A 1 364 ? 33.883 5.055 -62.690 1.00 86.94 364 SER A N 1
ATOM 2984 C CA . SER A 1 364 ? 33.728 3.690 -62.169 1.00 86.94 364 SER A CA 1
ATOM 2985 C C . SER A 1 364 ? 34.741 3.376 -61.065 1.00 86.94 364 SER A C 1
ATOM 2987 O O . SER A 1 364 ? 34.357 2.891 -59.999 1.00 86.94 364 SER A O 1
ATOM 2989 N N . LEU A 1 365 ? 36.023 3.699 -61.274 1.00 83.31 365 LEU A N 1
ATOM 2990 C CA . LEU A 1 365 ? 37.073 3.508 -60.269 1.00 83.31 365 LEU A CA 1
ATOM 2991 C C . LEU A 1 365 ? 36.833 4.362 -59.020 1.00 83.31 365 LEU A C 1
ATOM 2993 O O . LEU A 1 365 ? 36.929 3.853 -57.903 1.00 83.31 365 LEU A O 1
ATOM 2997 N N . THR A 1 366 ? 36.452 5.626 -59.200 1.00 82.06 366 THR A N 1
ATOM 2998 C CA . THR A 1 366 ? 36.133 6.539 -58.093 1.00 82.06 366 THR A CA 1
ATOM 2999 C C . THR A 1 366 ? 34.933 6.040 -57.289 1.00 82.06 366 THR A C 1
ATOM 3001 O O . THR A 1 366 ? 34.961 6.042 -56.058 1.00 82.06 366 THR A O 1
ATOM 3004 N N . ASN A 1 367 ? 33.890 5.553 -57.964 1.00 85.44 367 ASN A N 1
ATOM 3005 C CA . ASN A 1 367 ? 32.719 4.979 -57.305 1.00 85.44 367 ASN A CA 1
ATOM 3006 C C . ASN A 1 367 ? 33.064 3.693 -56.544 1.00 85.44 367 ASN A C 1
ATOM 3008 O O . ASN A 1 367 ? 32.629 3.538 -55.405 1.00 85.44 367 ASN A O 1
ATOM 3012 N N . LYS A 1 368 ? 33.896 2.810 -57.116 1.00 84.00 368 LYS A N 1
ATOM 3013 C CA . LYS A 1 368 ? 34.395 1.606 -56.429 1.00 84.00 368 LYS A CA 1
ATOM 3014 C C . LYS A 1 368 ? 35.200 1.956 -55.176 1.00 84.00 368 LYS A C 1
ATOM 3016 O O . LYS A 1 368 ? 34.964 1.354 -54.133 1.00 84.00 368 LYS A O 1
ATOM 3021 N N . ALA A 1 369 ? 36.090 2.948 -55.250 1.00 79.94 369 ALA A N 1
ATOM 3022 C CA . ALA A 1 369 ? 36.861 3.419 -54.098 1.00 79.94 369 ALA A CA 1
ATOM 3023 C C . ALA A 1 369 ? 35.954 4.015 -53.007 1.00 79.94 369 ALA A C 1
ATOM 3025 O O . ALA A 1 369 ? 36.077 3.656 -51.838 1.00 79.94 369 ALA A O 1
ATOM 3026 N N . LYS A 1 370 ? 34.982 4.858 -53.387 1.00 83.88 370 LYS A N 1
ATOM 3027 C CA . LYS A 1 370 ? 33.983 5.402 -52.453 1.00 83.88 370 LYS A CA 1
ATOM 3028 C C . LYS A 1 370 ? 33.148 4.302 -51.801 1.00 83.88 370 LYS A C 1
ATOM 3030 O O . LYS A 1 370 ? 32.893 4.383 -50.604 1.00 83.88 370 LYS A O 1
ATOM 3035 N N . HIS A 1 371 ? 32.724 3.288 -52.557 1.00 85.50 371 HIS A N 1
ATOM 3036 C CA . HIS A 1 371 ? 31.980 2.146 -52.019 1.00 85.50 371 HIS A CA 1
ATOM 3037 C C . HIS A 1 371 ? 32.826 1.310 -51.052 1.00 85.50 371 HIS A C 1
ATOM 3039 O O . HIS A 1 371 ? 32.330 0.938 -49.993 1.00 85.50 371 HIS A O 1
ATOM 3045 N N . ALA A 1 372 ? 34.100 1.057 -51.368 1.00 81.19 372 ALA A N 1
ATOM 3046 C CA . ALA A 1 372 ? 35.013 0.350 -50.470 1.00 81.19 372 ALA A CA 1
ATOM 3047 C C . ALA A 1 372 ? 35.208 1.106 -49.145 1.00 81.19 372 ALA A C 1
ATOM 3049 O O . ALA A 1 372 ? 35.052 0.509 -48.083 1.00 81.19 372 ALA A O 1
ATOM 3050 N N . TYR A 1 373 ? 35.439 2.422 -49.209 1.00 85.38 373 TYR A N 1
ATOM 3051 C CA . TYR A 1 373 ? 35.529 3.285 -48.028 1.00 85.38 373 TYR A CA 1
ATOM 3052 C C . TYR A 1 373 ? 34.244 3.254 -47.189 1.00 85.38 373 TYR A C 1
ATOM 3054 O O . TYR A 1 373 ? 34.300 2.999 -45.991 1.00 85.38 373 TYR A O 1
ATOM 3062 N N . HIS A 1 374 ? 33.071 3.425 -47.811 1.00 87.81 374 HIS A N 1
ATOM 3063 C CA . HIS A 1 374 ? 31.792 3.367 -47.090 1.00 87.81 374 HIS A CA 1
ATOM 3064 C C . HIS A 1 374 ? 31.559 2.005 -46.427 1.00 87.81 374 HIS A C 1
ATOM 3066 O O . HIS A 1 374 ? 31.052 1.953 -45.310 1.00 87.81 374 HIS A O 1
ATOM 3072 N N . ASN A 1 375 ? 31.940 0.905 -47.082 1.00 88.31 375 ASN A N 1
ATOM 3073 C CA . ASN A 1 375 ? 31.824 -0.430 -46.498 1.00 88.31 375 ASN A CA 1
ATOM 3074 C C . ASN A 1 375 ? 32.748 -0.603 -45.285 1.00 88.31 375 ASN A C 1
ATOM 3076 O O . ASN A 1 375 ? 32.313 -1.154 -44.278 1.00 88.31 375 ASN A O 1
ATOM 3080 N N . GLN A 1 376 ? 33.989 -0.115 -45.357 1.00 85.88 376 GLN A N 1
ATOM 3081 C CA . GLN A 1 376 ? 34.936 -0.169 -44.239 1.00 85.88 376 GLN A CA 1
ATOM 3082 C C . GLN A 1 376 ? 34.479 0.695 -43.058 1.00 85.88 376 GLN A C 1
ATOM 3084 O O . GLN A 1 376 ? 34.468 0.213 -41.929 1.00 85.88 376 GLN A O 1
ATOM 3089 N N . ILE A 1 377 ? 34.015 1.923 -43.316 1.00 88.88 377 ILE A N 1
ATOM 3090 C CA . ILE A 1 377 ? 33.432 2.793 -42.283 1.00 88.88 377 ILE A CA 1
ATOM 3091 C C . ILE A 1 377 ? 32.197 2.146 -41.654 1.00 88.88 377 ILE A C 1
ATOM 3093 O O . ILE A 1 377 ? 32.077 2.136 -40.438 1.00 88.88 377 ILE A O 1
ATOM 3097 N N . LYS A 1 378 ? 31.322 1.516 -42.447 1.00 87.94 378 LYS A N 1
ATOM 3098 C CA . LYS A 1 378 ? 30.142 0.817 -41.921 1.00 87.94 378 LYS A CA 1
ATOM 3099 C C . LYS A 1 378 ? 30.504 -0.351 -40.995 1.00 87.94 378 LYS A C 1
ATOM 3101 O O . LYS A 1 378 ? 29.791 -0.591 -40.024 1.00 87.94 378 LYS A O 1
ATOM 3106 N N . VAL A 1 379 ? 31.568 -1.097 -41.303 1.00 88.50 379 VAL A N 1
ATOM 3107 C CA . VAL A 1 379 ? 32.062 -2.176 -40.429 1.00 88.50 379 VAL A CA 1
ATOM 3108 C C . VAL A 1 379 ? 32.626 -1.590 -39.134 1.00 88.50 379 VAL A C 1
ATOM 3110 O O . VAL A 1 379 ? 32.271 -2.076 -38.064 1.00 88.50 379 VAL A O 1
ATOM 3113 N N . LEU A 1 380 ? 33.418 -0.516 -39.223 1.00 86.81 380 LEU A N 1
ATOM 3114 C CA . LEU A 1 380 ? 33.952 0.180 -38.051 1.00 86.81 380 LEU A CA 1
ATOM 3115 C C . LEU A 1 380 ? 32.829 0.745 -37.166 1.00 86.81 380 LEU A C 1
ATOM 3117 O O . LEU A 1 380 ? 32.835 0.523 -35.961 1.00 86.81 380 LEU A O 1
ATOM 3121 N N . ASP A 1 381 ? 31.825 1.399 -37.754 1.00 86.31 381 ASP A N 1
ATOM 3122 C CA . ASP A 1 381 ? 30.648 1.905 -37.038 1.00 86.31 381 ASP A CA 1
ATOM 3123 C C . ASP A 1 381 ? 29.910 0.773 -36.303 1.00 86.31 381 ASP A C 1
ATOM 3125 O O . ASP A 1 381 ? 29.475 0.945 -35.163 1.00 86.31 381 ASP A O 1
ATOM 3129 N N . ALA A 1 382 ? 29.769 -0.396 -36.939 1.00 85.69 382 ALA A N 1
ATOM 3130 C CA . ALA A 1 382 ? 29.120 -1.554 -36.332 1.00 85.69 382 ALA A CA 1
ATOM 3131 C C . ALA A 1 382 ? 29.933 -2.132 -35.163 1.00 85.69 382 ALA A C 1
ATOM 3133 O O . ALA A 1 382 ? 29.348 -2.502 -34.146 1.00 85.69 382 ALA A O 1
ATOM 3134 N N . GLU A 1 383 ? 31.261 -2.187 -35.283 1.00 87.06 383 GLU A N 1
ATOM 3135 C CA . GLU A 1 383 ? 32.158 -2.654 -34.220 1.00 87.06 383 GLU A CA 1
ATOM 3136 C C . GLU A 1 383 ? 32.172 -1.693 -33.023 1.00 87.06 383 GLU A C 1
ATOM 3138 O O . GLU A 1 383 ? 31.994 -2.126 -31.882 1.00 87.06 383 GLU A O 1
ATOM 3143 N N . VAL A 1 384 ? 32.297 -0.386 -33.285 1.00 86.38 384 VAL A N 1
ATOM 3144 C CA . VAL A 1 384 ? 32.228 0.667 -32.261 1.00 86.38 384 VAL A CA 1
ATOM 3145 C C . VAL A 1 384 ? 30.897 0.590 -31.523 1.00 86.38 384 VAL A C 1
ATOM 3147 O O . VAL A 1 384 ? 30.883 0.580 -30.293 1.00 86.38 384 VAL A O 1
ATOM 3150 N N . LYS A 1 385 ? 29.784 0.467 -32.257 1.00 85.06 385 LYS A N 1
ATOM 3151 C CA . LYS A 1 385 ? 28.455 0.338 -31.659 1.00 85.06 385 LYS A CA 1
ATOM 3152 C C . LYS A 1 385 ? 28.321 -0.930 -30.815 1.00 85.06 385 LYS A C 1
ATOM 3154 O O . LYS A 1 385 ? 27.855 -0.852 -29.688 1.00 85.06 385 LYS A O 1
ATOM 3159 N N . ALA A 1 386 ? 28.760 -2.082 -31.320 1.00 84.69 386 ALA A N 1
ATOM 3160 C CA . ALA A 1 386 ? 28.663 -3.340 -30.582 1.00 84.69 386 ALA A CA 1
ATOM 3161 C C . ALA A 1 386 ? 29.470 -3.314 -29.273 1.00 84.69 386 ALA A C 1
ATOM 3163 O O . ALA A 1 386 ? 29.009 -3.826 -28.253 1.00 84.69 386 ALA A O 1
ATOM 3164 N N . ASN A 1 387 ? 30.661 -2.706 -29.278 1.00 85.94 387 ASN A N 1
ATOM 3165 C CA . ASN A 1 387 ? 31.464 -2.574 -28.063 1.00 85.94 387 ASN A CA 1
ATOM 3166 C C . ASN A 1 387 ? 30.885 -1.524 -27.102 1.00 85.94 387 ASN A C 1
ATOM 3168 O O . ASN A 1 387 ? 30.873 -1.753 -25.896 1.00 85.94 387 ASN A O 1
ATOM 3172 N N . TYR A 1 388 ? 30.357 -0.414 -27.623 1.00 84.88 388 TYR A N 1
ATOM 3173 C CA . TYR A 1 388 ? 29.630 0.571 -26.821 1.00 84.88 388 TYR A CA 1
ATOM 3174 C C . TYR A 1 388 ? 28.443 -0.071 -26.097 1.00 84.88 388 TYR A C 1
ATOM 3176 O O . TYR A 1 388 ? 28.370 -0.005 -24.874 1.00 84.88 388 TYR A O 1
ATOM 3184 N N . ASP A 1 389 ? 27.582 -0.787 -26.826 1.00 82.94 389 ASP A N 1
ATOM 3185 C CA . ASP A 1 389 ? 26.416 -1.474 -26.262 1.00 82.94 389 ASP A CA 1
ATOM 3186 C C . ASP A 1 389 ? 26.841 -2.509 -25.196 1.00 82.94 389 ASP A C 1
ATOM 3188 O O . ASP A 1 389 ? 26.218 -2.626 -24.136 1.00 82.94 389 ASP A O 1
ATOM 3192 N N . LEU A 1 390 ? 27.945 -3.234 -25.434 1.00 86.19 390 LEU A N 1
ATOM 3193 C CA . LEU A 1 390 ? 28.524 -4.169 -24.464 1.00 86.19 390 LEU A CA 1
ATOM 3194 C C . LEU A 1 390 ? 29.000 -3.454 -23.193 1.00 86.19 390 LEU A C 1
ATOM 3196 O O . LEU A 1 390 ? 28.708 -3.924 -22.094 1.00 86.19 390 LEU A O 1
ATOM 3200 N N . GLN A 1 391 ? 29.742 -2.354 -23.318 1.00 83.75 391 GLN A N 1
ATOM 3201 C CA . GLN A 1 391 ? 30.229 -1.600 -22.164 1.00 83.75 391 GLN A CA 1
ATOM 3202 C C . GLN A 1 391 ? 29.070 -0.992 -21.386 1.00 83.75 391 GLN A C 1
ATOM 3204 O O . GLN A 1 391 ? 28.978 -1.220 -20.183 1.00 83.75 391 GLN A O 1
ATOM 3209 N N . LEU A 1 392 ? 28.132 -0.342 -22.075 1.00 83.56 392 LEU A N 1
ATOM 3210 C CA . LEU A 1 392 ? 26.916 0.216 -21.492 1.00 83.56 392 LEU A CA 1
ATOM 3211 C C . LEU A 1 392 ? 26.148 -0.840 -20.683 1.00 83.56 392 LEU A C 1
ATOM 3213 O O . LEU A 1 392 ? 25.693 -0.577 -19.570 1.00 83.56 392 LEU A O 1
ATOM 3217 N N . SER A 1 393 ? 26.078 -2.076 -21.190 1.00 83.25 393 SER A N 1
ATOM 3218 C CA . SER A 1 393 ? 25.417 -3.181 -20.491 1.00 83.25 393 SER A CA 1
ATOM 3219 C C . SER A 1 393 ? 26.105 -3.611 -19.186 1.00 83.25 393 SER A C 1
ATOM 3221 O O . SER A 1 393 ? 25.424 -4.182 -18.335 1.00 83.25 393 SER A O 1
ATOM 3223 N N . LYS A 1 394 ? 27.402 -3.326 -19.010 1.00 88.56 394 LYS A N 1
ATOM 3224 C CA . LYS A 1 394 ? 28.214 -3.726 -17.846 1.00 88.56 394 LYS A CA 1
ATOM 3225 C C . LYS A 1 394 ? 28.414 -2.618 -16.816 1.00 88.56 394 LYS A C 1
ATOM 3227 O O . LYS A 1 394 ? 28.683 -2.930 -15.663 1.00 88.56 394 LYS A O 1
ATOM 3232 N N . ILE A 1 395 ? 28.242 -1.349 -17.200 1.00 89.44 395 ILE A N 1
ATOM 3233 C CA . ILE A 1 395 ? 28.502 -0.187 -16.329 1.00 89.44 395 ILE A CA 1
ATOM 3234 C C . ILE A 1 395 ? 27.810 -0.316 -14.965 1.00 89.44 395 ILE A C 1
ATOM 3236 O O . ILE A 1 395 ? 28.445 -0.101 -13.937 1.00 89.44 395 ILE A O 1
ATOM 3240 N N . VAL A 1 396 ? 26.523 -0.678 -14.940 1.00 88.94 396 VAL A N 1
ATOM 3241 C CA . VAL A 1 396 ? 25.768 -0.810 -13.680 1.00 88.94 396 VAL A CA 1
ATOM 3242 C C . VAL A 1 396 ? 26.343 -1.919 -12.800 1.00 88.94 396 VAL A C 1
ATOM 3244 O O . VAL A 1 396 ? 26.525 -1.713 -11.602 1.00 88.94 396 VAL A O 1
ATOM 3247 N N . ASP A 1 397 ? 26.669 -3.067 -13.392 1.00 89.12 397 ASP A N 1
ATOM 3248 C CA . ASP A 1 397 ? 27.184 -4.227 -12.664 1.00 89.12 397 ASP A CA 1
ATOM 3249 C C . ASP A 1 397 ? 28.576 -3.920 -12.074 1.00 89.12 397 ASP A C 1
ATOM 3251 O O . ASP A 1 397 ? 28.845 -4.238 -10.914 1.00 89.12 397 ASP A O 1
ATOM 3255 N N . ASP A 1 398 ? 29.427 -3.217 -12.829 1.00 88.25 398 ASP A N 1
ATOM 3256 C CA . ASP A 1 398 ? 30.750 -2.769 -12.380 1.00 88.25 398 ASP A CA 1
ATOM 3257 C C . ASP A 1 398 ? 30.645 -1.750 -11.230 1.00 88.25 398 ASP A C 1
ATOM 3259 O O . ASP A 1 398 ? 31.348 -1.862 -10.222 1.00 88.25 398 ASP A O 1
ATOM 3263 N N . VAL A 1 399 ? 29.742 -0.768 -11.348 1.00 90.75 399 VAL A N 1
ATOM 3264 C CA . VAL A 1 399 ? 29.502 0.249 -10.308 1.00 90.75 399 VAL A CA 1
ATOM 3265 C C . VAL A 1 399 ? 29.006 -0.397 -9.011 1.00 90.75 399 VAL A C 1
ATOM 3267 O O . VAL A 1 399 ? 29.513 -0.063 -7.935 1.00 90.75 399 VAL A O 1
ATOM 3270 N N . ILE A 1 400 ? 28.081 -1.359 -9.101 1.00 90.25 400 ILE A N 1
ATOM 3271 C CA . ILE A 1 400 ? 27.584 -2.127 -7.949 1.00 90.25 400 ILE A CA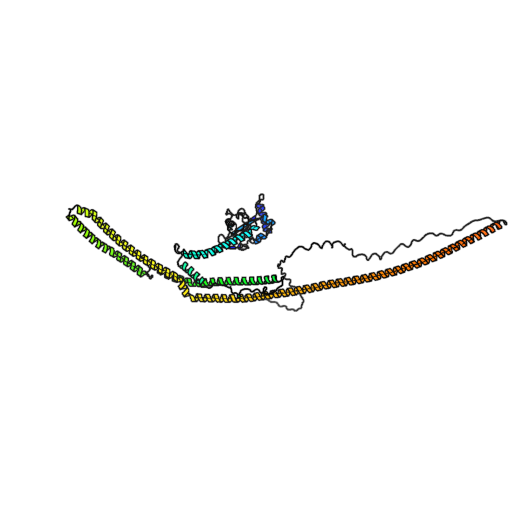 1
ATOM 3272 C C . ILE A 1 400 ? 28.709 -2.956 -7.328 1.00 90.25 400 ILE A C 1
ATOM 3274 O O . ILE A 1 400 ? 28.924 -2.878 -6.118 1.00 90.25 400 ILE A O 1
ATOM 3278 N N . SER A 1 401 ? 29.467 -3.697 -8.143 1.00 90.25 401 SER A N 1
ATOM 3279 C CA . SER A 1 401 ? 30.575 -4.536 -7.675 1.00 90.25 401 SER A CA 1
ATOM 3280 C C . SER A 1 401 ? 31.622 -3.724 -6.906 1.00 90.25 401 SER A C 1
ATOM 3282 O O . SER A 1 401 ? 32.070 -4.140 -5.835 1.00 90.25 401 SER A O 1
ATOM 3284 N N . ASN A 1 402 ? 31.968 -2.530 -7.394 1.00 90.19 402 ASN A N 1
ATOM 3285 C CA . ASN A 1 402 ? 32.933 -1.645 -6.736 1.00 90.19 402 ASN A CA 1
ATOM 3286 C C . ASN A 1 402 ? 32.455 -1.146 -5.362 1.00 90.19 402 ASN A C 1
ATOM 3288 O O . ASN A 1 402 ? 33.274 -0.883 -4.483 1.00 90.19 402 ASN A O 1
ATOM 3292 N N . HIS A 1 403 ? 31.141 -1.062 -5.149 1.00 89.50 403 HIS A N 1
ATOM 3293 C CA . HIS A 1 403 ? 30.539 -0.553 -3.914 1.00 89.50 403 HIS A CA 1
ATOM 3294 C C . HIS A 1 403 ? 29.849 -1.630 -3.077 1.00 89.50 403 HIS A C 1
ATOM 3296 O O . HIS A 1 403 ? 29.133 -1.317 -2.120 1.00 89.50 403 HIS A O 1
ATOM 3302 N N . GLN A 1 404 ? 30.106 -2.904 -3.374 1.00 90.00 404 GLN A N 1
ATOM 3303 C CA . GLN A 1 404 ? 29.460 -4.029 -2.710 1.00 90.00 404 GLN A CA 1
ATOM 3304 C C . GLN A 1 404 ? 29.626 -3.986 -1.183 1.00 90.00 404 GLN A C 1
ATOM 3306 O O . GLN A 1 404 ? 28.704 -4.338 -0.448 1.00 90.00 404 GLN A O 1
ATOM 3311 N N . GLN A 1 405 ? 30.772 -3.509 -0.682 1.00 90.44 405 GLN A N 1
ATOM 3312 C CA . GLN A 1 405 ? 31.017 -3.356 0.758 1.00 90.44 405 GLN A CA 1
ATOM 3313 C C . GLN A 1 405 ? 30.068 -2.344 1.418 1.00 90.44 405 GLN A C 1
ATOM 3315 O O . GLN A 1 405 ? 29.547 -2.610 2.501 1.00 90.44 405 GLN A O 1
ATOM 3320 N N . ILE A 1 406 ? 29.811 -1.204 0.768 1.00 89.19 406 ILE A N 1
ATOM 3321 C CA . ILE A 1 406 ? 28.904 -0.161 1.276 1.00 89.19 406 ILE A CA 1
ATOM 3322 C C . ILE A 1 406 ? 27.465 -0.676 1.271 1.00 89.19 406 ILE A C 1
ATOM 3324 O O . ILE A 1 406 ? 26.758 -0.517 2.268 1.00 89.19 406 ILE A O 1
ATOM 3328 N N . ILE A 1 407 ? 27.061 -1.339 0.183 1.00 88.69 407 ILE A N 1
ATOM 3329 C CA . ILE A 1 407 ? 25.735 -1.956 0.046 1.00 88.69 407 ILE A CA 1
ATOM 3330 C C . ILE A 1 407 ? 25.527 -3.002 1.147 1.00 88.69 407 ILE A C 1
ATOM 3332 O O . ILE A 1 407 ? 24.527 -2.961 1.859 1.00 88.69 407 ILE A O 1
ATOM 3336 N N . THR A 1 408 ? 26.506 -3.889 1.351 1.00 89.62 408 THR A N 1
ATOM 3337 C CA . THR A 1 408 ? 26.445 -4.951 2.369 1.00 89.62 408 THR A CA 1
ATOM 3338 C C . THR A 1 408 ? 26.368 -4.375 3.783 1.00 89.62 408 THR A C 1
ATOM 3340 O O . THR A 1 408 ? 25.565 -4.841 4.588 1.00 89.62 408 THR A O 1
ATOM 3343 N N . LYS A 1 409 ? 27.154 -3.333 4.090 1.00 91.25 409 LYS A N 1
ATOM 3344 C CA . LYS A 1 409 ? 27.113 -2.665 5.397 1.00 91.25 409 LYS A CA 1
ATOM 3345 C C . LYS A 1 409 ? 25.740 -2.050 5.673 1.00 91.25 409 LYS A C 1
ATOM 3347 O O . LYS A 1 409 ? 25.156 -2.315 6.713 1.00 91.25 409 LYS A O 1
ATOM 3352 N N . LYS A 1 410 ? 25.207 -1.273 4.728 1.00 88.69 410 LYS A N 1
ATOM 3353 C CA . LYS A 1 410 ? 23.888 -0.641 4.869 1.00 88.69 410 LYS A CA 1
ATOM 3354 C C . LYS A 1 410 ? 22.761 -1.674 4.972 1.00 88.69 410 LYS A C 1
ATOM 3356 O O . LYS A 1 410 ? 21.855 -1.500 5.779 1.00 88.69 410 LYS A O 1
ATOM 3361 N N . LYS A 1 411 ? 22.851 -2.783 4.230 1.00 90.25 411 LYS A N 1
ATOM 3362 C CA . LYS A 1 411 ? 21.934 -3.923 4.368 1.00 90.25 411 LYS A CA 1
ATOM 3363 C C . LYS A 1 411 ? 21.969 -4.516 5.783 1.00 90.25 411 LYS A C 1
ATOM 3365 O O . LYS A 1 411 ? 20.912 -4.732 6.365 1.00 90.25 411 LYS A O 1
ATOM 3370 N N . ALA A 1 412 ? 23.158 -4.722 6.350 1.00 89.56 412 ALA A N 1
ATOM 3371 C CA . ALA A 1 412 ? 23.301 -5.200 7.725 1.00 89.56 412 ALA A CA 1
ATOM 3372 C C . ALA A 1 412 ? 22.739 -4.200 8.754 1.00 89.56 412 ALA A C 1
ATOM 3374 O O . ALA A 1 412 ? 22.072 -4.611 9.700 1.00 89.56 412 ALA A O 1
ATOM 3375 N N . ASP A 1 413 ? 22.942 -2.895 8.546 1.00 89.38 413 ASP A N 1
ATOM 3376 C CA . ASP A 1 413 ? 22.368 -1.849 9.403 1.00 89.38 413 ASP A CA 1
ATOM 3377 C C . ASP A 1 413 ? 20.825 -1.877 9.367 1.00 89.38 413 ASP A C 1
ATOM 3379 O O . ASP A 1 413 ? 20.181 -1.794 10.415 1.00 89.38 413 ASP A O 1
ATOM 3383 N N . LEU A 1 414 ? 20.218 -2.038 8.182 1.00 89.38 414 LEU A N 1
ATOM 3384 C CA . LEU A 1 414 ? 18.764 -2.184 8.039 1.00 89.38 414 LEU A CA 1
ATOM 3385 C C . LEU A 1 414 ? 18.259 -3.443 8.752 1.00 89.38 414 LEU A C 1
ATOM 3387 O O . LEU A 1 414 ? 17.274 -3.369 9.485 1.00 89.38 414 LEU A O 1
ATOM 3391 N N . GLN A 1 415 ? 18.953 -4.570 8.589 1.00 89.19 415 GLN A N 1
ATOM 3392 C CA . GLN A 1 415 ? 18.601 -5.825 9.248 1.00 89.19 415 GLN A CA 1
ATOM 3393 C C . GLN A 1 415 ? 18.658 -5.699 10.780 1.00 89.19 415 GLN A C 1
ATOM 3395 O O . GLN A 1 415 ? 17.723 -6.108 11.461 1.00 89.19 415 GLN A O 1
ATOM 3400 N N . ALA A 1 416 ? 19.689 -5.052 11.329 1.00 90.62 416 ALA A N 1
ATOM 3401 C CA . ALA A 1 416 ? 19.793 -4.809 12.768 1.00 90.62 416 ALA A CA 1
ATOM 3402 C C . ALA A 1 416 ? 18.655 -3.916 13.300 1.00 90.62 416 ALA A C 1
ATOM 3404 O O . ALA A 1 416 ? 18.162 -4.114 14.412 1.00 90.62 416 ALA A O 1
ATOM 3405 N N . ILE A 1 417 ? 18.209 -2.930 12.512 1.00 89.25 417 ILE A N 1
ATOM 3406 C CA . ILE A 1 417 ? 17.045 -2.102 12.861 1.00 89.25 417 ILE A CA 1
ATOM 3407 C C . ILE A 1 417 ? 15.762 -2.939 12.824 1.00 89.25 417 ILE A C 1
ATOM 3409 O O . ILE A 1 417 ? 14.946 -2.808 13.735 1.00 89.25 417 ILE A O 1
ATOM 3413 N N . MET A 1 418 ? 15.596 -3.801 11.817 1.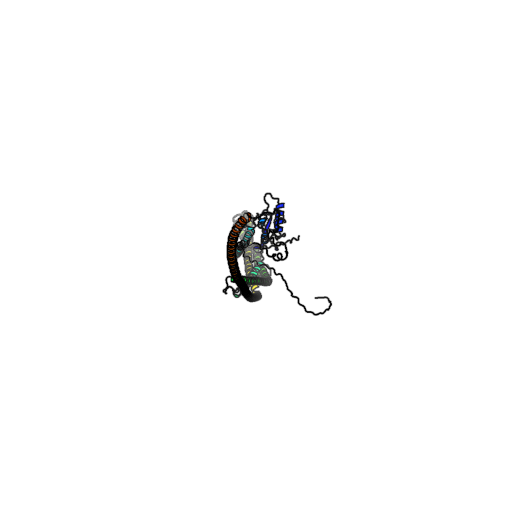00 88.81 418 MET A N 1
ATOM 3414 C CA . MET A 1 418 ? 14.452 -4.712 11.728 1.00 88.81 418 MET A CA 1
ATOM 3415 C C . MET A 1 418 ? 14.392 -5.643 12.940 1.00 88.81 418 MET A C 1
ATOM 3417 O O . MET A 1 418 ? 13.354 -5.698 13.587 1.00 88.81 418 MET A O 1
ATOM 3421 N N . GLU A 1 419 ? 15.504 -6.288 13.305 1.00 89.00 419 GLU A N 1
ATOM 3422 C CA . GLU A 1 419 ? 15.599 -7.170 14.481 1.00 89.00 419 GLU A CA 1
ATOM 3423 C C . GLU A 1 419 ? 15.289 -6.431 15.796 1.00 89.00 419 GLU A C 1
ATOM 3425 O O . GLU A 1 419 ? 14.646 -6.962 16.709 1.00 89.00 419 GLU A O 1
ATOM 3430 N N . LYS A 1 420 ? 15.709 -5.167 15.902 1.00 90.69 420 LYS A N 1
ATOM 3431 C CA . LYS A 1 420 ? 15.378 -4.318 17.050 1.00 90.69 420 LYS A CA 1
ATOM 3432 C C . LYS A 1 420 ? 13.885 -3.986 17.103 1.00 90.69 420 LYS A C 1
ATOM 3434 O O . LYS A 1 420 ? 13.287 -4.065 18.175 1.00 90.69 420 LYS A O 1
ATOM 3439 N N . ASP A 1 421 ? 13.287 -3.596 15.979 1.00 89.25 421 ASP A N 1
ATOM 3440 C CA . ASP A 1 421 ? 11.866 -3.246 15.915 1.00 89.25 421 ASP A CA 1
ATOM 3441 C C . ASP A 1 421 ? 10.965 -4.483 16.096 1.00 89.25 421 ASP A C 1
ATOM 3443 O O . ASP A 1 421 ? 9.935 -4.375 16.764 1.00 89.25 421 ASP A O 1
ATOM 3447 N N . THR A 1 422 ? 11.361 -5.669 15.613 1.00 88.56 422 THR A N 1
ATOM 3448 C CA . THR A 1 422 ? 10.658 -6.931 15.913 1.00 88.56 422 THR A CA 1
ATOM 3449 C C . THR A 1 422 ? 10.720 -7.259 17.400 1.00 88.56 422 THR A C 1
ATOM 3451 O O . THR A 1 422 ? 9.694 -7.591 17.986 1.00 88.56 422 THR A O 1
ATOM 3454 N N . THR A 1 423 ? 11.882 -7.099 18.041 1.00 89.00 423 THR A N 1
ATOM 3455 C CA . THR A 1 423 ? 12.026 -7.325 19.491 1.00 89.00 423 THR A CA 1
ATOM 3456 C C . THR A 1 423 ? 11.150 -6.363 20.298 1.00 89.00 423 THR A C 1
ATOM 3458 O O . THR A 1 423 ? 10.443 -6.791 21.206 1.00 89.00 423 THR A O 1
ATOM 3461 N N . ALA A 1 424 ? 11.122 -5.080 19.926 1.00 89.31 424 ALA A N 1
ATOM 3462 C CA . ALA A 1 424 ? 10.268 -4.084 20.575 1.00 89.31 424 ALA A CA 1
ATOM 3463 C C . ALA A 1 424 ? 8.767 -4.377 20.390 1.00 89.31 424 ALA A C 1
ATOM 3465 O O . ALA A 1 424 ? 7.970 -4.139 21.296 1.00 89.31 424 ALA A O 1
ATOM 3466 N N . LEU A 1 425 ? 8.360 -4.902 19.229 1.00 90.38 425 LEU A N 1
ATOM 3467 C CA . LEU A 1 425 ? 6.980 -5.340 19.011 1.00 90.38 425 LEU A CA 1
ATOM 3468 C C . LEU A 1 425 ? 6.638 -6.588 19.833 1.00 90.38 425 LEU A C 1
ATOM 3470 O O . LEU A 1 425 ? 5.531 -6.665 20.355 1.00 90.38 425 LEU A O 1
ATOM 3474 N N . LEU A 1 426 ? 7.563 -7.538 19.992 1.00 88.44 426 LEU A N 1
ATOM 3475 C CA . LEU A 1 426 ? 7.358 -8.703 20.861 1.00 88.44 426 LEU A CA 1
ATOM 3476 C C . LEU A 1 426 ? 7.178 -8.294 22.329 1.00 88.44 426 LEU A C 1
ATOM 3478 O O . LEU A 1 426 ? 6.277 -8.800 22.996 1.00 88.44 426 LEU A O 1
ATOM 3482 N N . GLU A 1 427 ? 7.989 -7.353 22.812 1.00 90.19 427 GLU A N 1
ATOM 3483 C CA . GLU A 1 427 ? 7.863 -6.792 24.161 1.00 90.19 427 GLU A CA 1
ATOM 3484 C C . GLU A 1 427 ? 6.514 -6.087 24.339 1.00 90.19 427 GLU A C 1
ATOM 3486 O O . GLU A 1 427 ? 5.749 -6.441 25.236 1.00 90.19 427 GLU A O 1
ATOM 3491 N N . LYS A 1 428 ? 6.150 -5.193 23.410 1.00 89.06 428 LYS A N 1
ATOM 3492 C CA . LYS A 1 428 ? 4.847 -4.518 23.423 1.00 89.06 428 LYS A CA 1
ATOM 3493 C C . LYS A 1 428 ? 3.679 -5.506 23.395 1.00 89.06 428 LYS A C 1
ATOM 3495 O O . LYS A 1 428 ? 2.704 -5.320 24.114 1.00 89.06 428 LYS A O 1
ATOM 3500 N N . ARG A 1 429 ? 3.772 -6.572 22.593 1.00 88.62 429 ARG A N 1
ATOM 3501 C CA . ARG A 1 429 ? 2.757 -7.632 22.561 1.00 88.62 429 ARG A CA 1
ATOM 3502 C C . ARG A 1 429 ? 2.586 -8.261 23.942 1.00 88.62 429 ARG A C 1
ATOM 3504 O O . ARG A 1 429 ? 1.454 -8.459 24.372 1.00 88.62 429 ARG A O 1
ATOM 3511 N N . SER A 1 430 ? 3.691 -8.592 24.613 1.00 88.31 430 SER A N 1
ATOM 3512 C CA . SER A 1 430 ? 3.657 -9.157 25.965 1.00 88.31 430 SER A CA 1
ATOM 3513 C C . SER A 1 430 ? 2.994 -8.194 26.949 1.00 88.31 430 SER A C 1
ATOM 3515 O O . SER A 1 430 ? 2.116 -8.605 27.700 1.00 88.31 430 SER A O 1
ATOM 3517 N N . GLU A 1 431 ? 3.351 -6.909 26.900 1.00 90.06 431 GLU A N 1
ATOM 3518 C CA . GLU A 1 431 ? 2.739 -5.880 27.748 1.00 90.06 431 GLU A CA 1
ATOM 3519 C C . GLU A 1 431 ? 1.234 -5.722 27.496 1.00 90.06 431 GLU A C 1
ATOM 3521 O O . GLU A 1 431 ? 0.457 -5.602 28.442 1.00 90.06 431 GLU A O 1
ATOM 3526 N N . ASP A 1 432 ? 0.808 -5.708 26.232 1.00 88.38 432 ASP A N 1
ATOM 3527 C CA . ASP A 1 432 ? -0.598 -5.559 25.851 1.00 88.38 432 ASP A CA 1
ATOM 3528 C C . ASP A 1 432 ? -1.422 -6.788 26.279 1.00 88.38 432 ASP A C 1
ATOM 3530 O O . ASP A 1 432 ? -2.545 -6.648 26.767 1.00 88.38 432 ASP A O 1
ATOM 3534 N N . VAL A 1 433 ? -0.837 -7.988 26.190 1.00 88.69 433 VAL A N 1
ATOM 3535 C CA . VAL A 1 433 ? -1.405 -9.233 26.733 1.00 88.69 433 VAL A CA 1
ATOM 3536 C C . VAL A 1 433 ? -1.556 -9.171 28.255 1.00 88.69 433 VAL A C 1
ATOM 3538 O O . VAL A 1 433 ? -2.607 -9.537 28.784 1.00 88.69 433 VAL A O 1
ATOM 3541 N N . ASP A 1 434 ? -0.536 -8.707 28.975 1.00 88.94 434 ASP A N 1
ATOM 3542 C CA . ASP A 1 434 ? -0.582 -8.625 30.437 1.00 88.94 434 ASP A CA 1
ATOM 3543 C C . ASP A 1 434 ? -1.581 -7.561 30.920 1.00 88.94 434 ASP A C 1
ATOM 3545 O O . ASP A 1 434 ? -2.307 -7.793 31.891 1.00 88.94 434 ASP A O 1
ATOM 3549 N N . LYS A 1 435 ? -1.703 -6.433 30.207 1.00 89.75 435 LYS A N 1
ATOM 3550 C CA . LYS A 1 435 ? -2.756 -5.432 30.451 1.00 89.75 435 LYS A CA 1
ATOM 3551 C C . LYS A 1 435 ? -4.148 -6.014 30.229 1.00 89.75 435 LYS A C 1
ATOM 3553 O O . LYS A 1 435 ? -5.002 -5.846 31.094 1.00 89.75 435 LYS A O 1
ATOM 3558 N N . LEU A 1 436 ? -4.361 -6.739 29.129 1.00 89.00 436 LEU A N 1
ATOM 3559 C CA . LEU A 1 436 ? -5.638 -7.399 28.845 1.00 89.00 436 LEU A CA 1
ATOM 3560 C C . LEU A 1 436 ? -6.011 -8.388 29.960 1.00 89.00 436 LEU A C 1
ATOM 3562 O O . LEU A 1 436 ? -7.133 -8.363 30.458 1.00 89.00 436 LEU A O 1
ATOM 3566 N N . ARG A 1 437 ? -5.058 -9.212 30.417 1.00 88.56 437 ARG A N 1
ATOM 3567 C CA . ARG A 1 437 ? -5.265 -10.122 31.559 1.00 88.56 437 ARG A CA 1
ATOM 3568 C C . ARG A 1 437 ? -5.646 -9.373 32.834 1.00 88.56 437 ARG A C 1
ATOM 3570 O O . ARG A 1 437 ? -6.528 -9.819 33.565 1.00 88.56 437 ARG A O 1
ATOM 3577 N N . HIS A 1 438 ? -4.995 -8.244 33.106 1.00 90.38 438 HIS A N 1
ATOM 3578 C CA . HIS A 1 438 ? -5.300 -7.421 34.271 1.00 90.38 438 HIS A CA 1
ATOM 3579 C C . HIS A 1 438 ? -6.702 -6.797 34.193 1.00 90.38 438 HIS A C 1
ATOM 3581 O O . HIS A 1 438 ? -7.432 -6.819 35.182 1.00 90.38 438 HIS A O 1
ATOM 3587 N N . GLU A 1 439 ? -7.101 -6.283 33.028 1.00 88.81 439 GLU A N 1
ATOM 3588 C CA . GLU A 1 439 ? -8.437 -5.718 32.807 1.00 88.81 439 GLU A CA 1
ATOM 3589 C C . GLU A 1 439 ? -9.542 -6.771 32.923 1.00 88.81 439 GLU A C 1
ATOM 3591 O O . GLU A 1 439 ? -10.549 -6.515 33.583 1.00 88.81 439 GLU A O 1
ATOM 3596 N N . ILE A 1 440 ? -9.335 -7.968 32.362 1.00 88.75 440 ILE A N 1
ATOM 3597 C CA . ILE A 1 440 ? -10.261 -9.098 32.529 1.00 88.75 440 ILE A CA 1
ATOM 3598 C C . ILE A 1 440 ? -10.395 -9.440 34.015 1.00 88.75 440 ILE A C 1
ATOM 3600 O O . ILE A 1 440 ? -11.506 -9.444 34.540 1.00 88.75 440 ILE A O 1
ATOM 3604 N N . SER A 1 441 ? -9.276 -9.619 34.725 1.00 87.94 441 SER A N 1
ATOM 3605 C CA . SER A 1 441 ? -9.295 -9.948 36.155 1.00 87.94 441 SER A CA 1
ATOM 3606 C C . SER A 1 441 ? -9.975 -8.865 37.004 1.00 87.94 441 SER A C 1
ATOM 3608 O O . SER A 1 441 ? -10.699 -9.171 37.953 1.00 87.94 441 SER A O 1
ATOM 3610 N N . LYS A 1 442 ? -9.799 -7.586 36.654 1.00 91.31 442 LYS A N 1
ATOM 3611 C CA . LYS A 1 442 ? -10.489 -6.477 37.321 1.00 91.31 442 LYS A CA 1
ATOM 3612 C C . LYS A 1 442 ? -12.002 -6.530 37.084 1.00 91.31 442 LYS A C 1
ATOM 3614 O O . LYS A 1 442 ? -12.762 -6.375 38.037 1.00 91.31 442 LYS A O 1
ATOM 3619 N N . LEU A 1 443 ? -12.441 -6.779 35.849 1.00 88.25 443 LEU A N 1
ATOM 3620 C CA . LEU A 1 443 ? -13.863 -6.923 35.520 1.00 88.25 443 LEU A CA 1
ATOM 3621 C C . LEU A 1 443 ? -14.496 -8.123 36.232 1.00 88.25 443 LEU A C 1
ATOM 3623 O O . LEU A 1 443 ? -15.623 -8.022 36.708 1.00 88.25 443 LEU A O 1
ATOM 3627 N N . GLU A 1 444 ? -13.772 -9.236 36.355 1.00 86.06 444 GLU A N 1
ATOM 3628 C CA . GLU A 1 444 ? -14.210 -10.394 37.143 1.00 86.06 444 GLU A CA 1
ATOM 3629 C C . GLU A 1 444 ? -14.398 -10.029 38.622 1.00 86.06 444 GLU A C 1
ATOM 3631 O O . GLU A 1 444 ? -15.428 -10.348 39.214 1.00 86.06 444 GLU A O 1
ATOM 3636 N N . GLN A 1 445 ? -13.445 -9.308 39.224 1.00 89.19 445 GLN A N 1
ATOM 3637 C CA . GLN A 1 445 ? -13.571 -8.842 40.609 1.00 89.19 445 GLN A CA 1
ATOM 3638 C C . GLN A 1 445 ? -14.761 -7.894 40.797 1.00 89.19 445 GLN A C 1
ATOM 3640 O O . GLN A 1 445 ? -15.488 -8.010 41.785 1.00 89.19 445 GLN A O 1
ATOM 3645 N N . GLU A 1 446 ? -14.984 -6.975 39.855 1.00 87.25 446 GLU A N 1
ATOM 3646 C CA . GLU A 1 446 ? -16.132 -6.065 39.874 1.00 87.25 446 GLU A CA 1
ATOM 3647 C C . GLU A 1 446 ? -17.462 -6.819 39.731 1.00 87.25 446 GLU A C 1
ATOM 3649 O O . GLU A 1 446 ? -18.417 -6.503 40.442 1.00 87.25 446 GLU A O 1
ATOM 3654 N N . LEU A 1 447 ? -17.527 -7.846 38.877 1.00 85.88 447 LEU A N 1
ATOM 3655 C CA . LEU A 1 447 ? -18.696 -8.720 38.744 1.00 85.88 447 LEU A CA 1
ATOM 3656 C C . LEU A 1 447 ? -18.993 -9.466 40.049 1.00 85.88 447 LEU A C 1
ATOM 3658 O O . LEU A 1 447 ? -20.117 -9.386 40.544 1.00 85.88 447 LEU A O 1
ATOM 3662 N N . ILE A 1 448 ? -17.985 -10.104 40.652 1.00 85.69 448 ILE A N 1
ATOM 3663 C CA . ILE A 1 448 ? -18.123 -10.821 41.932 1.00 85.69 448 ILE A CA 1
ATOM 3664 C C . ILE A 1 448 ? -18.584 -9.865 43.042 1.00 85.69 448 ILE A C 1
ATOM 3666 O O . ILE A 1 448 ? -19.468 -10.193 43.837 1.00 85.69 448 ILE A O 1
ATOM 3670 N N . GLN A 1 449 ? -18.013 -8.661 43.106 1.00 89.44 449 GLN A N 1
ATOM 3671 C CA . GLN A 1 449 ? -18.383 -7.667 44.112 1.00 89.44 449 GLN A CA 1
ATOM 3672 C C . GLN A 1 449 ? -19.808 -7.128 43.893 1.00 89.44 449 GLN A C 1
ATOM 3674 O O . GLN A 1 449 ? -20.554 -6.934 44.858 1.00 89.44 449 GLN A O 1
ATOM 3679 N N . ASN A 1 450 ? -20.219 -6.914 42.643 1.00 86.50 450 ASN A N 1
ATOM 3680 C CA . ASN A 1 450 ? -21.584 -6.511 42.309 1.00 86.50 450 ASN A CA 1
ATOM 3681 C C . ASN A 1 450 ? -22.599 -7.606 42.651 1.00 86.50 450 ASN A C 1
ATOM 3683 O O . ASN A 1 450 ? -23.635 -7.306 43.240 1.00 86.50 450 ASN A O 1
ATOM 3687 N N . GLU A 1 451 ? -22.294 -8.870 42.362 1.00 84.81 451 GLU A N 1
ATOM 3688 C CA . GLU A 1 451 ? -23.147 -9.998 42.740 1.00 84.81 451 GLU A CA 1
ATOM 3689 C C . GLU A 1 451 ? -23.274 -10.112 44.265 1.00 84.81 451 GLU A C 1
ATOM 3691 O O . GLU A 1 451 ? -24.380 -10.225 44.798 1.00 84.81 451 GLU A O 1
ATOM 3696 N N . LYS A 1 452 ? -22.160 -9.978 44.993 1.00 89.19 452 LYS A N 1
ATOM 3697 C CA . LYS A 1 452 ? -22.164 -9.979 46.459 1.00 89.19 452 LYS A CA 1
ATOM 3698 C C . LYS A 1 452 ? -23.020 -8.847 47.032 1.00 89.19 452 LYS A C 1
ATOM 3700 O O . LYS A 1 452 ? -23.871 -9.098 47.881 1.00 89.19 452 LYS A O 1
ATOM 3705 N N . THR A 1 453 ? -22.840 -7.615 46.555 1.00 88.25 453 THR A N 1
ATOM 3706 C CA . THR A 1 453 ? -23.633 -6.464 47.026 1.00 88.25 453 THR A CA 1
ATOM 3707 C C . THR A 1 453 ? -25.108 -6.568 46.638 1.00 88.25 453 THR A C 1
ATOM 3709 O O . THR A 1 453 ? -25.974 -6.115 47.388 1.00 88.25 453 THR A O 1
ATOM 3712 N N . PHE A 1 454 ? -25.421 -7.179 45.493 1.00 89.44 454 PHE A N 1
ATOM 3713 C CA . PHE A 1 454 ? -26.793 -7.481 45.103 1.00 89.44 454 PHE A CA 1
ATOM 3714 C C . PHE A 1 454 ? -27.433 -8.500 46.050 1.00 89.44 454 PHE A C 1
ATOM 3716 O O . PHE A 1 454 ? -28.521 -8.236 46.561 1.00 89.44 454 PHE A O 1
ATOM 3723 N N . ASN A 1 455 ? -26.745 -9.605 46.345 1.00 88.62 455 ASN A N 1
ATOM 3724 C CA . ASN A 1 455 ? -27.223 -10.627 47.276 1.00 88.62 455 ASN A CA 1
ATOM 3725 C C . ASN A 1 455 ? -27.411 -10.059 48.692 1.00 88.62 455 ASN A C 1
ATOM 3727 O O . ASN A 1 455 ? -28.458 -10.268 49.294 1.00 88.62 455 ASN A O 1
ATOM 3731 N N . GLU A 1 456 ? -26.478 -9.238 49.187 1.00 89.56 456 GLU A N 1
ATOM 3732 C CA . GLU A 1 456 ? -26.619 -8.547 50.480 1.00 89.56 456 GLU A CA 1
ATOM 3733 C C . GLU A 1 456 ? -27.852 -7.620 50.519 1.00 89.56 456 GLU A C 1
ATOM 3735 O O . GLU A 1 456 ? -28.586 -7.583 51.510 1.00 89.56 456 GLU A O 1
ATOM 3740 N N . ARG A 1 457 ? -28.120 -6.877 49.434 1.00 88.06 457 ARG A N 1
ATOM 3741 C CA . ARG A 1 457 ? -29.320 -6.025 49.316 1.00 88.06 457 ARG A CA 1
ATOM 3742 C C . ARG A 1 457 ? -30.602 -6.846 49.241 1.00 88.06 457 ARG A C 1
ATOM 3744 O O . ARG A 1 457 ? -31.609 -6.437 49.819 1.00 88.06 457 ARG A O 1
ATOM 3751 N N . LEU A 1 458 ? -30.575 -7.967 48.524 1.00 89.69 458 LEU A N 1
ATOM 3752 C CA . LEU A 1 458 ? -31.704 -8.880 48.412 1.00 89.69 458 LEU A CA 1
ATOM 3753 C C . LEU A 1 458 ? -32.033 -9.489 49.777 1.00 89.69 458 LEU A C 1
ATOM 3755 O O . LEU A 1 458 ? -33.183 -9.411 50.199 1.00 89.69 458 LEU A O 1
ATOM 3759 N N . ASP A 1 459 ? -31.032 -9.993 50.497 1.00 89.38 459 ASP A N 1
ATOM 3760 C CA . ASP A 1 459 ? -31.195 -10.548 51.842 1.00 89.38 459 ASP A CA 1
ATOM 3761 C C . ASP A 1 459 ? -31.741 -9.505 52.822 1.00 89.38 459 ASP A C 1
ATOM 3763 O O . ASP A 1 459 ? -32.665 -9.788 53.584 1.00 89.38 459 ASP A O 1
ATOM 3767 N N . LEU A 1 460 ? -31.239 -8.265 52.779 1.00 90.31 460 LEU A N 1
ATOM 3768 C CA . LEU A 1 460 ? -31.780 -7.160 53.579 1.00 90.31 460 LEU A CA 1
ATOM 3769 C C . LEU A 1 460 ? -33.249 -6.869 53.251 1.00 90.31 460 LEU A C 1
ATOM 3771 O O . LEU A 1 460 ? -34.058 -6.707 54.164 1.00 90.31 460 LEU A O 1
ATOM 3775 N N . ALA A 1 461 ? -33.606 -6.815 51.967 1.00 86.94 461 ALA A N 1
ATOM 3776 C CA . ALA A 1 461 ? -34.978 -6.565 51.536 1.00 86.94 461 ALA A CA 1
ATOM 3777 C C . ALA A 1 461 ? -35.923 -7.716 51.920 1.00 86.94 461 ALA A C 1
ATOM 3779 O O . ALA A 1 461 ? -37.047 -7.470 52.366 1.00 86.94 461 ALA A O 1
ATOM 3780 N N . VAL A 1 462 ? -35.469 -8.966 51.790 1.00 90.25 462 VAL A N 1
ATOM 3781 C CA . VAL A 1 462 ? -36.208 -10.159 52.222 1.00 90.25 462 VAL A CA 1
ATOM 3782 C C . VAL A 1 462 ? -36.404 -10.132 53.736 1.00 90.25 462 VAL A C 1
ATOM 3784 O O . VAL A 1 462 ? -37.539 -10.247 54.191 1.00 90.25 462 VAL A O 1
ATOM 3787 N N . ASN A 1 463 ? -35.354 -9.879 54.520 1.00 89.94 463 ASN A N 1
ATOM 3788 C CA . ASN A 1 463 ? -35.442 -9.790 55.980 1.00 89.94 463 ASN A CA 1
ATOM 3789 C C . ASN A 1 463 ? -36.365 -8.657 56.451 1.00 89.94 463 ASN A C 1
ATOM 3791 O O . ASN A 1 463 ? -37.150 -8.855 57.378 1.00 89.94 463 ASN A O 1
ATOM 3795 N N . GLN A 1 464 ? -36.332 -7.489 55.800 1.00 89.19 464 GLN A N 1
ATOM 3796 C CA . GLN A 1 464 ? -37.281 -6.404 56.078 1.00 89.19 464 GLN A CA 1
ATOM 3797 C C . GLN A 1 464 ? -38.720 -6.836 55.803 1.00 89.19 464 GLN A C 1
ATOM 3799 O O . GLN A 1 464 ? -39.593 -6.614 56.636 1.00 89.19 464 GLN A O 1
ATOM 3804 N N . LYS A 1 465 ? -38.973 -7.502 54.670 1.00 88.81 465 LYS A N 1
ATOM 3805 C CA . LYS A 1 465 ? -40.310 -8.014 54.351 1.00 88.81 465 LYS A CA 1
ATOM 3806 C C . LYS A 1 465 ? -40.782 -9.071 55.340 1.00 88.81 465 LYS A C 1
ATOM 3808 O O . LYS A 1 465 ? -41.947 -9.035 55.721 1.00 88.81 465 LYS A O 1
ATOM 3813 N N . VAL A 1 466 ? -39.912 -9.990 55.750 1.00 90.38 466 VAL A N 1
ATOM 3814 C CA . VAL A 1 466 ? -40.233 -11.006 56.762 1.00 90.38 466 VAL A CA 1
ATOM 3815 C C . VAL A 1 466 ? -40.579 -10.334 58.092 1.00 90.38 466 VAL A C 1
ATOM 3817 O O . VAL A 1 466 ? -41.645 -10.604 58.633 1.00 90.38 466 VAL A O 1
ATOM 3820 N N . SER A 1 467 ? -39.761 -9.383 58.552 1.00 90.38 467 SER A N 1
ATOM 3821 C CA . SER A 1 467 ? -40.017 -8.607 59.774 1.00 90.38 467 SER A CA 1
ATOM 3822 C C . SER A 1 467 ? -41.329 -7.810 59.712 1.00 90.38 467 SER A C 1
ATOM 3824 O O . SER A 1 467 ? -42.117 -7.830 60.658 1.00 90.38 467 SER A O 1
ATOM 3826 N N . ASP A 1 468 ? -41.634 -7.173 58.575 1.00 88.75 468 ASP A N 1
ATOM 3827 C CA . ASP A 1 468 ? -42.912 -6.483 58.357 1.00 88.75 468 ASP A CA 1
ATOM 3828 C C . ASP A 1 468 ? -44.106 -7.449 58.458 1.00 88.75 468 ASP A C 1
ATOM 3830 O O . ASP A 1 468 ? -45.149 -7.100 59.022 1.00 88.75 468 ASP A O 1
ATOM 3834 N N . TYR A 1 469 ? -43.975 -8.662 57.906 1.00 87.06 469 TYR A N 1
ATOM 3835 C CA . TYR A 1 469 ? -45.008 -9.694 58.007 1.00 87.06 469 TYR A CA 1
ATOM 3836 C C . TYR A 1 469 ? -45.176 -10.195 59.442 1.00 87.06 469 TYR A C 1
ATOM 3838 O O . TYR A 1 469 ? -46.313 -10.291 59.899 1.00 87.06 469 TYR A O 1
ATOM 3846 N N . GLU A 1 470 ? -44.087 -10.455 60.165 1.00 89.06 470 GLU A N 1
ATOM 3847 C CA . GLU A 1 470 ? -44.118 -10.866 61.575 1.00 89.06 470 GLU A CA 1
ATOM 3848 C C . GLU A 1 470 ? -44.754 -9.792 62.467 1.00 89.06 470 GLU A C 1
ATOM 3850 O O . GLU A 1 470 ? -45.608 -10.093 63.303 1.00 89.06 470 GLU A O 1
ATOM 3855 N N . LEU A 1 471 ? -44.410 -8.516 62.256 1.00 90.75 471 LEU A N 1
ATOM 3856 C CA . LEU A 1 471 ? -45.022 -7.400 62.975 1.00 90.75 471 LEU A CA 1
ATOM 3857 C C . LEU A 1 471 ? -46.526 -7.315 62.696 1.00 90.75 471 LEU A C 1
ATOM 3859 O O . LEU A 1 471 ? -47.317 -7.100 63.615 1.00 90.75 471 LEU A O 1
ATOM 3863 N N . LYS A 1 472 ? -46.931 -7.486 61.435 1.00 90.62 472 LYS A N 1
ATOM 3864 C CA . LYS A 1 472 ? -48.344 -7.480 61.046 1.00 90.62 472 LYS A CA 1
ATOM 3865 C C . LYS A 1 472 ? -49.109 -8.662 61.647 1.00 90.62 472 LYS A C 1
ATOM 3867 O O . LYS A 1 472 ? -50.249 -8.480 62.069 1.00 90.62 472 LYS A O 1
ATOM 3872 N N . ASP A 1 473 ? -48.499 -9.841 61.702 1.00 88.19 473 ASP A N 1
ATOM 3873 C CA . ASP A 1 473 ? -49.093 -11.035 62.309 1.00 88.19 473 ASP A CA 1
ATOM 3874 C C . ASP A 1 473 ? -49.260 -10.869 63.828 1.00 88.19 473 ASP A C 1
ATOM 3876 O O . ASP A 1 473 ? -50.322 -11.159 64.383 1.00 88.19 473 ASP A O 1
ATOM 3880 N N . SER A 1 474 ? -48.263 -10.277 64.492 1.00 88.94 474 SER A N 1
ATOM 3881 C CA . SER A 1 474 ? -48.339 -9.890 65.905 1.00 88.94 474 SER A CA 1
ATOM 3882 C C . SER A 1 474 ? -49.469 -8.882 66.163 1.00 88.94 474 SER A C 1
ATOM 3884 O O . SER A 1 474 ? -50.324 -9.110 67.018 1.00 88.94 474 SER A O 1
ATOM 3886 N N . GLN A 1 475 ? -49.572 -7.825 65.345 1.00 90.12 475 GLN A N 1
ATOM 3887 C CA . GLN A 1 475 ? -50.664 -6.844 65.434 1.00 90.12 475 GLN A CA 1
ATOM 3888 C C . GLN A 1 475 ? -52.046 -7.476 65.224 1.00 90.12 475 GLN A C 1
ATOM 3890 O O . GLN A 1 475 ? -52.985 -7.162 65.955 1.00 90.12 475 GLN A O 1
ATOM 3895 N N . MET A 1 476 ? -52.183 -8.379 64.247 1.00 88.69 476 MET A N 1
ATOM 3896 C CA . MET A 1 476 ? -53.429 -9.120 64.036 1.00 88.69 476 MET A CA 1
ATOM 3897 C C . MET A 1 476 ? -53.759 -10.019 65.228 1.00 88.69 476 MET A C 1
ATOM 3899 O O . MET A 1 476 ? -54.922 -10.120 65.616 1.00 88.69 476 MET A O 1
ATOM 3903 N N . THR A 1 477 ? -52.758 -10.658 65.827 1.00 91.62 477 THR A N 1
ATOM 3904 C CA . THR A 1 477 ? -52.939 -11.514 67.005 1.00 91.62 477 THR A CA 1
ATOM 3905 C C . THR A 1 477 ? -53.422 -10.706 68.211 1.00 91.62 477 THR A C 1
ATOM 3907 O O . THR A 1 477 ? -54.379 -11.116 68.875 1.00 91.62 477 THR A O 1
ATOM 3910 N N . ASP A 1 478 ? -52.840 -9.530 68.447 1.00 89.50 478 ASP A N 1
ATOM 3911 C CA . ASP A 1 478 ? -53.275 -8.596 69.490 1.00 89.50 478 ASP A CA 1
ATOM 3912 C C . ASP A 1 478 ? -54.708 -8.096 69.252 1.00 89.50 478 ASP A C 1
ATOM 3914 O O . ASP A 1 478 ? -55.521 -8.058 70.181 1.00 89.50 478 ASP A O 1
ATOM 3918 N N . GLU A 1 479 ? -55.063 -7.765 68.006 1.00 90.69 479 GLU A N 1
ATOM 3919 C CA . GLU A 1 479 ? -56.422 -7.350 67.643 1.00 90.69 479 GLU A CA 1
ATOM 3920 C C . GLU A 1 479 ? -57.435 -8.487 67.849 1.00 90.69 479 GLU A C 1
ATOM 3922 O O . GLU A 1 479 ? -58.506 -8.273 68.423 1.00 90.69 479 GLU A O 1
ATOM 3927 N N . ILE A 1 480 ? -57.085 -9.720 67.466 1.00 89.31 480 ILE A N 1
ATOM 3928 C CA . ILE A 1 480 ? -57.902 -10.913 67.729 1.00 89.31 480 ILE A CA 1
ATOM 3929 C C . ILE A 1 480 ? -58.092 -11.110 69.236 1.00 89.31 480 ILE A C 1
ATOM 3931 O O . ILE A 1 480 ? -59.205 -11.410 69.680 1.00 89.31 480 ILE A O 1
ATOM 3935 N N . HIS A 1 481 ? -57.035 -10.951 70.035 1.00 90.62 481 HIS A N 1
ATOM 3936 C CA . HIS A 1 481 ? -57.126 -11.064 71.487 1.00 90.62 481 HIS A CA 1
ATOM 3937 C C . HIS A 1 481 ? -58.048 -9.984 72.069 1.00 90.62 481 HIS A C 1
ATOM 3939 O O . HIS A 1 481 ? -58.943 -10.293 72.859 1.00 90.62 481 HIS A O 1
ATOM 3945 N N . TRP A 1 482 ? -57.886 -8.731 71.644 1.00 90.62 482 TRP A N 1
ATOM 3946 C CA . TRP A 1 482 ? -58.749 -7.626 72.058 1.00 90.62 482 TRP A CA 1
ATOM 3947 C C . TRP A 1 482 ? -60.222 -7.880 71.703 1.00 90.62 482 TRP A C 1
ATOM 3949 O O . TRP A 1 482 ? -61.089 -7.771 72.572 1.00 90.62 482 TRP A O 1
ATOM 3959 N N . LEU A 1 483 ? -60.507 -8.318 70.471 1.00 90.44 483 LEU A N 1
ATOM 3960 C CA . LEU A 1 483 ? -61.860 -8.672 70.029 1.00 90.44 483 LEU A CA 1
ATOM 3961 C C . LEU A 1 483 ? -62.468 -9.806 70.867 1.00 90.44 483 LEU A C 1
ATOM 3963 O O . LEU A 1 483 ? -63.659 -9.769 71.177 1.00 90.44 483 LEU A O 1
ATOM 3967 N N . ARG A 1 484 ? -61.670 -10.805 71.271 1.00 90.62 484 ARG A N 1
ATOM 3968 C CA . ARG A 1 484 ? -62.132 -11.876 72.174 1.00 90.62 484 ARG A CA 1
ATOM 3969 C C . ARG A 1 484 ? -62.512 -11.338 73.550 1.00 90.62 484 ARG A C 1
ATOM 3971 O O . ARG A 1 484 ? -63.569 -11.706 74.060 1.00 90.62 484 ARG A O 1
ATOM 3978 N N . VAL A 1 485 ? -61.684 -10.468 74.130 1.00 92.25 485 VAL A N 1
ATOM 3979 C CA . VAL A 1 485 ? -61.957 -9.848 75.436 1.00 92.25 485 VAL A CA 1
ATOM 3980 C C . VAL A 1 485 ? -63.229 -9.000 75.380 1.00 92.25 485 VAL A C 1
ATOM 3982 O O . VAL A 1 485 ? -64.084 -9.122 76.259 1.00 92.25 485 VAL A O 1
ATOM 3985 N N . GLU A 1 486 ? -63.403 -8.188 74.336 1.00 89.81 486 GLU A N 1
ATOM 3986 C CA . GLU A 1 486 ? -64.596 -7.347 74.188 1.00 89.81 486 GLU A CA 1
ATOM 3987 C C . GLU A 1 486 ? -65.865 -8.194 73.996 1.00 89.81 486 GLU A C 1
ATOM 3989 O O . GLU A 1 486 ? -66.911 -7.901 74.576 1.00 89.81 486 GLU A O 1
ATOM 3994 N N . LEU A 1 487 ? -65.769 -9.308 73.263 1.00 89.19 487 LEU A N 1
ATOM 3995 C CA . LEU A 1 487 ? -66.868 -10.261 73.107 1.00 89.19 487 LEU A CA 1
ATOM 3996 C C . LEU A 1 487 ? -67.246 -10.924 74.440 1.00 89.19 487 LEU A C 1
ATOM 3998 O O . LEU A 1 487 ? -68.435 -11.064 74.738 1.00 89.19 487 LEU A O 1
ATOM 4002 N N . GLU A 1 488 ? -66.274 -11.321 75.265 1.00 89.06 488 GLU A N 1
ATOM 4003 C CA . GLU A 1 488 ? -66.554 -11.844 76.608 1.00 89.06 488 GLU A CA 1
ATOM 4004 C C . GLU A 1 488 ? -67.204 -10.801 77.516 1.00 89.06 488 GLU A C 1
ATOM 4006 O O . GLU A 1 488 ? -68.163 -11.113 78.226 1.00 89.06 488 GLU A O 1
ATOM 4011 N N . LYS A 1 489 ? -66.718 -9.560 77.479 1.00 92.00 489 LYS A N 1
ATOM 4012 C CA . LYS A 1 489 ? -67.293 -8.453 78.241 1.00 92.00 489 LYS A CA 1
ATOM 4013 C C . LYS A 1 489 ? -68.743 -8.199 77.834 1.00 92.00 489 LYS A C 1
ATOM 4015 O O . LYS A 1 489 ? -69.613 -8.164 78.702 1.00 92.00 489 LYS A O 1
ATOM 4020 N N . ALA A 1 490 ? -69.019 -8.125 76.532 1.00 86.69 490 ALA A N 1
ATOM 4021 C CA . ALA A 1 490 ? -70.372 -7.975 76.009 1.00 86.69 490 ALA A CA 1
ATOM 4022 C C . ALA A 1 490 ? -71.281 -9.146 76.421 1.00 86.69 490 ALA A C 1
ATOM 4024 O O . ALA A 1 490 ? -72.439 -8.931 76.775 1.00 86.69 490 ALA A O 1
ATOM 4025 N N . LYS A 1 491 ? -70.767 -10.386 76.437 1.00 90.25 491 LYS A N 1
ATOM 4026 C CA . LYS A 1 491 ? -71.511 -11.549 76.951 1.00 90.25 491 LYS A CA 1
ATOM 4027 C C . LYS A 1 491 ? -71.871 -11.396 78.427 1.00 90.25 491 LYS A C 1
ATOM 4029 O O . LYS A 1 491 ? -73.026 -11.633 78.769 1.00 90.25 491 LYS A O 1
ATOM 4034 N N . ARG A 1 492 ? -70.925 -10.998 79.286 1.00 88.12 492 ARG A N 1
ATOM 4035 C CA . ARG A 1 492 ? -71.182 -10.778 80.723 1.00 88.12 492 ARG A CA 1
ATOM 4036 C C . ARG A 1 492 ? -72.219 -9.682 80.941 1.00 88.12 492 ARG A C 1
ATOM 4038 O O . ARG A 1 492 ? -73.199 -9.913 81.631 1.00 88.12 492 ARG A O 1
ATOM 4045 N N . GLU A 1 493 ? -72.070 -8.551 80.258 1.00 89.12 493 GLU A N 1
ATOM 4046 C CA . GLU A 1 493 ? -73.016 -7.438 80.363 1.00 89.12 493 GLU A CA 1
ATOM 4047 C C . GLU A 1 493 ? -74.433 -7.841 79.912 1.00 89.12 493 GLU A C 1
ATOM 4049 O O . GLU A 1 493 ? -75.431 -7.387 80.467 1.00 89.12 493 GLU A O 1
ATOM 4054 N N . ASN A 1 494 ? -74.541 -8.726 78.918 1.00 87.38 494 ASN A N 1
ATOM 4055 C CA . ASN A 1 494 ? -75.823 -9.261 78.463 1.00 87.38 494 ASN A CA 1
ATOM 4056 C C . ASN A 1 494 ? -76.431 -10.248 79.479 1.00 87.38 494 ASN A C 1
ATOM 4058 O O . ASN A 1 494 ? -77.640 -10.240 79.703 1.00 87.38 494 ASN A O 1
ATOM 4062 N N . VAL A 1 495 ? -75.605 -11.066 80.140 1.00 88.50 495 VAL A N 1
ATOM 4063 C CA . VAL A 1 495 ? -76.043 -11.915 81.263 1.00 88.50 495 VAL A CA 1
ATOM 4064 C C . VAL A 1 495 ? -76.557 -11.055 82.419 1.00 88.50 495 VAL A C 1
ATOM 4066 O O . VAL A 1 495 ? -77.668 -11.296 82.887 1.00 88.50 495 VAL A O 1
ATOM 4069 N N . ASP A 1 496 ? -75.821 -10.013 82.809 1.00 85.62 496 ASP A N 1
ATOM 4070 C CA . ASP A 1 496 ? -76.216 -9.096 83.885 1.00 85.62 496 ASP A CA 1
ATOM 4071 C C . ASP A 1 496 ? -77.531 -8.372 83.557 1.00 85.62 496 ASP A C 1
ATOM 4073 O O . ASP A 1 496 ? -78.432 -8.289 84.393 1.00 85.62 496 ASP A O 1
ATOM 4077 N N . LYS A 1 497 ? -77.689 -7.898 82.311 1.00 86.81 497 LYS A N 1
ATOM 4078 C CA . LYS A 1 497 ? -78.943 -7.290 81.834 1.00 86.81 497 LYS A CA 1
ATOM 4079 C C . LYS A 1 497 ? -80.107 -8.276 81.871 1.00 86.81 497 LYS A C 1
ATOM 4081 O O . LYS A 1 497 ? -81.192 -7.900 82.306 1.00 86.81 497 LYS A O 1
ATOM 4086 N N . ASN A 1 498 ? -79.901 -9.524 81.456 1.00 86.38 498 ASN A N 1
ATOM 4087 C CA . ASN A 1 498 ? -80.944 -10.550 81.511 1.00 86.38 498 ASN A CA 1
ATOM 4088 C C . ASN A 1 498 ? -81.352 -10.884 82.951 1.00 86.38 498 ASN A C 1
ATOM 4090 O O . ASN A 1 498 ? -82.537 -11.079 83.217 1.00 86.38 498 ASN A O 1
ATOM 4094 N N . GLU A 1 499 ? -80.407 -10.906 83.888 1.00 83.94 499 GLU A N 1
ATOM 4095 C CA . GLU A 1 499 ? -80.712 -11.126 85.302 1.00 83.94 499 GLU A CA 1
ATOM 4096 C C . GLU A 1 499 ? -81.465 -9.932 85.912 1.00 83.94 499 GLU A C 1
ATOM 4098 O O . GLU A 1 499 ? -82.446 -10.113 86.635 1.00 83.94 499 GLU A O 1
ATOM 4103 N N . ALA A 1 500 ? -81.093 -8.703 85.540 1.00 84.25 500 ALA A N 1
ATOM 4104 C CA . ALA A 1 500 ? -81.833 -7.497 85.908 1.00 84.25 500 ALA A CA 1
ATOM 4105 C C . ALA A 1 500 ? -83.256 -7.461 85.316 1.00 84.25 500 ALA A C 1
ATOM 4107 O O . ALA A 1 500 ? -84.179 -6.942 85.945 1.00 84.25 500 ALA A O 1
ATOM 4108 N N . ILE A 1 501 ? -83.458 -8.014 84.115 1.00 84.69 501 ILE A N 1
ATOM 4109 C CA . ILE A 1 501 ? -84.796 -8.175 83.530 1.00 84.69 501 ILE A CA 1
ATOM 4110 C C . ILE A 1 501 ? -85.615 -9.168 84.363 1.00 84.69 501 ILE A C 1
ATOM 4112 O O . ILE A 1 501 ? -86.726 -8.830 84.766 1.00 84.69 501 ILE A O 1
ATOM 4116 N N . ARG A 1 502 ? -85.062 -10.345 84.696 1.00 84.31 502 ARG A N 1
ATOM 4117 C CA . ARG A 1 502 ? -85.756 -11.351 85.526 1.00 84.31 502 ARG A CA 1
ATOM 4118 C C . ARG A 1 502 ? -86.153 -10.817 86.899 1.00 84.31 502 ARG A C 1
ATOM 4120 O O . ARG A 1 502 ? -87.256 -11.098 87.364 1.00 84.31 502 ARG A O 1
ATOM 4127 N N . SER A 1 503 ? -85.275 -10.058 87.556 1.00 84.94 503 SER A N 1
ATOM 4128 C CA . SER A 1 503 ? -85.570 -9.498 88.880 1.00 84.94 503 SER A CA 1
ATOM 4129 C C . SER A 1 503 ? -86.720 -8.488 88.826 1.00 84.94 503 SER A C 1
ATOM 4131 O O . SER A 1 503 ? -87.652 -8.586 89.625 1.00 84.94 503 SER A O 1
ATOM 4133 N N . LYS A 1 504 ? -86.727 -7.591 87.830 1.00 86.56 504 LYS A N 1
ATOM 4134 C CA . LYS A 1 504 ? -87.850 -6.669 87.592 1.00 86.56 504 LYS A CA 1
ATOM 4135 C C . LYS A 1 504 ? -89.146 -7.390 87.230 1.00 86.56 504 LYS A C 1
ATOM 4137 O O . LYS A 1 504 ? -90.227 -6.940 87.604 1.00 86.56 504 LYS A O 1
ATOM 4142 N N . GLU A 1 505 ? -89.062 -8.505 86.515 1.00 85.81 505 GLU A N 1
ATOM 4143 C CA . GLU A 1 505 ? -90.229 -9.308 86.150 1.00 85.81 505 GLU A CA 1
ATOM 4144 C C . GLU A 1 505 ? -90.859 -9.990 87.380 1.00 85.81 505 GLU A C 1
ATOM 4146 O O . GLU A 1 505 ? -92.083 -9.967 87.536 1.00 85.81 505 GLU A O 1
ATOM 4151 N N . MET A 1 506 ? -90.039 -10.492 88.315 1.00 85.06 506 MET A N 1
ATOM 4152 C CA . MET A 1 506 ? -90.512 -10.971 89.624 1.00 85.06 506 MET A CA 1
ATOM 4153 C C . MET A 1 506 ? -91.133 -9.853 90.472 1.00 85.06 506 MET A C 1
ATOM 4155 O O . MET A 1 506 ? -92.170 -10.064 91.104 1.00 85.06 506 MET A O 1
ATOM 4159 N N . GLU A 1 507 ? -90.540 -8.658 90.478 1.00 85.81 507 GLU A N 1
ATOM 4160 C CA . GLU A 1 507 ? -91.089 -7.500 91.194 1.00 85.81 507 GLU A CA 1
ATOM 4161 C C . GLU A 1 507 ? -92.464 -7.095 90.636 1.00 85.81 507 GLU A C 1
ATOM 4163 O O . GLU A 1 507 ? -93.414 -6.897 91.396 1.00 85.81 507 GLU A O 1
ATOM 4168 N N . LEU A 1 508 ? -92.619 -7.071 89.306 1.00 84.88 508 LEU A N 1
ATOM 4169 C CA . LEU A 1 508 ? -93.906 -6.835 88.646 1.00 84.88 508 LEU A CA 1
ATOM 4170 C C . LEU A 1 508 ? -94.949 -7.904 88.989 1.00 84.88 508 LEU A C 1
ATOM 4172 O O . LEU A 1 508 ? -96.112 -7.563 89.210 1.00 84.88 508 LEU A O 1
ATOM 4176 N N . GLN A 1 509 ? -94.566 -9.183 89.051 1.00 84.88 509 GLN A N 1
ATOM 4177 C CA . GLN A 1 509 ? -95.475 -10.249 89.485 1.00 84.88 509 GLN A CA 1
ATOM 4178 C C . GLN A 1 509 ? -95.920 -10.067 90.939 1.00 84.88 509 GLN A C 1
ATOM 4180 O O . GLN A 1 509 ? -97.105 -10.222 91.237 1.00 84.88 509 GLN A O 1
ATOM 4185 N N . ASN A 1 510 ? -95.005 -9.695 91.835 1.00 84.44 510 ASN A N 1
ATOM 4186 C CA . ASN A 1 510 ? -95.339 -9.434 93.233 1.00 84.44 510 ASN A CA 1
ATOM 4187 C C . ASN A 1 510 ? -96.281 -8.226 93.364 1.00 84.44 510 ASN A C 1
ATOM 4189 O O . ASN A 1 510 ? -97.304 -8.310 94.042 1.00 84.44 510 ASN A O 1
ATOM 4193 N N . ASN A 1 511 ? -96.005 -7.140 92.637 1.00 84.25 511 ASN A N 1
ATOM 4194 C CA . ASN A 1 511 ? -96.864 -5.955 92.597 1.00 84.25 511 ASN A CA 1
ATOM 4195 C C . ASN A 1 511 ? -98.257 -6.266 92.024 1.00 84.25 511 ASN A C 1
ATOM 4197 O O . ASN A 1 511 ? -99.255 -5.782 92.556 1.00 84.25 511 ASN A O 1
ATOM 4201 N N . ARG A 1 512 ? -98.358 -7.122 90.996 1.00 83.88 512 ARG A N 1
ATOM 4202 C CA . ARG A 1 512 ? -99.651 -7.636 90.506 1.00 83.88 512 ARG A CA 1
ATOM 4203 C C . ARG A 1 512 ? -100.395 -8.419 91.587 1.00 83.88 512 ARG A C 1
ATOM 4205 O O . ARG A 1 512 ? -101.561 -8.139 91.833 1.00 83.88 512 ARG A O 1
ATOM 4212 N N . GLY A 1 513 ? -99.712 -9.321 92.291 1.00 80.06 513 GLY A N 1
ATOM 4213 C CA . GLY A 1 513 ? -100.306 -10.063 93.406 1.00 80.06 513 GLY A CA 1
ATOM 4214 C C . GLY A 1 513 ? -100.764 -9.166 94.565 1.00 80.06 513 GLY A C 1
ATOM 4215 O O . GLY A 1 513 ? -101.770 -9.453 95.210 1.00 80.06 513 GLY A O 1
ATOM 4216 N N . GLN A 1 514 ? -100.061 -8.061 94.831 1.00 81.31 514 GLN A N 1
ATOM 4217 C CA . GLN A 1 514 ? -100.486 -7.057 95.812 1.00 81.31 514 GLN A CA 1
ATOM 4218 C C . GLN A 1 514 ? -101.711 -6.264 95.343 1.00 81.31 514 GLN A C 1
ATOM 4220 O O . GLN A 1 514 ? -102.625 -6.050 96.139 1.00 81.31 514 GLN A O 1
ATOM 4225 N N . LEU A 1 515 ? -101.763 -5.872 94.067 1.00 78.75 515 LEU A N 1
ATOM 4226 C CA . LEU A 1 515 ? -102.930 -5.213 93.473 1.00 78.75 515 LEU A CA 1
ATOM 4227 C C . LEU A 1 515 ? -104.171 -6.109 93.509 1.00 78.75 515 LEU A C 1
ATOM 4229 O O . LEU A 1 515 ? -105.241 -5.630 93.873 1.00 78.75 515 LEU A O 1
ATOM 4233 N N . ASP A 1 516 ? -104.030 -7.403 93.221 1.00 82.38 516 ASP A N 1
ATOM 4234 C CA . ASP A 1 516 ? -105.140 -8.359 93.310 1.00 82.38 516 ASP A CA 1
ATOM 4235 C C . ASP A 1 516 ? -105.669 -8.478 94.748 1.00 82.38 516 ASP A C 1
ATOM 4237 O O . ASP A 1 516 ? -106.880 -8.458 94.972 1.00 82.38 516 ASP A O 1
ATOM 4241 N N . ARG A 1 517 ? -104.777 -8.516 95.750 1.00 81.25 517 ARG A N 1
ATOM 4242 C CA . ARG A 1 517 ? -105.165 -8.512 97.174 1.00 81.25 517 ARG A CA 1
ATOM 4243 C C . ARG A 1 517 ? -105.869 -7.219 97.583 1.00 81.25 517 ARG A C 1
ATOM 4245 O O . ARG A 1 517 ? -106.854 -7.275 98.316 1.00 81.25 517 ARG A O 1
ATOM 4252 N N . LEU A 1 518 ? -105.379 -6.070 97.120 1.00 80.50 518 LEU A N 1
ATOM 4253 C CA . LEU A 1 518 ? -106.002 -4.766 97.363 1.00 80.50 518 LEU A CA 1
ATOM 4254 C C . LEU A 1 518 ? -107.385 -4.675 96.713 1.00 80.50 518 LEU A C 1
ATOM 4256 O O . LEU A 1 518 ? -108.326 -4.221 97.358 1.00 80.50 518 LEU A O 1
ATOM 4260 N N . ASN A 1 519 ? -107.539 -5.163 95.481 1.00 82.19 519 ASN A N 1
ATOM 4261 C CA . ASN A 1 519 ? -108.838 -5.240 94.815 1.00 82.19 519 ASN A CA 1
ATOM 4262 C C . ASN A 1 519 ? -109.808 -6.149 95.574 1.00 82.19 519 ASN A C 1
ATOM 4264 O O . ASN A 1 519 ? -110.957 -5.771 95.784 1.00 82.19 519 ASN A O 1
ATOM 4268 N N . GLN A 1 520 ? -109.346 -7.302 96.058 1.00 80.00 520 GLN A N 1
ATOM 4269 C CA . GLN A 1 520 ? -110.175 -8.206 96.853 1.00 80.00 520 GLN A CA 1
ATOM 4270 C C . GLN A 1 520 ? -110.599 -7.574 98.193 1.00 80.00 520 GLN A C 1
ATOM 4272 O O . GLN A 1 520 ? -111.746 -7.723 98.615 1.00 80.00 520 GLN A O 1
ATOM 4277 N N . GLN A 1 521 ? -109.706 -6.821 98.847 1.00 79.69 521 GLN A N 1
ATOM 4278 C CA . GLN A 1 521 ? -110.040 -6.037 100.043 1.00 79.69 521 GLN A CA 1
ATOM 4279 C C . GLN A 1 521 ? -111.037 -4.913 99.744 1.00 79.69 521 GLN A C 1
ATOM 4281 O O . GLN A 1 521 ? -111.960 -4.691 100.529 1.00 79.69 521 GLN A O 1
ATOM 4286 N N . LEU A 1 522 ? -110.889 -4.223 98.613 1.00 79.88 522 LEU A N 1
ATOM 4287 C CA . LEU A 1 522 ? -111.823 -3.189 98.175 1.00 79.88 522 LEU A CA 1
ATOM 4288 C C . LEU A 1 522 ? -113.213 -3.780 97.901 1.00 79.88 522 LEU A C 1
ATOM 4290 O O . LEU A 1 522 ? -114.222 -3.204 98.298 1.00 79.88 522 LEU A O 1
ATOM 4294 N N . GLU A 1 523 ? -113.280 -4.955 97.281 1.00 79.56 523 GLU A N 1
ATOM 4295 C CA . GLU A 1 523 ? -114.534 -5.654 97.002 1.00 79.56 523 GLU A CA 1
ATOM 4296 C C . GLU A 1 523 ? -115.238 -6.106 98.297 1.00 79.56 523 GLU A C 1
ATOM 4298 O O . GLU A 1 523 ? -116.440 -5.887 98.461 1.00 79.56 523 GLU A O 1
ATOM 4303 N N . GLN A 1 524 ? -114.484 -6.615 99.279 1.00 77.56 524 GLN A N 1
ATOM 4304 C CA . GLN A 1 524 ? -114.994 -6.914 100.627 1.00 77.56 524 GLN A CA 1
ATOM 4305 C C . GLN A 1 524 ? -115.447 -5.654 101.387 1.00 77.56 524 GLN A C 1
ATOM 4307 O O . GLN A 1 524 ? -116.473 -5.665 102.076 1.00 77.56 524 GLN A O 1
ATOM 4312 N N . SER A 1 525 ? -114.717 -4.544 101.251 1.00 70.75 525 SER A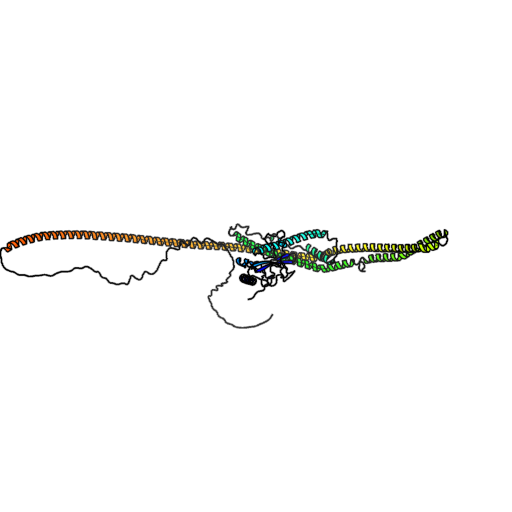 N 1
ATOM 4313 C CA . SER A 1 525 ? -115.100 -3.245 101.816 1.00 70.75 525 SER A CA 1
ATOM 4314 C C . SER A 1 525 ? -116.389 -2.710 101.183 1.00 70.75 525 SER A C 1
ATOM 4316 O O . SER A 1 525 ? -117.270 -2.216 101.886 1.00 70.75 525 SER A O 1
ATOM 4318 N N . ASN A 1 526 ? -116.566 -2.880 99.873 1.00 73.75 526 ASN A N 1
ATOM 4319 C CA . ASN A 1 526 ? -117.799 -2.505 99.187 1.00 73.75 526 ASN A CA 1
ATOM 4320 C C . ASN A 1 526 ? -118.986 -3.367 99.635 1.00 73.75 526 ASN A C 1
ATOM 4322 O O . ASN A 1 526 ? -120.063 -2.833 99.894 1.00 73.75 526 ASN A O 1
ATOM 4326 N N . GLN A 1 527 ? -118.804 -4.679 99.804 1.00 73.19 527 GLN A N 1
ATOM 4327 C CA . GLN A 1 527 ? -119.862 -5.551 100.331 1.00 73.19 527 GLN A CA 1
ATOM 4328 C C . GLN A 1 527 ? -120.259 -5.188 101.770 1.00 73.19 527 GLN A C 1
ATOM 4330 O O . GLN A 1 527 ? -121.451 -5.156 102.087 1.00 73.19 527 GLN A O 1
ATOM 4335 N N . THR A 1 528 ? -119.287 -4.867 102.630 1.00 70.75 528 THR A N 1
ATOM 4336 C CA . THR A 1 528 ? -119.545 -4.415 104.011 1.00 70.75 528 THR A CA 1
ATOM 4337 C C . THR A 1 528 ? -120.212 -3.036 104.052 1.00 70.75 528 THR A C 1
ATOM 4339 O O . THR A 1 528 ? -121.164 -2.833 104.802 1.00 70.75 528 THR A O 1
ATOM 4342 N N . SER A 1 529 ? -119.801 -2.107 103.189 1.00 61.19 529 SER A N 1
ATOM 4343 C CA . SER A 1 529 ? -120.464 -0.813 102.965 1.00 61.19 529 SER A CA 1
ATOM 4344 C C . SER A 1 529 ? -121.933 -0.974 102.547 1.00 61.19 529 SER A C 1
ATOM 4346 O O . SER A 1 529 ? -122.819 -0.322 103.108 1.00 61.19 529 SER A O 1
ATOM 4348 N N . LEU A 1 530 ? -122.230 -1.894 101.624 1.00 70.38 530 LEU A N 1
ATOM 4349 C CA . LEU A 1 530 ? -123.600 -2.201 101.198 1.00 70.38 530 LEU A CA 1
ATOM 4350 C C . LEU A 1 530 ? -124.447 -2.787 102.338 1.00 70.38 530 LEU A C 1
ATOM 4352 O O . LEU A 1 530 ? -125.618 -2.444 102.479 1.00 70.38 530 LEU A O 1
ATOM 4356 N N . THR A 1 531 ? -123.861 -3.611 103.210 1.00 66.06 531 THR A N 1
ATOM 4357 C CA . THR A 1 531 ? -124.572 -4.136 104.391 1.00 66.06 531 THR A CA 1
ATOM 4358 C C . THR A 1 531 ? -124.802 -3.061 105.454 1.00 66.06 531 THR A C 1
ATOM 4360 O O . THR A 1 531 ? -125.882 -3.002 106.039 1.00 66.06 531 THR A O 1
ATOM 4363 N N . ILE A 1 532 ? -123.827 -2.179 105.694 1.00 63.44 532 ILE A N 1
ATOM 4364 C CA . ILE A 1 532 ? -123.961 -1.047 106.627 1.00 63.44 532 ILE A CA 1
ATOM 4365 C C . ILE A 1 532 ? -125.009 -0.054 106.122 1.00 63.44 532 ILE A C 1
ATOM 4367 O O . ILE A 1 532 ? -125.850 0.392 106.898 1.00 63.44 532 ILE A O 1
ATOM 4371 N N . SER A 1 533 ? -124.994 0.275 104.831 1.00 62.09 533 SER A N 1
ATOM 4372 C CA . SER A 1 533 ? -125.968 1.188 104.225 1.00 62.09 533 SER A CA 1
ATOM 4373 C C . SER A 1 533 ? -127.382 0.603 104.206 1.00 62.09 533 SER A C 1
ATOM 4375 O O . SER A 1 533 ? -128.324 1.332 104.514 1.00 62.09 533 SER A O 1
ATOM 4377 N N . ALA A 1 534 ? -127.545 -0.703 103.965 1.00 61.09 534 ALA A N 1
ATOM 4378 C CA . ALA A 1 534 ? -128.830 -1.387 104.128 1.00 61.09 534 ALA A CA 1
ATOM 4379 C C . ALA A 1 534 ? -129.352 -1.280 105.573 1.00 61.09 534 ALA A C 1
ATOM 4381 O O . ALA A 1 534 ? -130.498 -0.891 105.794 1.00 61.09 534 ALA A O 1
ATOM 4382 N N . ARG A 1 535 ? -128.481 -1.514 106.563 1.00 60.47 535 ARG A N 1
ATOM 4383 C CA . ARG A 1 535 ? -128.812 -1.389 107.993 1.00 60.47 535 ARG A CA 1
ATOM 4384 C C . ARG A 1 535 ? -129.125 0.056 108.399 1.00 60.47 535 ARG A C 1
ATOM 4386 O O . ARG A 1 535 ? -130.009 0.298 109.214 1.00 60.47 535 ARG A O 1
ATOM 4393 N N . ALA A 1 536 ? -128.434 1.032 107.812 1.00 57.56 536 ALA A N 1
ATOM 4394 C CA . ALA A 1 536 ? -128.673 2.455 108.039 1.00 57.56 536 ALA A CA 1
ATOM 4395 C C . ALA A 1 536 ? -129.997 2.935 107.417 1.00 57.56 536 ALA A C 1
ATOM 4397 O O . ALA A 1 536 ? -130.666 3.783 108.004 1.00 57.56 536 ALA A O 1
ATOM 4398 N N . LEU A 1 537 ? -130.405 2.387 106.267 1.00 60.22 537 LEU A N 1
ATOM 4399 C CA . LEU A 1 537 ? -131.721 2.632 105.663 1.00 60.22 537 LEU A CA 1
ATOM 4400 C C . LEU A 1 537 ? -132.857 2.096 106.542 1.00 60.22 537 LEU A C 1
ATOM 4402 O O . LEU A 1 537 ? -133.861 2.781 106.728 1.00 60.22 537 LEU A O 1
ATOM 4406 N N . GLU A 1 538 ? -132.660 0.918 107.129 1.00 57.12 538 GLU A N 1
ATOM 4407 C CA . GLU A 1 538 ? -133.604 0.278 108.050 1.00 57.12 538 GLU A CA 1
ATOM 4408 C C . GLU A 1 538 ? -133.774 1.096 109.347 1.00 57.12 538 GLU A C 1
ATOM 4410 O O . GLU A 1 538 ? -134.893 1.414 109.755 1.00 57.12 538 GLU A O 1
ATOM 4415 N N . ILE A 1 539 ? -132.661 1.559 109.932 1.00 58.06 539 ILE A N 1
ATOM 4416 C CA . ILE A 1 539 ? -132.654 2.451 111.107 1.00 58.06 539 ILE A CA 1
ATOM 4417 C C . ILE A 1 539 ? -133.290 3.810 110.775 1.00 58.06 539 ILE A C 1
ATOM 4419 O O . ILE A 1 539 ? -134.041 4.361 111.582 1.00 58.06 539 ILE A O 1
ATOM 4423 N N . LYS A 1 540 ? -133.049 4.350 109.574 1.00 54.97 540 LYS A N 1
ATOM 4424 C CA . LYS A 1 540 ? -133.650 5.612 109.118 1.00 54.97 540 LYS A CA 1
ATOM 4425 C C . LYS A 1 540 ? -135.165 5.486 108.919 1.00 54.97 540 LYS A C 1
ATOM 4427 O O . LYS A 1 540 ? -135.884 6.430 109.229 1.00 54.97 540 LYS A O 1
ATOM 4432 N N . GLN A 1 541 ? -135.664 4.337 108.458 1.00 55.94 541 GLN A N 1
ATOM 4433 C CA . GLN A 1 541 ? -137.104 4.083 108.340 1.00 55.94 541 GLN A CA 1
ATOM 4434 C C . GLN A 1 541 ? -137.793 3.905 109.703 1.00 55.94 541 GLN A C 1
ATOM 4436 O O . GLN A 1 541 ? -138.920 4.368 109.858 1.00 55.94 541 GLN A O 1
ATOM 4441 N N . GLN A 1 542 ? -137.122 3.329 110.707 1.00 53.25 542 GLN A N 1
ATOM 4442 C CA . GLN A 1 542 ? -137.661 3.237 112.075 1.00 53.25 542 GLN A CA 1
ATOM 4443 C C . GLN A 1 542 ? -137.602 4.559 112.858 1.00 53.25 542 GLN A C 1
ATOM 4445 O O . GLN A 1 542 ? -138.477 4.827 113.677 1.00 53.25 542 GLN A O 1
ATOM 4450 N N . ALA A 1 543 ? -136.605 5.409 112.606 1.00 46.91 543 ALA A N 1
ATOM 4451 C CA . ALA A 1 543 ? -136.447 6.680 113.314 1.00 46.91 543 ALA A CA 1
ATOM 4452 C C . ALA A 1 543 ? -137.370 7.805 112.796 1.00 46.91 543 ALA A C 1
ATOM 4454 O O . ALA A 1 543 ? -137.555 8.805 113.481 1.00 46.91 543 ALA A O 1
ATOM 4455 N N . LEU A 1 544 ? -137.986 7.654 111.616 1.00 47.22 544 LEU A N 1
ATOM 4456 C CA . LEU A 1 544 ? -138.850 8.675 111.002 1.00 47.22 544 LEU A CA 1
ATOM 4457 C C . LEU A 1 544 ? -140.340 8.590 111.408 1.00 47.22 544 LEU A C 1
ATOM 4459 O O . LEU A 1 544 ? -141.136 9.400 110.937 1.00 47.22 544 LEU A O 1
ATOM 4463 N N . SER A 1 545 ? -140.724 7.679 112.315 1.00 42.47 545 SER A N 1
ATOM 4464 C CA . SER A 1 545 ? -142.067 7.635 112.931 1.00 42.47 545 SER A CA 1
ATOM 4465 C C . SER A 1 545 ? -142.142 8.249 114.341 1.00 42.47 545 SER A C 1
ATOM 4467 O O . SER A 1 545 ? -143.211 8.229 114.949 1.00 42.47 545 SER A O 1
ATOM 4469 N N . PHE A 1 546 ? -141.051 8.830 114.860 1.00 40.56 546 PHE A N 1
ATOM 4470 C CA . PHE A 1 546 ? -141.032 9.570 116.127 1.00 40.56 546 PHE A CA 1
ATOM 4471 C C . PHE A 1 546 ? -140.148 10.831 116.020 1.00 40.56 546 PHE A C 1
ATOM 4473 O O . PHE A 1 546 ? -138.944 10.732 115.836 1.00 40.56 546 PHE A O 1
ATOM 4480 N N . ALA A 1 547 ? -140.768 12.000 116.228 1.00 33.69 547 ALA A N 1
ATOM 4481 C CA . ALA A 1 547 ? -140.167 13.318 116.511 1.00 33.69 547 ALA A CA 1
ATOM 4482 C C . ALA A 1 547 ? -139.612 14.184 115.347 1.00 33.69 547 ALA A C 1
ATOM 4484 O O . ALA A 1 547 ? -138.479 14.062 114.900 1.00 33.69 547 ALA A O 1
ATOM 4485 N N . ASN A 1 548 ? -140.470 15.109 114.894 1.00 29.81 548 ASN A N 1
ATOM 4486 C CA . ASN A 1 548 ? -140.454 16.573 115.103 1.00 29.81 548 ASN A CA 1
ATOM 4487 C C . ASN A 1 548 ? -139.117 17.365 115.214 1.00 29.81 548 ASN A C 1
ATOM 4489 O O . ASN A 1 548 ? -138.255 17.047 116.022 1.00 29.81 548 ASN A O 1
ATOM 4493 N N . HIS A 1 549 ? -139.106 18.521 114.527 1.00 30.39 549 HIS A N 1
ATOM 4494 C CA . HIS A 1 549 ? -138.237 19.712 114.659 1.00 30.39 549 HIS A CA 1
ATOM 4495 C C . HIS A 1 549 ? -136.726 19.614 114.350 1.00 30.39 549 HIS A C 1
ATOM 4497 O O . HIS A 1 549 ? -135.919 19.294 115.213 1.00 30.39 549 HIS A O 1
ATOM 4503 N N . ASN A 1 550 ? -136.324 20.063 113.151 1.00 29.73 550 ASN A N 1
ATOM 4504 C CA . ASN A 1 550 ? -135.561 21.309 112.912 1.00 29.73 550 ASN A CA 1
ATOM 4505 C C . ASN A 1 550 ? -134.915 21.312 111.512 1.00 29.73 550 ASN A C 1
ATOM 4507 O O . ASN A 1 550 ? -134.049 20.507 111.189 1.00 29.73 550 ASN A O 1
ATOM 4511 N N . SER A 1 551 ? -135.337 22.281 110.704 1.00 30.56 551 SER A N 1
ATOM 4512 C CA . SER A 1 551 ? -134.729 22.770 109.459 1.00 30.56 551 SER A CA 1
ATOM 4513 C C . SER A 1 551 ? -133.938 24.044 109.810 1.00 30.56 551 SER A C 1
ATOM 4515 O O . SER A 1 551 ? -134.421 24.806 110.641 1.00 30.56 551 SER A O 1
ATOM 4517 N N . ASN A 1 552 ? -132.777 24.416 109.276 1.00 33.97 552 ASN A N 1
ATOM 4518 C CA . ASN A 1 552 ? -132.151 24.243 107.964 1.00 33.97 552 ASN A CA 1
ATOM 4519 C C . ASN A 1 552 ? -130.644 24.571 108.140 1.00 33.97 552 ASN A C 1
ATOM 4521 O O . ASN A 1 552 ? -130.317 25.412 108.973 1.00 33.97 552 ASN A O 1
ATOM 4525 N N . ASN A 1 553 ? -129.713 23.809 107.544 1.00 35.75 553 ASN A N 1
ATOM 4526 C CA . ASN A 1 553 ? -129.088 24.028 106.215 1.00 35.75 553 ASN A CA 1
ATOM 4527 C C . ASN A 1 553 ? -128.262 25.336 106.145 1.00 35.75 553 ASN A C 1
ATOM 4529 O O . ASN A 1 553 ? -128.733 26.374 106.585 1.00 35.75 553 ASN A O 1
ATOM 4533 N N . THR A 1 554 ? -127.031 25.406 105.616 1.00 36.16 554 THR A N 1
ATOM 4534 C CA . THR A 1 554 ? -126.444 24.765 104.412 1.00 36.16 554 THR A CA 1
ATOM 4535 C C . THR A 1 554 ? -124.921 25.082 104.412 1.00 36.16 554 THR A C 1
ATOM 4537 O O . THR A 1 554 ? -124.580 26.227 104.679 1.00 36.16 554 THR A O 1
ATOM 4540 N N . GLN A 1 555 ? -124.010 24.093 104.296 1.00 38.53 555 GLN A N 1
ATOM 4541 C CA . GLN A 1 555 ? -123.141 23.779 103.119 1.00 38.53 555 GLN A CA 1
ATOM 4542 C C . GLN A 1 555 ? -121.842 24.637 102.940 1.00 38.53 555 GLN A C 1
ATOM 4544 O O . GLN A 1 555 ? -121.784 25.731 103.484 1.00 38.53 555 GLN A O 1
ATOM 4549 N N . PRO A 1 556 ? -120.825 24.230 102.133 1.00 42.38 556 PRO A N 1
ATOM 4550 C CA . PRO A 1 556 ? -120.028 22.990 102.183 1.00 42.38 556 PRO A CA 1
ATOM 4551 C C . PRO A 1 556 ? -118.509 23.201 101.860 1.00 42.38 556 PRO A C 1
ATOM 4553 O O . PRO A 1 556 ? -118.018 24.308 101.683 1.00 42.38 556 PRO A O 1
ATOM 4556 N N . SER A 1 557 ? -117.793 22.077 101.796 1.00 33.75 557 SER A N 1
ATOM 4557 C CA . SER A 1 557 ? -116.371 21.787 101.529 1.00 33.75 557 SER A CA 1
ATOM 4558 C C . SER A 1 557 ? -115.728 22.284 100.222 1.00 33.75 557 SER A C 1
ATOM 4560 O O . SER A 1 557 ? -116.365 22.217 99.174 1.00 33.75 557 SER A O 1
ATOM 4562 N N . GLU A 1 558 ? -114.405 22.513 100.256 1.00 27.53 558 GLU A N 1
ATOM 4563 C CA . GLU A 1 558 ? -113.505 22.381 99.094 1.00 27.53 558 GLU A CA 1
ATOM 4564 C C . GLU A 1 558 ? -112.077 21.967 99.536 1.00 27.53 558 GLU A C 1
ATOM 4566 O O . GLU A 1 558 ? -111.406 22.700 100.259 1.00 27.53 558 GLU A O 1
ATOM 4571 N N . ILE A 1 559 ? -111.617 20.771 99.135 1.00 29.86 559 ILE A N 1
ATOM 4572 C CA . ILE A 1 559 ? -110.204 20.346 99.154 1.00 29.86 559 ILE A CA 1
ATOM 4573 C C . ILE A 1 559 ? -109.944 19.497 97.895 1.00 29.86 559 ILE A C 1
ATOM 4575 O O . ILE A 1 559 ? -110.726 18.607 97.567 1.00 29.86 559 ILE A O 1
ATOM 4579 N N . VAL A 1 560 ? -108.763 19.736 97.316 1.00 29.30 560 VAL A N 1
ATOM 4580 C CA . VAL A 1 560 ? -107.937 18.912 96.413 1.00 29.30 560 VAL A CA 1
ATOM 4581 C C . VAL A 1 560 ? -108.082 19.169 94.909 1.00 29.30 560 VAL A C 1
ATOM 4583 O O . VAL A 1 560 ? -109.030 18.774 94.244 1.00 29.30 560 VAL A O 1
ATOM 4586 N N . SER A 1 561 ? -106.994 19.694 94.349 1.00 30.12 561 SER A N 1
ATOM 4587 C CA . SER A 1 561 ? -106.434 19.267 93.062 1.00 30.12 561 SER A CA 1
ATOM 4588 C C . SER A 1 561 ? -104.953 18.936 93.308 1.00 30.12 561 SER A C 1
ATOM 4590 O O . SER A 1 561 ? -104.326 19.602 94.136 1.00 30.12 561 SER A O 1
ATOM 4592 N N . PRO A 1 562 ? -104.391 17.909 92.647 1.00 33.09 562 PRO A N 1
ATOM 4593 C CA . PRO A 1 562 ? -103.563 18.254 91.493 1.00 33.09 562 PRO A CA 1
ATOM 4594 C C . PRO A 1 562 ? -103.673 17.273 90.316 1.00 33.09 562 PRO A C 1
ATOM 4596 O O . PRO A 1 562 ? -103.927 16.079 90.469 1.00 33.09 562 PRO A O 1
ATOM 4599 N N . GLN A 1 563 ? -103.384 17.805 89.132 1.00 28.41 563 GLN A N 1
ATOM 4600 C CA . GLN A 1 563 ? -102.996 17.058 87.941 1.00 28.41 563 GLN A CA 1
ATOM 4601 C C . GLN A 1 563 ? -101.738 17.703 87.336 1.00 28.41 563 GLN A C 1
ATOM 4603 O O . GLN A 1 563 ? -101.556 18.915 87.454 1.00 28.41 563 GLN A O 1
ATOM 4608 N N . ASN A 1 564 ? -100.972 16.865 86.629 1.00 29.39 564 ASN A N 1
ATOM 4609 C CA . ASN A 1 564 ? -99.797 17.102 85.768 1.00 29.39 564 ASN A CA 1
ATOM 4610 C C . ASN A 1 564 ? -98.437 16.978 86.469 1.00 29.39 564 ASN A C 1
ATOM 4612 O O . ASN A 1 564 ? -98.092 17.777 87.329 1.00 29.39 564 ASN A O 1
ATOM 4616 N N . ILE A 1 565 ? -97.724 15.856 86.301 1.00 32.09 565 ILE A N 1
ATOM 4617 C CA . ILE A 1 565 ? -97.012 15.340 85.104 1.00 32.09 565 ILE A CA 1
ATOM 4618 C C . ILE A 1 565 ? -95.771 16.181 84.773 1.00 32.09 565 ILE A C 1
ATOM 4620 O O . ILE A 1 565 ? -95.866 17.313 84.309 1.00 32.09 565 ILE A O 1
ATOM 4624 N N . ASP A 1 566 ? -94.638 15.524 85.024 1.00 30.47 566 ASP A N 1
ATOM 4625 C CA . ASP A 1 566 ? -93.263 15.727 84.569 1.00 30.47 566 ASP A CA 1
ATOM 4626 C C . ASP A 1 566 ? -93.042 16.607 83.334 1.00 30.47 566 ASP A C 1
ATOM 4628 O O . ASP A 1 566 ? -93.494 16.283 82.234 1.00 30.47 566 ASP A O 1
ATOM 4632 N N . ILE A 1 567 ? -92.147 17.588 83.492 1.00 31.42 567 ILE A N 1
ATOM 4633 C CA . ILE A 1 567 ? -91.158 17.943 82.469 1.00 31.42 567 ILE A CA 1
ATOM 4634 C C . ILE A 1 567 ? -89.807 18.102 83.169 1.00 31.42 567 ILE A C 1
ATOM 4636 O O . ILE A 1 567 ? -89.562 19.056 83.906 1.00 31.42 567 ILE A O 1
ATOM 4640 N N . ASN A 1 568 ? -88.942 17.121 82.922 1.00 33.16 568 ASN A N 1
ATOM 4641 C CA . ASN A 1 568 ? -87.540 17.115 83.298 1.00 33.16 568 ASN A CA 1
ATOM 4642 C C . ASN A 1 568 ? -86.780 18.309 82.704 1.00 33.16 568 ASN A C 1
ATOM 4644 O O . ASN A 1 568 ? -86.912 18.635 81.525 1.00 33.16 568 ASN A O 1
ATOM 4648 N N . ASN A 1 569 ? -85.924 18.868 83.556 1.00 34.25 569 ASN A N 1
ATOM 4649 C CA . ASN A 1 569 ? -84.772 19.729 83.300 1.00 34.25 569 ASN A CA 1
ATOM 4650 C C . ASN A 1 569 ? -84.171 19.645 81.877 1.00 34.25 569 ASN A C 1
ATOM 4652 O O . ASN A 1 569 ? -83.320 18.809 81.578 1.00 34.25 569 ASN A O 1
ATOM 4656 N N . LEU A 1 570 ? -84.571 20.602 81.044 1.00 31.94 570 LEU A N 1
ATOM 4657 C CA . LEU A 1 570 ? -83.737 21.375 80.112 1.00 31.94 570 LEU A CA 1
ATOM 4658 C C . LEU A 1 570 ? -83.303 22.630 80.896 1.00 31.94 570 LEU A C 1
ATOM 4660 O O . LEU A 1 570 ? -84.136 23.177 81.606 1.00 31.94 570 LEU A O 1
ATOM 4664 N N . LEU A 1 571 ? -82.106 23.207 80.902 1.00 35.16 571 LEU A N 1
ATOM 4665 C CA . LEU A 1 571 ? -80.836 23.186 80.175 1.00 35.16 571 LEU A CA 1
ATOM 4666 C C . LEU A 1 571 ? -79.773 23.530 81.254 1.00 35.16 571 LEU A C 1
ATOM 4668 O O . LEU A 1 571 ? -80.122 24.095 82.283 1.00 35.16 571 LEU A O 1
ATOM 4672 N N . GLY A 1 572 ? -78.474 23.307 81.151 1.00 28.05 572 GLY A N 1
ATOM 4673 C CA . GLY A 1 572 ? -77.592 22.953 80.061 1.00 28.05 572 GLY A CA 1
ATOM 4674 C C . GLY A 1 572 ? -76.174 23.245 80.560 1.00 28.05 572 GLY A C 1
ATOM 4675 O O . GLY A 1 572 ? -75.964 24.194 81.309 1.00 28.05 572 GLY A O 1
ATOM 4676 N N . GLU A 1 573 ? -75.217 22.426 80.154 1.00 31.81 573 GLU A N 1
ATOM 4677 C CA . GLU A 1 573 ? -73.818 22.834 80.073 1.00 31.81 573 GLU A CA 1
ATOM 4678 C C . GLU A 1 573 ? -73.197 22.034 78.926 1.00 31.81 573 GLU A C 1
ATOM 4680 O O . GLU A 1 573 ? -72.751 20.893 79.050 1.00 31.81 573 GLU A O 1
ATOM 4685 N N . ASP A 1 574 ? -73.304 22.639 77.744 1.00 36.81 574 ASP A N 1
ATOM 4686 C CA . ASP A 1 574 ? -72.366 22.452 76.648 1.00 36.81 574 ASP A CA 1
ATOM 4687 C C . ASP A 1 574 ? -70.948 22.729 77.158 1.00 36.81 574 ASP A C 1
ATOM 4689 O O . ASP A 1 574 ? -70.734 23.793 77.730 1.00 36.81 574 ASP A O 1
ATOM 4693 N N . ALA A 1 575 ? -69.985 21.835 76.893 1.00 34.53 575 ALA A N 1
ATOM 4694 C CA . ALA A 1 575 ? -68.603 22.241 76.571 1.00 34.53 575 ALA A CA 1
ATOM 4695 C C . ALA A 1 575 ? -67.606 21.100 76.293 1.00 34.53 575 ALA A C 1
ATOM 4697 O O . ALA A 1 575 ? -66.541 21.407 75.777 1.00 34.53 575 ALA A O 1
ATOM 4698 N N . ASP A 1 576 ? -67.895 19.813 76.535 1.00 36.97 576 ASP A N 1
ATOM 4699 C CA . ASP A 1 576 ? -66.838 18.771 76.435 1.00 36.97 576 ASP A CA 1
ATOM 4700 C C . ASP A 1 576 ? -66.976 17.748 75.292 1.00 36.97 576 ASP A C 1
ATOM 4702 O O . ASP A 1 576 ? -66.195 16.801 75.189 1.00 36.97 576 ASP A O 1
ATOM 4706 N N . LYS A 1 577 ? -67.907 17.950 74.350 1.00 42.97 577 LYS A N 1
ATOM 4707 C CA . LYS A 1 577 ? -68.092 17.041 73.193 1.00 42.97 577 LYS A CA 1
ATOM 4708 C C . LYS A 1 577 ? -67.606 17.561 71.833 1.00 42.97 577 LYS A C 1
ATOM 4710 O O . LYS A 1 577 ? -67.831 16.896 70.828 1.00 42.97 577 LYS A O 1
ATOM 4715 N N . ALA A 1 578 ? -66.871 18.675 71.774 1.00 36.62 578 ALA A N 1
ATOM 4716 C CA . ALA A 1 578 ? -66.488 19.310 70.501 1.00 36.62 578 ALA A CA 1
ATOM 4717 C C . ALA A 1 578 ? -64.976 19.552 70.287 1.00 36.62 578 ALA A C 1
ATOM 4719 O O . ALA A 1 578 ? -64.595 20.413 69.499 1.00 36.62 578 ALA A O 1
ATOM 4720 N N . LYS A 1 579 ? -64.084 18.783 70.929 1.00 35.94 579 LYS A N 1
ATOM 4721 C CA . LYS A 1 579 ? -62.636 18.790 70.619 1.00 35.94 579 LYS A CA 1
ATOM 4722 C C . LYS A 1 579 ? -62.034 17.387 70.668 1.00 35.94 579 LYS A C 1
ATOM 4724 O O . LYS A 1 579 ? -61.286 17.076 71.586 1.00 35.94 579 LYS A O 1
ATOM 4729 N N . ARG A 1 580 ? -62.365 16.534 69.690 1.00 39.47 580 ARG A N 1
ATOM 4730 C CA . ARG A 1 580 ? -61.584 15.323 69.328 1.00 39.47 580 ARG A CA 1
ATOM 4731 C C . ARG A 1 580 ? -62.095 14.640 68.047 1.00 39.47 580 ARG A C 1
ATOM 4733 O O . ARG A 1 580 ? -62.152 13.424 67.976 1.00 39.47 580 ARG A O 1
ATOM 4740 N N . TYR A 1 581 ? -62.452 15.407 67.018 1.00 32.81 581 TYR A N 1
ATOM 4741 C CA . TYR A 1 581 ? -62.750 14.852 65.689 1.00 32.81 581 TYR A CA 1
ATOM 4742 C C . TYR A 1 581 ? -62.298 15.798 64.575 1.00 32.81 581 TYR A C 1
ATOM 4744 O O . TYR A 1 581 ? -63.084 16.241 63.756 1.00 32.81 581 TYR A O 1
ATOM 4752 N N . GLU A 1 582 ? -60.997 16.075 64.512 1.00 30.95 582 GLU A N 1
ATOM 4753 C CA . GLU A 1 582 ? -60.362 16.518 63.270 1.00 30.95 582 GLU A CA 1
ATOM 4754 C C . GLU A 1 582 ? -58.962 15.920 63.176 1.00 30.95 582 GLU A C 1
ATOM 4756 O O . GLU A 1 582 ? -58.007 16.421 63.761 1.00 30.95 582 GLU A O 1
ATOM 4761 N N . ARG A 1 583 ? -58.857 14.802 62.455 1.00 34.47 583 ARG A N 1
ATOM 4762 C CA . ARG A 1 583 ? -57.795 14.501 61.482 1.00 34.47 583 ARG A CA 1
ATOM 4763 C C . ARG A 1 583 ? -57.990 13.078 60.982 1.00 34.47 583 ARG A C 1
ATOM 4765 O O . ARG A 1 583 ? -57.706 12.121 61.690 1.00 34.47 583 ARG A O 1
ATOM 4772 N N . ARG A 1 584 ? -58.453 13.004 59.734 1.00 30.80 584 ARG A N 1
ATOM 4773 C CA . ARG A 1 584 ? -58.198 11.998 58.683 1.00 30.80 584 ARG A CA 1
ATOM 4774 C C . ARG A 1 584 ? -59.463 11.840 57.843 1.00 30.80 584 ARG A C 1
ATOM 4776 O O . ARG A 1 584 ? -60.196 10.861 57.937 1.00 30.80 584 ARG A O 1
ATOM 4783 N N . LYS A 1 585 ? -59.693 12.836 56.981 1.00 31.69 585 LYS A N 1
ATOM 4784 C CA . LYS A 1 585 ? -60.439 12.614 55.742 1.00 31.69 585 LYS A CA 1
ATOM 4785 C C . LYS A 1 585 ? -59.627 11.627 54.905 1.00 31.69 585 LYS A C 1
ATOM 4787 O O . LYS A 1 585 ? -58.485 11.905 54.548 1.00 31.69 585 LYS A O 1
ATOM 4792 N N . LYS A 1 586 ? -60.223 10.465 54.659 1.00 34.00 586 LYS A N 1
ATOM 4793 C CA . LYS A 1 586 ? -59.795 9.488 53.660 1.00 34.00 586 LYS A CA 1
ATOM 4794 C C . LYS A 1 586 ? -60.030 10.084 52.265 1.00 34.00 586 LYS A C 1
ATOM 4796 O O . LYS A 1 586 ? -61.145 10.547 52.021 1.00 34.00 586 LYS A O 1
ATOM 4801 N N . PRO A 1 587 ? -59.071 10.011 51.335 1.00 31.83 587 PRO A N 1
ATOM 4802 C CA . PRO A 1 587 ? -59.386 9.829 49.933 1.00 31.83 587 PRO A CA 1
ATOM 4803 C C . PRO A 1 587 ? -59.673 8.339 49.693 1.00 31.83 587 PRO A C 1
ATOM 4805 O O . PRO A 1 587 ? -58.844 7.467 49.938 1.00 31.83 587 PRO A O 1
ATOM 4808 N N . THR A 1 588 ? -60.921 8.083 49.318 1.00 32.53 588 THR A N 1
ATOM 4809 C CA . THR A 1 588 ? -61.372 7.107 48.317 1.00 32.53 588 THR A CA 1
ATOM 4810 C C . THR A 1 588 ? -60.358 6.069 47.811 1.00 32.53 588 THR A C 1
ATOM 4812 O O . THR A 1 588 ? -59.491 6.346 46.987 1.00 32.53 588 THR A O 1
ATOM 4815 N N . PHE A 1 589 ? -60.599 4.821 48.220 1.00 32.72 589 PHE A N 1
ATOM 4816 C CA . PHE A 1 589 ? -60.384 3.618 47.416 1.00 32.72 589 PHE A CA 1
ATOM 4817 C C . PHE A 1 589 ? -61.102 3.785 46.065 1.00 32.72 589 PHE A C 1
ATOM 4819 O O . PHE A 1 589 ? -62.318 3.674 46.048 1.00 32.72 589 PHE A O 1
ATOM 4826 N N . PHE A 1 590 ? -60.391 4.126 44.986 1.00 36.78 590 PHE A N 1
ATOM 4827 C CA . PHE A 1 590 ? -60.661 3.758 43.578 1.00 36.78 590 PHE A CA 1
ATOM 4828 C C . PHE A 1 590 ? -59.700 4.533 42.655 1.00 36.78 590 PHE A C 1
ATOM 4830 O O . PHE A 1 590 ? -60.099 5.468 41.975 1.00 36.78 590 PHE A O 1
ATOM 4837 N N . THR A 1 591 ? -58.421 4.142 42.639 1.00 36.44 591 THR A N 1
ATOM 4838 C CA . THR A 1 591 ? -57.482 4.434 41.524 1.00 36.44 591 THR A CA 1
ATOM 4839 C C . THR A 1 591 ? -56.262 3.502 41.485 1.00 36.44 591 THR A C 1
ATOM 4841 O O . THR A 1 591 ? -55.343 3.728 40.707 1.00 36.44 591 THR A O 1
ATOM 4844 N N . TRP A 1 592 ? -56.246 2.410 42.259 1.00 31.42 592 TRP A N 1
ATOM 4845 C CA . TRP A 1 592 ? -55.119 1.463 42.265 1.00 31.42 592 TRP A CA 1
ATOM 4846 C C . TRP A 1 592 ? -55.356 0.183 41.439 1.00 31.42 592 TRP A C 1
ATOM 4848 O O . TRP A 1 592 ? -54.481 -0.667 41.361 1.00 31.42 592 TRP A O 1
ATOM 4858 N N . LEU A 1 593 ? -56.499 0.063 40.748 1.00 33.84 593 LEU A N 1
ATOM 4859 C CA . LEU A 1 593 ? -56.751 -1.031 39.792 1.00 33.84 593 LEU A CA 1
ATOM 4860 C C . LEU A 1 593 ? -56.611 -0.623 38.309 1.00 33.84 593 LEU A C 1
ATOM 4862 O O . LEU A 1 593 ? -56.965 -1.398 37.430 1.00 33.84 593 LEU A O 1
ATOM 4866 N N . GLY A 1 594 ? -56.097 0.579 38.017 1.00 32.59 594 GLY A N 1
ATOM 4867 C CA . GLY A 1 594 ? -55.933 1.097 36.646 1.00 32.59 594 GLY A CA 1
ATOM 4868 C C . GLY A 1 594 ? -54.484 1.296 36.181 1.00 32.59 594 GLY A C 1
ATOM 4869 O O . GLY A 1 594 ? -54.274 1.804 35.088 1.00 32.59 594 GLY A O 1
ATOM 4870 N N . GLY A 1 595 ? -53.487 0.930 36.994 1.00 32.00 595 GLY A N 1
ATOM 4871 C CA . GLY A 1 595 ? -52.066 1.220 36.739 1.00 32.00 595 GLY A CA 1
ATOM 4872 C C . GLY A 1 595 ? -51.168 -0.006 36.558 1.00 32.00 595 GLY A C 1
ATOM 4873 O O . GLY A 1 595 ? -49.954 0.129 36.643 1.00 32.00 595 GLY A O 1
ATOM 4874 N N . LEU A 1 596 ? -51.740 -1.196 36.345 1.00 33.53 596 LEU A N 1
ATOM 4875 C CA . LEU A 1 596 ? -50.999 -2.465 36.261 1.00 33.53 596 LEU A CA 1
ATOM 4876 C C . LEU A 1 596 ? -51.088 -3.134 34.877 1.00 33.53 596 LEU A C 1
ATOM 4878 O O . LEU A 1 596 ? -50.965 -4.348 34.760 1.00 33.53 596 LEU A O 1
ATOM 4882 N N . LEU A 1 597 ? -51.291 -2.341 33.817 1.00 33.28 597 LEU A N 1
ATOM 4883 C CA . LEU A 1 597 ? -51.361 -2.846 32.438 1.00 33.28 597 LEU A CA 1
ATOM 4884 C C . LEU A 1 597 ? -50.680 -1.954 31.378 1.00 33.28 597 LEU A C 1
ATOM 4886 O O . LEU A 1 597 ? -50.993 -2.087 30.202 1.00 33.28 597 LEU A O 1
ATOM 4890 N N . PHE A 1 598 ? -49.730 -1.075 31.742 1.00 30.73 598 PHE A N 1
ATOM 4891 C CA . PHE A 1 598 ? -49.030 -0.241 30.739 1.00 30.73 598 PHE A CA 1
ATOM 4892 C C . PHE A 1 598 ? -47.545 0.100 30.997 1.00 30.73 598 PHE A C 1
ATOM 4894 O O . PHE A 1 598 ? -47.066 1.120 30.516 1.00 30.73 598 PHE A O 1
ATOM 4901 N N . CYS A 1 599 ? -46.777 -0.767 31.670 1.00 29.72 599 CYS A N 1
ATOM 4902 C CA . CYS A 1 599 ? -45.304 -0.651 31.722 1.00 29.72 599 CYS A CA 1
ATOM 4903 C C . CYS A 1 599 ? -44.609 -1.975 31.374 1.00 29.72 599 CYS A C 1
ATOM 4905 O O . CYS A 1 599 ? -43.801 -2.496 32.136 1.00 29.72 599 CYS A O 1
ATOM 4907 N N . ALA A 1 600 ? -44.941 -2.519 30.207 1.00 31.09 600 ALA A N 1
ATOM 4908 C CA . ALA A 1 600 ? -44.141 -3.537 29.541 1.00 31.09 600 ALA A CA 1
ATOM 4909 C C . ALA A 1 600 ? -44.167 -3.274 28.033 1.00 31.09 600 ALA A C 1
ATOM 4911 O O . ALA A 1 600 ? -44.895 -3.956 27.332 1.00 31.09 600 ALA A O 1
ATOM 4912 N N . VAL A 1 601 ? -43.427 -2.257 27.566 1.00 26.58 601 VAL A N 1
ATOM 4913 C CA . VAL A 1 601 ? -42.946 -2.077 26.179 1.00 26.58 601 VAL A CA 1
ATOM 4914 C C . VAL A 1 601 ? -41.819 -1.015 26.196 1.00 26.58 601 VAL A C 1
ATOM 4916 O O . VAL A 1 601 ? -42.090 0.153 26.450 1.00 26.58 601 VAL A O 1
ATOM 4919 N N . LEU A 1 602 ? -40.594 -1.461 25.863 1.00 27.48 602 LEU A N 1
ATOM 4920 C CA . LEU A 1 602 ? -39.415 -0.737 25.325 1.00 27.48 602 LEU A CA 1
ATOM 4921 C C . LEU A 1 602 ? -38.622 0.214 26.264 1.00 27.48 602 LEU A C 1
ATOM 4923 O O . LEU A 1 602 ? -39.189 1.067 26.926 1.00 27.48 602 LEU A O 1
ATOM 4927 N N . GLY A 1 603 ? -37.286 0.171 26.329 1.00 25.97 603 GLY A N 1
ATOM 4928 C CA . GLY A 1 603 ? -36.342 -0.560 25.487 1.00 25.97 603 GLY A CA 1
ATOM 4929 C C . GLY A 1 603 ? -34.911 -0.573 26.031 1.00 25.97 603 GLY A C 1
ATOM 4930 O O . GLY A 1 603 ? -34.457 0.329 26.732 1.00 25.97 603 GLY A O 1
ATOM 4931 N N . THR A 1 604 ? -34.220 -1.644 25.662 1.00 30.11 604 THR A N 1
ATOM 4932 C CA . THR A 1 604 ? -32.769 -1.798 25.628 1.00 30.11 604 THR A CA 1
ATOM 4933 C C . THR A 1 604 ? -32.154 -0.737 24.719 1.00 30.11 604 THR A C 1
ATOM 4935 O O . THR A 1 604 ? -32.477 -0.663 23.534 1.00 30.11 604 THR A O 1
ATOM 4938 N N . GLY A 1 605 ? -31.259 0.070 25.274 1.00 25.77 605 GLY A N 1
ATOM 4939 C CA . GLY A 1 605 ? -30.535 1.113 24.560 1.00 25.77 605 GLY A CA 1
ATOM 4940 C C . GLY A 1 605 ? -29.389 1.617 25.420 1.00 25.77 605 GLY A C 1
ATOM 4941 O O . GLY A 1 605 ? -29.447 2.712 25.969 1.00 25.77 605 GLY A O 1
ATOM 4942 N N . THR A 1 606 ? -28.366 0.783 25.588 1.00 31.30 606 THR A N 1
ATOM 4943 C CA . THR A 1 606 ? -27.077 1.179 26.155 1.00 31.30 606 THR A CA 1
ATOM 4944 C C . THR A 1 606 ? -26.428 2.220 25.243 1.00 31.30 606 THR A C 1
ATOM 4946 O O . THR A 1 606 ? -25.902 1.881 24.185 1.00 31.30 606 THR A O 1
ATOM 4949 N N . LEU A 1 607 ? -26.463 3.483 25.660 1.00 26.80 607 LEU A N 1
ATOM 4950 C CA . LEU A 1 607 ? -25.604 4.551 25.156 1.00 26.80 607 LEU A CA 1
ATOM 4951 C C . LEU A 1 607 ? -24.624 4.912 26.274 1.00 26.80 607 LEU A C 1
ATOM 4953 O O . LEU A 1 607 ? -24.991 5.546 27.260 1.00 26.80 607 LEU A O 1
ATOM 4957 N N . PHE A 1 608 ? -23.378 4.471 26.112 1.00 26.78 608 PHE A N 1
ATOM 4958 C CA . PHE A 1 608 ? -22.232 5.025 26.820 1.00 26.78 608 PHE A CA 1
ATOM 4959 C C . PHE A 1 608 ? -21.877 6.368 26.178 1.00 26.78 608 PHE A C 1
ATOM 4961 O O . PHE A 1 608 ? -21.687 6.454 24.967 1.00 26.78 608 PHE A O 1
ATOM 4968 N N . GLY A 1 609 ? -21.790 7.409 27.001 1.00 24.86 609 GLY A N 1
ATOM 4969 C CA . GLY A 1 609 ? -21.429 8.758 26.586 1.00 24.86 609 GLY A CA 1
ATOM 4970 C C . GLY A 1 609 ? -21.157 9.632 27.802 1.00 24.86 609 GLY A C 1
ATOM 4971 O O . GLY A 1 609 ? -22.071 10.223 28.362 1.00 24.86 609 GLY A O 1
ATOM 4972 N N . SER A 1 610 ? -19.890 9.624 28.215 1.00 24.77 610 SER A N 1
ATOM 4973 C CA . SER A 1 610 ? -19.157 10.637 28.983 1.00 24.77 610 SER A CA 1
ATOM 4974 C C . SER A 1 610 ? -19.946 11.814 29.581 1.00 24.77 610 SER A C 1
ATOM 4976 O O . SER A 1 610 ? -20.330 12.733 28.864 1.00 24.77 610 SER A O 1
ATOM 4978 N N . HIS A 1 611 ? -19.972 11.895 30.910 1.00 28.98 611 HIS A N 1
ATOM 4979 C CA . HIS A 1 611 ? -19.757 13.164 31.606 1.00 28.98 611 HIS A CA 1
ATOM 4980 C C . HIS A 1 611 ? -18.918 12.910 32.860 1.00 28.98 611 HIS A C 1
ATOM 4982 O O . HIS A 1 611 ? -19.413 12.488 33.900 1.00 28.98 611 HIS A O 1
ATOM 4988 N N . VAL A 1 612 ? -17.617 13.166 32.717 1.00 29.53 612 VAL A N 1
ATOM 4989 C CA . VAL A 1 612 ? -16.709 13.453 33.826 1.00 29.53 612 VAL A CA 1
ATOM 4990 C C . VAL A 1 612 ? -17.105 14.829 34.354 1.00 29.53 612 VAL A C 1
ATOM 4992 O O . VAL A 1 612 ? -16.939 15.833 33.662 1.00 29.53 612 VAL A O 1
ATOM 4995 N N . ALA A 1 613 ? -17.667 14.869 35.556 1.00 28.42 613 ALA A N 1
ATOM 4996 C CA . ALA A 1 613 ? -17.794 16.078 36.352 1.00 28.42 613 ALA A CA 1
ATOM 4997 C C . ALA A 1 613 ? -16.968 15.860 37.621 1.00 28.42 613 ALA A C 1
ATOM 4999 O O . ALA A 1 613 ? -17.350 15.084 38.494 1.00 28.42 613 ALA A O 1
ATOM 5000 N N . ASN A 1 614 ? -15.809 16.518 37.672 1.00 28.33 614 ASN A N 1
ATOM 5001 C CA . ASN A 1 614 ? -15.004 16.657 38.878 1.00 28.33 614 ASN A CA 1
ATOM 5002 C C . ASN A 1 614 ? -15.841 17.361 39.950 1.00 28.33 614 ASN A C 1
ATOM 5004 O O . ASN A 1 614 ? -16.240 18.512 39.770 1.00 28.33 614 ASN A O 1
ATOM 5008 N N . ALA A 1 615 ? -16.071 16.677 41.063 1.00 27.16 615 ALA A N 1
ATOM 5009 C CA . ALA A 1 615 ? -16.472 17.277 42.322 1.00 27.16 615 ALA A CA 1
ATOM 5010 C C . ALA A 1 615 ? -15.490 16.764 43.379 1.00 27.16 615 ALA A C 1
ATOM 5012 O O . ALA A 1 615 ? -15.680 15.696 43.953 1.00 27.16 615 ALA A O 1
ATOM 5013 N N . ASP A 1 616 ? -14.398 17.507 43.560 1.00 28.89 616 ASP A N 1
ATOM 5014 C CA . ASP A 1 616 ? -13.496 17.334 44.693 1.00 28.89 616 ASP A CA 1
ATOM 5015 C C . ASP A 1 616 ? -14.216 17.814 45.960 1.00 28.89 616 ASP A C 1
ATOM 5017 O O . ASP A 1 616 ? -14.396 19.012 46.189 1.00 28.89 616 ASP A O 1
ATOM 5021 N N . GLU A 1 617 ? -14.637 16.863 46.790 1.00 27.91 617 GLU A N 1
ATOM 5022 C CA . GLU A 1 617 ? -14.986 17.095 48.188 1.00 27.91 617 GLU A CA 1
ATOM 5023 C C . GLU A 1 617 ? -13.690 17.186 49.008 1.00 27.91 617 GLU A C 1
ATOM 5025 O O . GLU A 1 617 ? -13.098 16.178 49.392 1.00 27.91 617 GLU A O 1
ATOM 5030 N N . GLN A 1 618 ? -13.236 18.408 49.301 1.00 26.88 618 GLN A N 1
ATOM 5031 C CA . GLN A 1 618 ? -12.275 18.645 50.379 1.00 26.88 618 GLN A CA 1
ATOM 5032 C C . GLN A 1 618 ? -13.022 18.964 51.675 1.00 26.88 618 GLN A C 1
ATOM 5034 O O . GLN A 1 618 ? -13.562 20.053 51.868 1.00 26.88 618 GLN A O 1
ATOM 5039 N N . HIS A 1 619 ? -13.011 17.989 52.583 1.00 27.94 619 HIS A N 1
ATOM 5040 C CA . HIS A 1 619 ? -13.350 18.169 53.986 1.00 27.94 619 HIS A CA 1
ATOM 5041 C C . HIS A 1 619 ? -12.313 19.061 54.682 1.00 27.94 619 HIS A C 1
ATOM 5043 O O . HIS A 1 619 ? -11.133 18.731 54.779 1.00 27.94 619 HIS A O 1
ATOM 5049 N N . THR A 1 620 ? -12.787 20.176 55.226 1.00 24.55 620 THR A N 1
ATOM 5050 C CA . THR A 1 620 ? -12.104 20.973 56.245 1.00 24.55 620 THR A CA 1
ATOM 5051 C C . THR A 1 620 ? -12.122 20.254 57.594 1.00 24.55 620 THR A C 1
ATOM 5053 O O . THR A 1 620 ? -13.196 19.876 58.057 1.00 24.55 620 THR A O 1
ATOM 5056 N N . ASN A 1 621 ? -10.968 20.161 58.260 1.00 25.55 621 ASN A N 1
ATOM 5057 C CA . ASN A 1 621 ? -10.833 20.496 59.681 1.00 25.55 621 ASN A CA 1
ATOM 5058 C C . ASN A 1 621 ? -9.367 20.833 60.015 1.00 25.55 621 ASN A C 1
ATOM 5060 O O . ASN A 1 621 ? -8.479 19.994 59.917 1.00 25.55 621 ASN A O 1
ATOM 5064 N N . THR A 1 622 ? -9.188 22.120 60.325 1.00 25.81 622 THR A N 1
ATOM 5065 C CA . THR A 1 622 ? -8.260 22.781 61.262 1.00 25.81 622 THR A CA 1
ATOM 5066 C C . THR A 1 622 ? -7.146 21.963 61.921 1.00 25.81 622 THR A C 1
ATOM 5068 O O . THR A 1 622 ? -7.430 21.008 62.631 1.00 25.81 622 THR A O 1
ATOM 5071 N N . ASP A 1 623 ? -5.909 22.471 61.848 1.00 25.50 623 ASP A N 1
ATOM 5072 C CA . ASP A 1 623 ? -5.321 23.182 62.993 1.00 25.50 623 ASP A CA 1
ATOM 5073 C C . ASP A 1 623 ? -4.150 24.102 62.598 1.00 25.50 623 ASP A C 1
ATOM 5075 O O . ASP A 1 623 ? -3.554 23.996 61.529 1.00 25.50 623 ASP A O 1
ATOM 5079 N N . GLN A 1 624 ? -3.952 25.092 63.463 1.00 25.58 624 GLN A N 1
ATOM 5080 C CA . GLN A 1 624 ? -3.157 26.312 63.352 1.00 25.58 624 GLN A CA 1
ATOM 5081 C C . GLN A 1 624 ? -1.641 26.061 63.275 1.00 25.58 624 GLN A C 1
ATOM 5083 O O . GLN A 1 624 ? -1.137 25.195 63.973 1.00 25.58 624 GLN A O 1
ATOM 5088 N N . GLU A 1 625 ? -0.904 26.909 62.548 1.00 25.94 625 GLU A N 1
ATOM 5089 C CA . GLU A 1 625 ? 0.083 27.821 63.153 1.00 25.94 625 GLU A CA 1
ATOM 5090 C C . GLU A 1 625 ? 0.700 28.789 62.126 1.00 25.94 625 GLU A C 1
ATOM 5092 O O . GLU A 1 625 ? 0.850 28.527 60.936 1.00 25.94 625 GLU A O 1
ATOM 5097 N N . THR A 1 626 ? 0.976 29.976 62.643 1.00 24.50 626 THR A N 1
ATOM 5098 C CA . THR A 1 626 ? 1.469 31.211 62.037 1.00 24.50 626 THR A CA 1
ATOM 5099 C C . THR A 1 626 ? 2.890 31.118 61.477 1.00 24.50 626 THR A C 1
ATOM 5101 O O . THR A 1 626 ? 3.750 30.569 62.150 1.00 24.50 626 THR A O 1
ATOM 5104 N N . HIS A 1 627 ? 3.179 31.789 60.353 1.00 26.95 627 HIS A N 1
ATOM 5105 C CA . HIS A 1 627 ? 4.225 32.828 60.283 1.00 26.95 627 HIS A CA 1
ATOM 5106 C C . HIS A 1 627 ? 4.246 33.547 58.918 1.00 26.95 627 HIS A C 1
ATOM 5108 O O . HIS A 1 627 ? 4.400 32.956 57.855 1.00 26.95 627 HIS A O 1
ATOM 5114 N N . THR A 1 628 ? 4.091 34.866 58.993 1.00 24.39 628 THR A N 1
ATOM 5115 C CA . THR A 1 628 ? 4.480 35.895 58.019 1.00 24.39 628 THR A CA 1
ATOM 5116 C C . THR A 1 628 ? 5.968 35.836 57.675 1.00 24.39 628 THR A C 1
ATOM 5118 O O . THR A 1 628 ? 6.767 35.824 58.604 1.00 24.39 628 THR A O 1
ATOM 5121 N N . GLU A 1 629 ? 6.327 35.989 56.395 1.00 26.69 629 GLU A N 1
ATOM 5122 C CA . GLU A 1 629 ? 7.347 36.962 55.971 1.00 26.69 629 GLU A CA 1
ATOM 5123 C C . GLU A 1 629 ? 7.310 37.246 54.458 1.00 26.69 629 GLU A C 1
ATOM 5125 O O . GLU A 1 629 ? 7.120 36.367 53.620 1.00 26.69 629 GLU A O 1
ATOM 5130 N N . GLN A 1 630 ? 7.440 38.535 54.144 1.00 25.22 630 GLN A N 1
ATOM 5131 C CA . GLN A 1 630 ? 7.551 39.139 52.818 1.00 25.22 630 GLN A CA 1
ATOM 5132 C C . GLN A 1 630 ? 8.915 38.838 52.176 1.00 25.22 630 GLN A C 1
ATOM 5134 O O . GLN A 1 630 ? 9.905 38.715 52.888 1.00 25.22 630 GLN A O 1
ATOM 5139 N N . SER A 1 631 ? 8.995 38.914 50.841 1.00 25.89 631 SER A N 1
ATOM 5140 C CA . SER A 1 631 ? 9.857 39.879 50.119 1.00 25.89 631 SER A CA 1
ATOM 5141 C C . SER A 1 631 ? 10.385 39.338 48.783 1.00 25.89 631 SER A C 1
ATOM 5143 O O . SER A 1 631 ? 11.065 38.319 48.716 1.00 25.89 631 SER A O 1
ATOM 5145 N N . ASP A 1 632 ? 10.064 40.096 47.734 1.00 28.84 632 ASP A N 1
ATOM 5146 C CA . ASP A 1 632 ? 10.820 40.388 46.513 1.00 28.84 632 ASP A CA 1
ATOM 5147 C C . ASP A 1 632 ? 12.189 39.713 46.283 1.00 28.84 632 ASP A C 1
ATOM 5149 O O . ASP A 1 632 ? 13.122 39.890 47.066 1.00 28.84 632 ASP A O 1
ATOM 5153 N N . LYS A 1 633 ? 12.396 39.195 45.058 1.00 29.06 633 LYS A N 1
ATOM 5154 C CA . LYS A 1 633 ? 13.260 39.854 44.045 1.00 29.06 633 LYS A CA 1
ATOM 5155 C C . LYS A 1 633 ? 13.402 39.068 42.728 1.00 29.06 633 LYS A C 1
ATOM 5157 O O . LYS A 1 633 ? 13.899 37.956 42.696 1.00 29.06 633 LYS A O 1
ATOM 5162 N N . ASN A 1 634 ? 13.084 39.784 41.647 1.00 30.19 634 ASN A N 1
ATOM 5163 C CA . ASN A 1 634 ? 13.907 40.033 40.453 1.00 30.19 634 ASN A CA 1
ATOM 5164 C C . ASN A 1 634 ? 14.572 38.886 39.655 1.00 30.19 634 ASN A C 1
ATOM 5166 O O . ASN A 1 634 ? 15.536 38.276 40.091 1.00 30.19 634 ASN A O 1
ATOM 5170 N N . LYS A 1 635 ? 14.186 38.868 38.367 1.00 30.62 635 LYS A N 1
ATOM 5171 C CA . LYS A 1 635 ? 15.026 39.052 37.158 1.00 30.62 635 LYS A CA 1
ATOM 5172 C C . LYS A 1 635 ? 16.269 38.165 36.944 1.00 30.62 635 LYS A C 1
ATOM 5174 O O . LYS A 1 635 ? 17.285 38.352 37.598 1.00 30.62 635 LYS A O 1
ATOM 5179 N N . ALA A 1 636 ? 16.228 37.486 35.791 1.00 32.91 636 ALA A N 1
ATOM 5180 C CA . ALA A 1 636 ? 17.114 37.649 34.620 1.00 32.91 636 ALA A CA 1
ATOM 5181 C C . ALA A 1 636 ? 17.840 36.382 34.139 1.00 32.91 636 ALA A C 1
ATOM 5183 O O . ALA A 1 636 ? 18.452 35.666 34.919 1.00 32.91 636 ALA A O 1
ATOM 5184 N N . SER A 1 637 ? 17.823 36.255 32.807 1.00 32.97 637 SER A N 1
ATOM 5185 C CA . SER A 1 637 ? 18.818 35.637 31.921 1.00 32.97 637 SER A CA 1
ATOM 5186 C C . SER A 1 637 ? 19.179 34.165 32.125 1.00 32.97 637 SER A C 1
ATOM 5188 O O . SER A 1 637 ? 20.010 33.821 32.959 1.00 32.97 637 SER A O 1
ATOM 5190 N N . ASN A 1 638 ? 18.693 33.321 31.213 1.00 37.06 638 ASN A N 1
ATOM 5191 C CA . ASN A 1 638 ? 19.477 32.906 30.042 1.00 37.06 638 ASN A CA 1
ATOM 5192 C C . ASN A 1 638 ? 18.563 32.458 28.904 1.00 37.06 638 ASN A C 1
ATOM 5194 O O . ASN A 1 638 ? 17.448 31.983 29.217 1.00 37.06 638 ASN A O 1
#

Secondary structure (DSSP, 8-state):
-----B-GGGS---EEEETTEEEEEEEEEEE---TTS-HHHHHHHHHHHHHHHT---B-S-EE-TT-TT-TTTTS-TTTSEE--HHHHTTS-HHHHTTEEEEEEEE-TTT-TTEEEEPPGGGGGSTT----S---TTSPBPHHHHHHHHHHHHHHHHHHHHHHHHHHHHHHHHHTTTTTS---S---HHHHHHHHHHHHHHHHSPPP----GGGS---SSTTS---TTTHHHHHHHHHHHHHHHHHHHHHHHHHHHHHHHHHHHHHHHHHHHHHHHHHHHHHHHH-TTSTTSTTHHHHHHHHHHHHHHHHHHHHHHHHHHHHHHHHHHHHHHHHHTTS-THHHHHHHHHHHHHHHHHHHHHHHHHHHHHHHHHHHHHHHHHHHHHHHHHHHHHHHHHHHHHHTHHHHHHHHHHHHHHHHHHHHHHHHHHHHHHHHHHHHHHHHHHHHHHHHHHHHHHHHHHHHHHHHHHHHHHHHHHHHHHHHHHHHHHHHHHHHHHHHHHHHHHHHHHHHHHHHHHHHHHHHHHHHHHHHHHHHHHHHHHHHTTS-----------------------------SSSSS--S-----S-SSSSSSSS----------------------------------------

Radius of gyration: 68.26 Å; chains: 1; bounding box: 190×62×215 Å

Foldseek 3Di:
DDDPQDAPVPAPWDWADQPNWTKTKWKKKAFDDDPPDDPVVSLVLVVVQCVQLVFDFHLQADEDLPDPLALCVVDDSSRMTIHYLVSVVSRDPVCLVRMFMAIWMDTCVPPVHYTHQDDQVLCVDPQQDPPVDNGRSGTDRSVVSVSNVVSVNVVSVVVSVVVVVVCVVVVVVVVPPPPDDDDDCPDLLVVLLVVLLVVLVVLFDQADLPDPLLDQDDPLVVDDDDPVCSVVLVVLSVVLNVVLVVLVVVVNVVLRVLSVVLSVVLSVVLSVLLVVLLVVLVQCLPCCDPPHPNVVVLVVLVVVLVVLLVCLVVVLVVVLVVLVVVLVVVLVVVCVVDPDPVNVVCVVPVVVVSVVVSVVVSVVSNVVSVVVSVVSVVVSSVVSVVVSVVSSVCSSVVSCVVCVVVSVVSSVVSVVVSVVSSVVSSVVSVVSVVVSVVVVVVVVVVVVVVVVVVVVVVVVVVVVVVVVVVVVVVVVVVVVVVVVVVVVVVVVVVVVVVVVVVVVVVVVVVVVVVVVVVVVVVVVVVVVVVVVVVVVVVVVVVVVVDDDDDDDDDYDDDDDDDDDDDDDDDDDDDDDPPPDDDDDDDPDDDDPVPPPPPPPDDDDDDDDDDDDDDDDDDDDDDDDDDDDDDDDDDDDDD